Protein AF-0000000079569472 (afdb_homodimer)

Radius of gyration: 29.01 Å; Cα contacts (8 Å, |Δi|>4): 1562; chains: 2; bounding box: 50×92×60 Å

Foldseek 3Di:
DFEEEEEDQDPLSLLLQVLQLPDPPYAHAEYEYCDQVSQCVSCVVGVHYYYNDLLVRCVVRVGQEYEYDDFQLPAAPNLVSCLVVLHEYEYEPPNHLAQPRLVVSVVSCVVSVHAYAYNLLLLVFVQLVVLLVVCVPFAWAEKEWEWEFAQDDDPQAQPCSGRVACLRHPSLNQLLSCCVRWNAWFKKAKAFADDPPDPPGDHGQKMKMWTHRDSHYIYIYIYGNHDPGGDDGFMWIDTVQWIWTDDQAWIWIDNPPDIDIDGTPDNSSSVSSVQSVCCSVVNDVHGSQGSVSSSSSSLVSNQRSVNRVPVDMDGCVVVVPVVD/DFEEEEEDQDPLSLLLQVLQLPDPPGAHAEYEYCDQVSQCVSCVVGVHYYDNDQLVRCVVRVGQEYEYDDFQLPAAPNLVSCLVVLHEYEYEPPNHLAQPRLVVSVVSCVVSVHAYAYNLLLLVFVQLVVLLVVCVPFAWAEKEWEWEFAQDDDPQAQPCSGRVACLRHPSLNQLLSCCVRWNAWFKKAKAFADDPPDPPGDHGQKMKMWTHRDSHYIYIYIYGNHDPGGDDGFMWIDTVQWIWTDDQAWIWIDNPPDIDIDGTPDNSSSSSSVQSVCCSVVNDVHGSQGSVSSSSSSLVSNQRSVNRVPVDMDGCVVVVPVVD

Organism: NCBI:txid1891644

Structure (mmCIF, N/CA/C/O backbone):
data_AF-0000000079569472-model_v1
#
loop_
_entity.id
_entity.type
_entity.pdbx_description
1 polymer 'Gfo/Idh/MocA family oxidoreductase'
#
loop_
_atom_site.group_PDB
_atom_site.id
_atom_site.type_symbol
_atom_site.label_atom_id
_atom_site.label_alt_id
_atom_site.label_comp_id
_atom_site.label_asym_id
_atom_site.label_entity_id
_atom_site.label_seq_id
_atom_site.pdbx_PDB_ins_code
_atom_site.Cartn_x
_atom_site.Cartn_y
_atom_site.Cartn_z
_atom_site.occupancy
_atom_site.B_iso_or_equiv
_atom_site.auth_seq_id
_atom_site.auth_comp_id
_atom_site.auth_asym_id
_atom_site.auth_atom_id
_atom_site.pdbx_PDB_model_num
ATOM 1 N N . MET A 1 1 ? 10.461 -36.531 -29.281 1 94.12 1 MET A N 1
ATOM 2 C CA . MET A 1 1 ? 9.102 -36.031 -29.047 1 94.12 1 MET A CA 1
ATOM 3 C C . MET A 1 1 ? 8.719 -36.188 -27.578 1 94.12 1 MET A C 1
ATOM 5 O O . MET A 1 1 ? 8.977 -37.219 -26.953 1 94.12 1 MET A O 1
ATOM 9 N N . THR A 1 2 ? 8.266 -35.094 -26.984 1 98.31 2 THR A N 1
ATOM 10 C CA . THR A 1 2 ? 7.785 -35.125 -25.609 1 98.31 2 THR A CA 1
ATOM 11 C C . THR A 1 2 ? 6.258 -35.188 -25.562 1 98.31 2 THR A C 1
ATOM 13 O O . THR A 1 2 ? 5.586 -34.219 -25.984 1 98.31 2 THR A O 1
ATOM 16 N N . ASN A 1 3 ? 5.715 -36.312 -25.094 1 98.81 3 ASN A N 1
ATOM 17 C CA . ASN A 1 3 ? 4.273 -36.469 -24.969 1 98.81 3 ASN A CA 1
ATOM 18 C C . ASN A 1 3 ? 3.77 -36 -23.609 1 98.81 3 ASN A C 1
ATOM 20 O O . ASN A 1 3 ? 4.262 -36.406 -22.562 1 98.81 3 ASN A O 1
ATOM 24 N N . VAL A 1 4 ? 2.744 -35.125 -23.688 1 98.88 4 VAL A N 1
ATOM 25 C CA . VAL A 1 4 ? 2.256 -34.5 -22.469 1 98.88 4 VAL A CA 1
ATOM 26 C C . VAL A 1 4 ? 0.784 -34.875 -22.25 1 98.88 4 VAL A C 1
ATOM 28 O O . VAL A 1 4 ? -0.003 -34.844 -23.203 1 98.88 4 VAL A O 1
ATOM 31 N N . ALA A 1 5 ? 0.43 -35.188 -21.047 1 98.94 5 ALA A N 1
ATOM 32 C CA . ALA A 1 5 ? -0.971 -35.344 -20.672 1 98.94 5 ALA A CA 1
ATOM 33 C C . ALA A 1 5 ? -1.435 -34.188 -19.797 1 98.94 5 ALA A C 1
ATOM 35 O O . ALA A 1 5 ? -0.657 -33.625 -19.016 1 98.94 5 ALA A O 1
ATOM 36 N N . LEU A 1 6 ? -2.688 -33.812 -19.938 1 98.88 6 LEU A N 1
ATOM 37 C CA . LEU A 1 6 ? -3.312 -32.75 -19.141 1 98.88 6 LEU A CA 1
ATOM 38 C C . LEU A 1 6 ? -4.395 -33.344 -18.234 1 98.88 6 LEU A C 1
ATOM 40 O O . LEU A 1 6 ? -5.246 -34.125 -18.688 1 98.88 6 LEU A O 1
ATOM 44 N N . ILE A 1 7 ? -4.281 -33.031 -16.969 1 98.81 7 ILE A N 1
ATOM 45 C CA . ILE A 1 7 ? -5.371 -33.312 -16.031 1 98.81 7 ILE A CA 1
ATOM 46 C C . ILE A 1 7 ? -6.098 -32 -15.703 1 98.81 7 ILE A C 1
ATOM 48 O O . ILE A 1 7 ? -5.547 -31.125 -15.039 1 98.81 7 ILE A O 1
ATOM 52 N N . GLY A 1 8 ? -7.332 -31.906 -16.031 1 98.38 8 GLY A N 1
ATOM 53 C CA . GLY A 1 8 ? -8.078 -30.656 -16.125 1 98.38 8 GLY A CA 1
ATOM 54 C C . GLY A 1 8 ? -8.211 -30.141 -17.531 1 98.38 8 GLY A C 1
ATOM 55 O O . GLY A 1 8 ? -7.266 -30.219 -18.328 1 98.38 8 GLY A O 1
ATOM 56 N N . ALA A 1 9 ? -9.398 -29.594 -17.875 1 98.06 9 ALA A N 1
ATOM 57 C CA . ALA A 1 9 ? -9.648 -29.125 -19.234 1 98.06 9 ALA A CA 1
ATOM 58 C C . ALA A 1 9 ? -10.203 -27.703 -19.234 1 98.06 9 ALA A C 1
ATOM 60 O O . ALA A 1 9 ? -10.789 -27.266 -20.219 1 98.06 9 ALA A O 1
ATOM 61 N N . GLY A 1 10 ? -10.062 -27.031 -18.094 1 95.06 10 GLY A N 1
ATOM 62 C CA . GLY A 1 10 ? -10.547 -25.656 -18 1 95.06 10 GLY A CA 1
ATOM 63 C C . GLY A 1 10 ? -9.688 -24.672 -18.766 1 95.06 10 GLY A C 1
ATOM 64 O O . GLY A 1 10 ? -8.852 -25.062 -19.578 1 95.06 10 GLY A O 1
ATOM 65 N N . GLY A 1 11 ? -9.969 -23.359 -18.594 1 94.06 11 GLY A N 1
ATOM 66 C CA . GLY A 1 11 ? -9.305 -22.281 -19.312 1 94.06 11 GLY A CA 1
ATOM 67 C C . GLY A 1 11 ? -7.789 -22.359 -19.219 1 94.06 11 GLY A C 1
ATOM 68 O O . GLY A 1 11 ? -7.094 -22.141 -20.219 1 94.06 11 GLY A O 1
ATOM 69 N N . VAL A 1 12 ? -7.293 -22.641 -18.078 1 95.75 12 VAL A N 1
ATOM 70 C CA . VAL A 1 12 ? -5.852 -22.688 -17.859 1 95.75 12 VAL A CA 1
ATOM 71 C C . VAL A 1 12 ? -5.254 -23.859 -18.641 1 95.75 12 VAL A C 1
ATOM 73 O O . VAL A 1 12 ? -4.203 -23.719 -19.281 1 95.75 12 VAL A O 1
ATOM 76 N N . ALA A 1 13 ? -5.898 -25 -18.562 1 98.06 13 ALA A N 1
ATOM 77 C CA . ALA A 1 13 ? -5.453 -26.156 -19.328 1 98.06 13 ALA A CA 1
ATOM 78 C C . ALA A 1 13 ? -5.43 -25.844 -20.828 1 98.06 13 ALA A C 1
ATOM 80 O O . ALA A 1 13 ? -4.504 -26.234 -21.531 1 98.06 13 ALA A O 1
ATOM 81 N N . GLN A 1 14 ? -6.418 -25.141 -21.266 1 98.12 14 GLN A N 1
ATOM 82 C CA . GLN A 1 14 ? -6.496 -24.75 -22.672 1 98.12 14 GLN A CA 1
ATOM 83 C C . GLN A 1 14 ? -5.316 -23.875 -23.062 1 98.12 14 GLN A C 1
ATOM 85 O O . GLN A 1 14 ? -4.734 -24.047 -24.125 1 98.12 14 GLN A O 1
ATOM 90 N N . ARG A 1 15 ? -4.984 -22.969 -22.203 1 97.88 15 ARG A N 1
ATOM 91 C CA . ARG A 1 15 ? -3.84 -22.094 -22.469 1 97.88 15 ARG A CA 1
ATOM 92 C C . ARG A 1 15 ? -2.551 -22.906 -22.562 1 97.88 15 ARG A C 1
ATOM 94 O O . ARG A 1 15 ? -1.74 -22.703 -23.469 1 97.88 15 ARG A O 1
ATOM 101 N N . HIS A 1 16 ? -2.354 -23.828 -21.609 1 98.75 16 HIS A N 1
ATOM 102 C CA . HIS A 1 16 ? -1.163 -24.672 -21.641 1 98.75 16 HIS A CA 1
ATOM 103 C C . HIS A 1 16 ? -1.127 -25.531 -22.891 1 98.75 16 HIS A C 1
ATOM 105 O O . HIS A 1 16 ? -0.079 -25.672 -23.531 1 98.75 16 HIS A O 1
ATOM 111 N N . ALA A 1 17 ? -2.258 -26.109 -23.266 1 98.75 17 ALA A N 1
ATOM 112 C CA . ALA A 1 17 ? -2.33 -26.938 -24.453 1 98.75 17 ALA A CA 1
ATOM 113 C C . ALA A 1 17 ? -1.904 -26.172 -25.688 1 98.75 17 ALA A C 1
ATOM 115 O O . ALA A 1 17 ? -1.15 -26.672 -26.531 1 98.75 17 ALA A O 1
ATOM 116 N N . LYS A 1 18 ? -2.389 -24.938 -25.766 1 98.56 18 LYS A N 1
ATOM 117 C CA . LYS A 1 18 ? -2.051 -24.078 -26.891 1 98.56 18 LYS A CA 1
ATOM 118 C C . LYS A 1 18 ? -0.547 -23.828 -26.969 1 98.56 18 LYS A C 1
ATOM 120 O O . LYS A 1 18 ? 0.067 -23.984 -28.016 1 98.56 18 LYS A O 1
ATOM 125 N N . VAL A 1 19 ? 0.067 -23.469 -25.875 1 98.69 19 VAL A N 1
ATOM 126 C CA . VAL A 1 19 ? 1.492 -23.172 -25.828 1 98.69 19 VAL A CA 1
ATOM 127 C C . VAL A 1 19 ? 2.303 -24.422 -26.109 1 98.69 19 VAL A C 1
ATOM 129 O O . VAL A 1 19 ? 3.215 -24.406 -26.953 1 98.69 19 VAL A O 1
ATOM 132 N N . LEU A 1 20 ? 1.98 -25.562 -25.484 1 98.69 20 LEU A N 1
ATOM 133 C CA . LEU A 1 20 ? 2.705 -26.828 -25.625 1 98.69 20 LEU A CA 1
ATOM 134 C C . LEU A 1 20 ? 2.678 -27.312 -27.062 1 98.69 20 LEU A C 1
ATOM 136 O O . LEU A 1 20 ? 3.695 -27.781 -27.594 1 98.69 20 LEU A O 1
ATOM 140 N N . SER A 1 21 ? 1.532 -27.172 -27.688 1 98 21 SER A N 1
ATOM 141 C CA . SER A 1 21 ? 1.369 -27.656 -29.047 1 98 21 SER A CA 1
ATOM 142 C C . SER A 1 21 ? 2.158 -26.797 -30.031 1 98 21 SER A C 1
ATOM 144 O O . SER A 1 21 ? 2.363 -27.203 -31.188 1 98 21 SER A O 1
ATOM 146 N N . GLY A 1 22 ? 2.617 -25.641 -29.578 1 97.62 22 GLY A N 1
ATOM 147 C CA . GLY A 1 22 ? 3.434 -24.766 -30.406 1 97.62 22 GLY A CA 1
ATOM 148 C C . GLY A 1 22 ? 4.922 -24.984 -30.219 1 97.62 22 GLY A C 1
ATOM 149 O O . GLY A 1 22 ? 5.738 -24.422 -30.953 1 97.62 22 GLY A O 1
ATOM 150 N N . LEU A 1 23 ? 5.312 -25.766 -29.266 1 97.88 23 LEU A N 1
ATOM 151 C CA . LEU A 1 23 ? 6.719 -26.047 -28.984 1 97.88 23 LEU A CA 1
ATOM 152 C C . LEU A 1 23 ? 7.23 -27.156 -29.906 1 97.88 23 LEU A C 1
ATOM 154 O O . LEU A 1 23 ? 6.473 -28.062 -30.281 1 97.88 23 LEU A O 1
ATOM 158 N N . ASP A 1 24 ? 8.5 -27.047 -30.188 1 96.5 24 ASP A N 1
ATOM 159 C CA . ASP A 1 24 ? 9.109 -28.062 -31.031 1 96.5 24 ASP A CA 1
ATOM 160 C C . ASP A 1 24 ? 9.102 -29.438 -30.359 1 96.5 24 ASP A C 1
ATOM 162 O O . ASP A 1 24 ? 9.562 -29.578 -29.219 1 96.5 24 ASP A O 1
ATOM 166 N N . ASP A 1 25 ? 8.586 -30.375 -31.016 1 97.5 25 ASP A N 1
ATOM 167 C CA . ASP A 1 25 ? 8.641 -31.781 -30.625 1 97.5 25 ASP A CA 1
ATOM 168 C C . ASP A 1 25 ? 7.902 -32 -29.312 1 97.5 25 ASP A C 1
ATOM 170 O O . ASP A 1 25 ? 8.391 -32.719 -28.438 1 97.5 25 ASP A O 1
ATOM 174 N N . VAL A 1 26 ? 6.797 -31.359 -29.062 1 98.69 26 VAL A N 1
ATOM 175 C CA . VAL A 1 26 ? 5.898 -31.578 -27.938 1 98.69 26 VAL A CA 1
ATOM 176 C C . VAL A 1 26 ? 4.488 -31.875 -28.438 1 98.69 26 VAL A C 1
ATOM 178 O O . VAL A 1 26 ? 4.016 -31.25 -29.391 1 98.69 26 VAL A O 1
ATOM 181 N N . GLN A 1 27 ? 3.863 -32.812 -27.859 1 98.31 27 GLN A N 1
ATOM 182 C CA . GLN A 1 27 ? 2.504 -33.156 -28.266 1 98.31 27 GLN A CA 1
ATOM 183 C C . GLN A 1 27 ? 1.632 -33.438 -27.047 1 98.31 27 GLN A C 1
ATOM 185 O O . GLN A 1 27 ? 2.057 -34.156 -26.125 1 98.31 27 GLN A O 1
ATOM 190 N N . VAL A 1 28 ? 0.417 -32.906 -27.062 1 98.81 28 VAL A N 1
ATOM 191 C CA 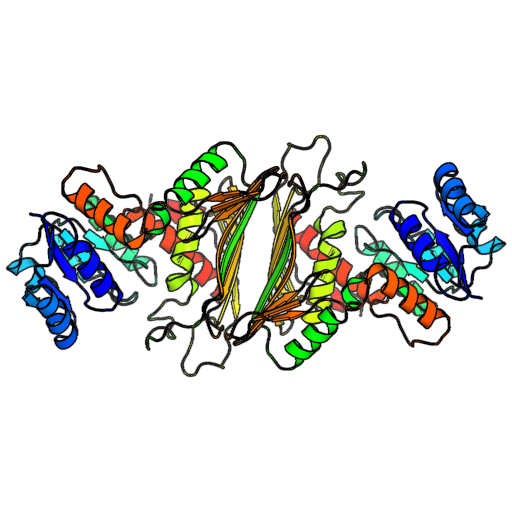. VAL A 1 28 ? -0.581 -33.281 -26.062 1 98.81 28 VAL A CA 1
ATOM 192 C C . VAL A 1 28 ? -1.244 -34.594 -26.484 1 98.81 28 VAL A C 1
ATOM 194 O O . VAL A 1 28 ? -1.85 -34.688 -27.562 1 98.81 28 VAL A O 1
ATOM 197 N N . VAL A 1 29 ? -1.181 -35.594 -25.641 1 98.81 29 VAL A N 1
ATOM 198 C CA . VAL A 1 29 ? -1.599 -36.906 -26.109 1 98.81 29 VAL A CA 1
ATOM 199 C C . VAL A 1 29 ? -2.838 -37.375 -25.344 1 98.81 29 VAL A C 1
ATOM 201 O O . VAL A 1 29 ? -3.541 -38.281 -25.781 1 98.81 29 VAL A O 1
ATOM 204 N N . ALA A 1 30 ? -3.078 -36.75 -24.219 1 98.88 30 ALA A N 1
ATOM 205 C CA . ALA A 1 30 ? -4.215 -37.156 -23.406 1 98.88 30 ALA A CA 1
ATOM 206 C C . ALA A 1 30 ? -4.746 -35.969 -22.594 1 98.88 30 ALA A C 1
ATOM 208 O O . ALA A 1 30 ? -3.977 -35.094 -22.156 1 98.88 30 ALA A O 1
ATOM 209 N N . VAL A 1 31 ? -6.055 -35.906 -22.438 1 98.88 31 VAL A N 1
ATOM 210 C CA . VAL A 1 31 ? -6.738 -34.969 -21.562 1 98.88 31 VAL A CA 1
ATOM 211 C C . VAL A 1 31 ? -7.719 -35.688 -20.656 1 98.88 31 VAL A C 1
ATOM 213 O O . VAL A 1 31 ? -8.555 -36.469 -21.141 1 98.88 31 VAL A O 1
ATOM 216 N N . ALA A 1 32 ? -7.547 -35.5 -19.406 1 98.75 32 ALA A N 1
ATOM 217 C CA . ALA A 1 32 ? -8.492 -36.062 -18.438 1 98.75 32 ALA A CA 1
ATOM 218 C C . ALA A 1 32 ? -9.242 -34.969 -17.703 1 98.75 32 ALA A C 1
ATOM 220 O O . ALA A 1 32 ? -8.648 -33.969 -17.281 1 98.75 32 ALA A O 1
ATOM 221 N N . ASP A 1 33 ? -10.516 -35.062 -17.562 1 98.25 33 ASP A N 1
ATOM 222 C CA . ASP A 1 33 ? -11.359 -34.156 -16.812 1 98.25 33 ASP A CA 1
ATOM 223 C C . ASP A 1 33 ? -12.609 -34.844 -16.297 1 98.25 33 ASP A C 1
ATOM 225 O O . ASP A 1 33 ? -13.117 -35.781 -16.922 1 98.25 33 ASP A O 1
ATOM 229 N N . VAL A 1 34 ? -13.094 -34.312 -15.164 1 96.25 34 VAL A N 1
ATOM 230 C CA . VAL A 1 34 ? -14.32 -34.875 -14.602 1 96.25 34 VAL A CA 1
ATOM 231 C C . VAL A 1 34 ? -15.492 -34.625 -15.539 1 96.25 34 VAL A C 1
ATOM 233 O O . VAL A 1 34 ? -16.469 -35.375 -15.555 1 96.25 34 VAL A O 1
ATOM 236 N N . SER A 1 35 ? -15.422 -33.531 -16.266 1 97.06 35 SER A N 1
ATOM 237 C CA . SER A 1 35 ? -16.375 -33.25 -17.344 1 97.06 35 SER A CA 1
ATOM 238 C C . SER A 1 35 ? -15.945 -33.938 -18.641 1 97.06 35 SER A C 1
ATOM 240 O O . SER A 1 35 ? -15.039 -33.469 -19.312 1 97.06 35 SER A O 1
ATOM 242 N N . GLU A 1 36 ? -16.641 -34.938 -19 1 96.44 36 GLU A N 1
ATOM 243 C CA . GLU A 1 36 ? -16.312 -35.656 -20.234 1 96.44 36 GLU A CA 1
ATOM 244 C C . GLU A 1 36 ? -16.344 -34.719 -21.438 1 96.44 36 GLU A C 1
ATOM 246 O O . GLU A 1 36 ? -15.484 -34.812 -22.328 1 96.44 36 GLU A O 1
ATOM 251 N N . ASP A 1 37 ? -17.359 -33.906 -21.406 1 97.81 37 ASP A N 1
ATOM 252 C CA . ASP A 1 37 ? -17.5 -32.969 -22.516 1 97.81 37 ASP A CA 1
ATOM 253 C C . ASP A 1 37 ? -16.312 -32 -22.594 1 97.81 37 ASP A C 1
ATOM 255 O O . ASP A 1 37 ? -15.805 -31.734 -23.688 1 97.81 37 ASP A O 1
ATOM 259 N N . ALA A 1 38 ? -15.852 -31.547 -21.453 1 97.81 38 ALA A N 1
ATOM 260 C CA . ALA A 1 38 ? -14.703 -30.641 -21.422 1 97.81 38 ALA A CA 1
ATOM 261 C C . ALA A 1 38 ? -13.438 -31.359 -21.891 1 97.81 38 ALA A C 1
ATOM 263 O O . ALA A 1 38 ? -12.664 -30.797 -22.672 1 97.81 38 ALA A O 1
ATOM 264 N N . ALA A 1 39 ? -13.281 -32.594 -21.438 1 98.5 39 ALA A N 1
ATOM 265 C CA . ALA A 1 39 ? -12.117 -33.375 -21.844 1 98.5 39 ALA A CA 1
ATOM 266 C C . ALA A 1 39 ? -12.109 -33.594 -23.344 1 98.5 39 ALA A C 1
ATOM 268 O O . ALA A 1 39 ? -11.086 -33.406 -24 1 98.5 39 ALA A O 1
ATOM 269 N N . LYS A 1 40 ? -13.25 -34 -23.859 1 98.56 40 LYS A N 1
ATOM 270 C CA . LYS A 1 40 ? -13.375 -34.281 -25.281 1 98.56 40 LYS A CA 1
ATOM 271 C C . LYS A 1 40 ? -13.125 -33.031 -26.125 1 98.56 40 LYS A C 1
ATOM 273 O O . LYS A 1 40 ? -12.445 -33.094 -27.141 1 98.56 40 LYS A O 1
ATOM 278 N N . ALA A 1 41 ? -13.695 -31.953 -25.688 1 98.44 41 ALA A N 1
ATOM 279 C CA . ALA A 1 41 ? -13.547 -30.703 -26.422 1 98.44 41 ALA A CA 1
ATOM 280 C C . ALA A 1 41 ? -12.086 -30.312 -26.547 1 98.44 41 ALA A C 1
ATOM 282 O O . ALA A 1 41 ? -11.602 -30.016 -27.641 1 98.44 41 ALA A O 1
ATOM 283 N N . LEU A 1 42 ? -11.344 -30.359 -25.438 1 98.62 42 LEU A N 1
ATOM 284 C CA . LEU A 1 42 ? -9.938 -29.953 -25.469 1 98.62 42 LEU A CA 1
ATOM 285 C C . LEU A 1 42 ? -9.086 -31 -26.188 1 98.62 42 LEU A C 1
ATOM 287 O O . LEU A 1 42 ? -8.219 -30.641 -27 1 98.62 42 LEU A O 1
ATOM 291 N N . ALA A 1 43 ? -9.344 -32.25 -25.969 1 98.69 43 ALA A N 1
ATOM 292 C CA . ALA A 1 43 ? -8.586 -33.312 -26.609 1 98.69 43 ALA A CA 1
ATOM 293 C C . ALA A 1 43 ? -8.727 -33.25 -28.125 1 98.69 43 ALA A C 1
ATOM 295 O O . ALA A 1 43 ? -7.742 -33.406 -28.859 1 98.69 43 ALA A O 1
ATOM 296 N N . SER A 1 44 ? -9.898 -33 -28.562 1 98.31 44 SER A N 1
ATOM 297 C CA . SER A 1 44 ? -10.188 -33 -30 1 98.31 44 SER A CA 1
ATOM 298 C C . SER A 1 44 ? -9.414 -31.875 -30.703 1 98.31 44 SER A C 1
ATOM 300 O O . SER A 1 44 ? -9.008 -32.031 -31.859 1 98.31 44 SER A O 1
ATOM 302 N N . GLU A 1 45 ? -9.227 -30.781 -30.031 1 98.12 45 GLU A N 1
ATOM 303 C CA . GLU A 1 45 ? -8.523 -29.656 -30.625 1 98.12 45 GLU A CA 1
ATOM 304 C C . GLU A 1 45 ? -7.082 -30 -30.969 1 98.12 45 GLU A C 1
ATOM 306 O O . GLU A 1 45 ? -6.496 -29.438 -31.891 1 98.12 45 GLU A O 1
ATOM 311 N N . TYR A 1 46 ? -6.508 -31.047 -30.281 1 98.06 46 TYR A N 1
ATOM 312 C CA . TYR A 1 46 ? -5.078 -31.281 -30.438 1 98.06 46 TYR A CA 1
ATOM 313 C C . TYR A 1 46 ? -4.797 -32.719 -30.828 1 98.06 46 TYR A C 1
ATOM 315 O O . TYR A 1 46 ? -3.656 -33.188 -30.75 1 98.06 46 TYR A O 1
ATOM 323 N N . GLY A 1 47 ? -5.828 -33.438 -31.188 1 97.62 47 GLY A N 1
ATOM 324 C CA . GLY A 1 47 ? -5.68 -34.812 -31.594 1 97.62 47 GLY A CA 1
ATOM 325 C C . GLY A 1 47 ? -5.289 -35.75 -30.453 1 97.62 47 GLY A C 1
ATOM 326 O O . GLY A 1 47 ? -4.602 -36.75 -30.656 1 97.62 47 GLY A O 1
ATOM 327 N N . ALA A 1 48 ? -5.629 -35.438 -29.266 1 98.56 48 ALA A N 1
ATOM 328 C CA . ALA A 1 48 ? -5.348 -36.219 -28.062 1 98.56 48 ALA A CA 1
ATOM 329 C C . ALA A 1 48 ? -6.516 -37.125 -27.719 1 98.56 48 ALA A C 1
ATOM 331 O O . ALA A 1 48 ? -7.586 -37.031 -28.328 1 98.56 48 ALA A O 1
ATOM 332 N N . ALA A 1 49 ? -6.309 -38.031 -26.875 1 98.75 49 ALA A N 1
ATOM 333 C CA . ALA A 1 49 ? -7.371 -38.875 -26.344 1 98.75 49 ALA A CA 1
ATOM 334 C C . ALA A 1 49 ? -7.988 -38.25 -25.094 1 98.75 49 ALA A C 1
ATOM 336 O O . ALA A 1 49 ? -7.289 -37.656 -24.281 1 98.75 49 ALA A O 1
ATOM 337 N N . ALA A 1 50 ? -9.328 -38.438 -24.969 1 98.75 50 ALA A N 1
ATOM 338 C CA . ALA A 1 50 ? -10.055 -37.906 -23.797 1 98.75 50 ALA A CA 1
ATOM 339 C C . ALA A 1 50 ? -10.344 -39 -22.797 1 98.75 50 ALA A C 1
ATOM 341 O O . ALA A 1 50 ? -10.688 -40.125 -23.188 1 98.75 50 ALA A O 1
ATOM 342 N N . TYR A 1 51 ? -10.18 -38.688 -21.547 1 98.56 51 TYR A N 1
ATOM 343 C CA . TYR A 1 51 ? -10.43 -39.625 -20.469 1 98.56 51 TYR A CA 1
ATOM 344 C C . TYR A 1 51 ? -11.273 -39.031 -19.375 1 98.56 51 TYR A C 1
ATOM 346 O O . TYR A 1 51 ? -11.266 -37.812 -19.172 1 98.56 51 TYR A O 1
ATOM 354 N N . ALA A 1 52 ? -11.891 -39.875 -18.562 1 96.5 52 ALA A N 1
ATOM 355 C CA . ALA A 1 52 ? -12.75 -39.406 -17.469 1 96.5 52 ALA A CA 1
ATOM 356 C C . ALA A 1 52 ? -11.945 -39.25 -16.188 1 96.5 52 ALA A C 1
ATOM 358 O O . ALA A 1 52 ? -12.367 -38.531 -15.266 1 96.5 52 ALA A O 1
ATOM 359 N N . ASP A 1 53 ? -10.852 -39.969 -16.188 1 96.06 53 ASP A N 1
ATOM 360 C CA . ASP A 1 53 ? -10.086 -39.938 -14.938 1 96.06 53 ASP A CA 1
ATOM 361 C C . ASP A 1 53 ? -8.586 -39.969 -15.219 1 96.06 53 ASP A C 1
ATOM 363 O O . ASP A 1 53 ? -8.148 -40.531 -16.219 1 96.06 53 ASP A O 1
ATOM 367 N N . PRO A 1 54 ? -7.801 -39.438 -14.258 1 97.56 54 PRO A N 1
ATOM 368 C CA . PRO A 1 54 ? -6.352 -39.312 -14.445 1 97.56 54 PRO A CA 1
ATOM 369 C C . PRO A 1 54 ? -5.66 -40.688 -14.523 1 97.56 54 PRO A C 1
ATOM 371 O O . PRO A 1 54 ? -4.738 -40.875 -15.32 1 97.56 54 PRO A O 1
ATOM 374 N N . GLU A 1 55 ? -6.051 -41.656 -13.75 1 97.88 5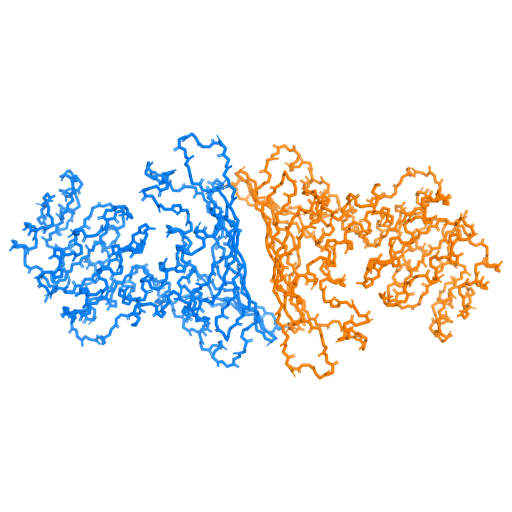5 GLU A N 1
ATOM 375 C CA . GLU A 1 55 ? -5.375 -42.938 -13.703 1 97.88 55 GLU A CA 1
ATOM 376 C C . GLU A 1 55 ? -5.414 -43.656 -15.062 1 97.88 55 GLU A C 1
ATOM 378 O O . GLU A 1 55 ? -4.379 -44.062 -15.578 1 97.88 55 GLU A O 1
ATOM 383 N N . THR A 1 56 ? -6.602 -43.719 -15.609 1 98.25 56 THR A N 1
ATOM 384 C CA . THR A 1 56 ? -6.75 -44.344 -16.906 1 98.25 56 THR A CA 1
ATOM 385 C C . THR A 1 56 ? -5.969 -43.594 -17.984 1 98.25 56 THR A C 1
ATOM 387 O O . THR A 1 56 ? -5.305 -44.188 -18.828 1 98.25 56 THR A O 1
ATOM 390 N N . ALA A 1 57 ? -6.09 -42.281 -17.938 1 98.56 57 ALA A N 1
ATOM 391 C CA . ALA A 1 57 ? -5.375 -41.438 -18.891 1 98.56 57 ALA A CA 1
ATOM 392 C C . ALA A 1 57 ? -3.877 -41.719 -18.875 1 98.56 57 ALA A C 1
ATOM 394 O O . ALA A 1 57 ? -3.254 -41.906 -19.922 1 98.56 57 ALA A O 1
ATOM 395 N N . LEU A 1 58 ? -3.268 -41.781 -17.656 1 98.69 58 LEU A N 1
ATOM 396 C CA . LEU A 1 58 ? -1.827 -41.969 -17.5 1 98.69 58 LEU A CA 1
ATOM 397 C C . LEU A 1 58 ? -1.397 -43.375 -17.875 1 98.69 58 LEU A C 1
ATOM 399 O O . LEU A 1 58 ? -0.351 -43.562 -18.5 1 98.69 58 LEU A O 1
ATOM 403 N N . ASP A 1 59 ? -2.223 -44.375 -17.547 1 98.44 59 ASP A N 1
ATOM 404 C CA . ASP A 1 59 ? -1.891 -45.75 -17.812 1 98.44 59 ASP A CA 1
ATOM 405 C C . ASP A 1 59 ? -1.943 -46.062 -19.312 1 98.44 59 ASP A C 1
ATOM 407 O O . ASP A 1 59 ? -1.142 -46.844 -19.828 1 98.44 59 ASP A O 1
ATOM 411 N N . GLU A 1 60 ? -2.84 -45.438 -19.953 1 98.56 60 GLU A N 1
ATOM 412 C CA . GLU A 1 60 ? -3.047 -45.781 -21.375 1 98.56 60 GLU A CA 1
ATOM 413 C C . GLU A 1 60 ? -2.158 -44.906 -22.266 1 98.56 60 GLU A C 1
ATOM 415 O O . GLU A 1 60 ? -1.62 -45.406 -23.266 1 98.56 60 GLU A O 1
ATOM 420 N N . SER A 1 61 ? -2.035 -43.625 -21.953 1 98.31 61 SER A N 1
ATOM 421 C CA . SER A 1 61 ? -1.31 -42.75 -22.844 1 98.31 61 SER A CA 1
ATOM 422 C C . SER A 1 61 ? 0.193 -42.812 -22.594 1 98.31 61 SER A C 1
ATOM 424 O O . SER A 1 61 ? 0.991 -42.438 -23.453 1 98.31 61 SER A O 1
ATOM 426 N N . LYS A 1 62 ? 0.614 -43.219 -21.344 1 98.06 62 LYS A N 1
ATOM 427 C CA . LYS A 1 62 ? 2.012 -43.312 -20.938 1 98.06 62 LYS A CA 1
ATOM 428 C C . LYS A 1 62 ? 2.799 -42.062 -21.359 1 98.06 62 LYS A C 1
ATOM 430 O O . LYS A 1 62 ? 3.805 -42.188 -22.062 1 98.06 62 LYS A O 1
ATOM 435 N N . PRO A 1 63 ? 2.389 -40.906 -20.906 1 98.81 63 PRO A N 1
ATOM 436 C CA . PRO A 1 63 ? 3.051 -39.656 -21.297 1 98.81 63 PRO A CA 1
ATOM 437 C C . PRO A 1 63 ? 4.449 -39.531 -20.688 1 98.81 63 PRO A C 1
ATOM 439 O O . PRO A 1 63 ? 4.816 -40.281 -19.797 1 98.81 63 PRO A O 1
ATOM 442 N N . ASP A 1 64 ? 5.25 -38.562 -21.25 1 98.69 64 ASP A N 1
ATOM 443 C CA . ASP A 1 64 ? 6.566 -38.25 -20.719 1 98.69 64 ASP A CA 1
ATOM 444 C C . ASP A 1 64 ? 6.449 -37.25 -19.547 1 98.69 64 ASP A C 1
ATOM 446 O O . ASP A 1 64 ? 7.348 -37.188 -18.719 1 98.69 64 ASP A O 1
ATOM 450 N N . ALA A 1 65 ? 5.395 -36.469 -19.5 1 98.88 65 ALA A N 1
ATOM 451 C CA . ALA A 1 65 ? 5.145 -35.469 -18.469 1 98.88 65 ALA A CA 1
ATOM 452 C C . ALA A 1 65 ? 3.654 -35.188 -18.344 1 98.88 65 ALA A C 1
ATOM 454 O O . ALA A 1 65 ? 2.873 -35.5 -19.25 1 98.88 65 ALA A O 1
ATOM 455 N N . VAL A 1 66 ? 3.295 -34.594 -17.219 1 98.94 66 VAL A N 1
ATOM 456 C CA . VAL A 1 66 ? 1.879 -34.375 -16.953 1 98.94 66 VAL A CA 1
ATOM 457 C C . VAL A 1 66 ? 1.678 -32.938 -16.422 1 98.94 66 VAL A C 1
ATOM 459 O O . VAL A 1 66 ? 2.459 -32.469 -15.594 1 98.94 66 VAL A O 1
ATOM 462 N N . TYR A 1 67 ? 0.669 -32.25 -16.891 1 98.94 67 TYR A N 1
ATOM 463 C CA . TYR A 1 67 ? 0.191 -30.984 -16.344 1 98.94 67 TYR A CA 1
ATOM 464 C C . TYR A 1 67 ? -1.07 -31.188 -15.516 1 98.94 67 TYR A C 1
ATOM 466 O O . TYR A 1 67 ? -2.059 -31.75 -16 1 98.94 67 TYR A O 1
ATOM 474 N N . VAL A 1 68 ? -1.024 -30.781 -14.289 1 98.88 68 VAL A N 1
ATOM 475 C CA . VAL A 1 68 ? -2.195 -30.781 -13.422 1 98.88 68 VAL A CA 1
ATOM 476 C C . VAL A 1 68 ? -2.795 -29.391 -13.359 1 98.88 68 VAL A C 1
ATOM 478 O O . VAL A 1 68 ? -2.238 -28.5 -12.711 1 98.88 68 VAL A O 1
ATOM 481 N N . CYS A 1 69 ? -3.955 -29.172 -13.992 1 98.19 69 CYS A N 1
ATOM 482 C CA . CYS A 1 69 ? -4.645 -27.891 -14.117 1 98.19 69 CYS A CA 1
ATOM 483 C C . CYS A 1 69 ? -6.051 -27.969 -13.531 1 98.19 69 CYS A C 1
ATOM 485 O O . CYS A 1 69 ? -7.027 -27.625 -14.211 1 98.19 69 CYS A O 1
ATOM 487 N N . VAL A 1 70 ? -6.172 -28.344 -12.305 1 97 70 VAL A N 1
ATOM 488 C CA . VAL A 1 70 ? -7.461 -28.5 -11.641 1 97 70 VAL A CA 1
ATOM 489 C C . VAL A 1 70 ? -7.727 -27.297 -10.742 1 97 70 VAL A C 1
ATOM 491 O O . VAL A 1 70 ? -6.801 -26.562 -10.375 1 97 70 VAL A O 1
ATOM 494 N N . PRO A 1 71 ? -8.984 -27.031 -10.367 1 96.06 71 PRO A N 1
ATOM 495 C CA . PRO A 1 71 ? -9.281 -25.938 -9.438 1 96.06 71 PRO A CA 1
ATOM 496 C C . PRO A 1 71 ? -8.68 -26.172 -8.047 1 96.06 71 PRO A C 1
ATOM 498 O O . PRO A 1 71 ? -8.305 -27.297 -7.711 1 96.06 71 PRO A O 1
ATOM 501 N N . PRO A 1 72 ? -8.609 -25.125 -7.27 1 96.12 72 PRO A N 1
ATOM 502 C CA . PRO A 1 72 ? -7.906 -25.188 -5.988 1 96.12 72 PRO A CA 1
ATOM 503 C C . PRO A 1 72 ? -8.43 -26.297 -5.086 1 96.12 72 PRO A C 1
ATOM 505 O O . PRO A 1 72 ? -7.656 -26.922 -4.352 1 96.12 72 PRO A O 1
ATOM 508 N N . PHE A 1 73 ? -9.68 -26.547 -5.125 1 96.5 73 PHE A N 1
ATOM 509 C CA . PHE A 1 73 ? -10.297 -27.484 -4.188 1 96.5 73 PHE A CA 1
ATOM 510 C C . PHE A 1 73 ? -10.094 -28.922 -4.648 1 96.5 73 PHE A C 1
ATOM 512 O O . PHE A 1 73 ? -10.352 -29.875 -3.893 1 96.5 73 PHE A O 1
ATOM 519 N N . ALA A 1 74 ? -9.531 -29.125 -5.844 1 96.38 74 ALA A N 1
ATOM 520 C CA . ALA A 1 74 ? -9.523 -30.469 -6.434 1 96.38 74 ALA A CA 1
ATOM 521 C C . ALA A 1 74 ? -8.117 -31.062 -6.43 1 96.38 74 ALA A C 1
ATOM 523 O O . ALA A 1 74 ? -7.891 -32.125 -7.004 1 96.38 74 ALA A O 1
ATOM 524 N N . HIS A 1 75 ? -7.16 -30.438 -5.773 1 97.81 75 HIS A N 1
ATOM 525 C CA . HIS A 1 75 ? -5.797 -30.953 -5.715 1 97.81 75 HIS A CA 1
ATOM 526 C C . HIS A 1 75 ? -5.707 -32.156 -4.805 1 97.81 75 HIS A C 1
ATOM 528 O O . HIS A 1 75 ? -6.535 -32.344 -3.912 1 97.81 75 HIS A O 1
ATOM 534 N N . GLY A 1 76 ? -4.699 -32.938 -4.977 1 97.25 76 GLY A N 1
ATOM 535 C CA . GLY A 1 76 ? -4.457 -34.125 -4.172 1 97.25 76 GLY A CA 1
ATOM 536 C C . GLY A 1 76 ? -4.387 -35.375 -4.992 1 97.25 76 GLY A C 1
ATOM 537 O O . GLY A 1 76 ? -3.295 -35.844 -5.324 1 97.25 76 GLY A O 1
ATOM 538 N N . ALA A 1 77 ? -5.543 -35.812 -5.512 1 97.06 77 ALA A N 1
ATOM 539 C CA . ALA A 1 77 ? -5.656 -37.094 -6.18 1 97.06 77 ALA A CA 1
ATOM 540 C C . ALA A 1 77 ? -4.879 -37.125 -7.492 1 97.06 77 ALA A C 1
ATOM 542 O O . ALA A 1 77 ? -4.176 -38.094 -7.797 1 97.06 77 ALA A O 1
ATOM 543 N N . ALA A 1 78 ? -5.02 -36.062 -8.242 1 98.19 78 ALA A N 1
ATOM 544 C CA . ALA A 1 78 ? -4.344 -36 -9.531 1 98.19 78 ALA A CA 1
ATOM 545 C C . ALA A 1 78 ? -2.83 -36.062 -9.367 1 98.19 78 ALA A C 1
ATOM 547 O O . ALA A 1 78 ? -2.15 -36.812 -10.055 1 98.19 78 ALA A O 1
ATOM 548 N N . GLU A 1 79 ? -2.318 -35.25 -8.469 1 98.75 79 GLU A N 1
ATOM 549 C CA . GLU A 1 79 ? -0.879 -35.219 -8.227 1 98.75 79 GLU A CA 1
ATOM 550 C C . GLU A 1 79 ? -0.376 -36.594 -7.738 1 98.75 79 GLU A C 1
ATOM 552 O O . GLU A 1 79 ? 0.681 -37.062 -8.172 1 98.75 79 GLU A O 1
ATOM 557 N N . ARG A 1 80 ? -1.113 -37.188 -6.867 1 98.44 80 ARG A N 1
ATOM 558 C CA . ARG A 1 80 ? -0.732 -38.5 -6.348 1 98.44 80 ARG A CA 1
ATOM 559 C C . ARG A 1 80 ? -0.677 -39.531 -7.469 1 98.44 80 ARG A C 1
ATOM 561 O O . ARG A 1 80 ? 0.224 -40.375 -7.496 1 98.44 80 ARG A O 1
ATOM 568 N N . ALA A 1 81 ? -1.619 -39.5 -8.359 1 98.5 81 ALA A N 1
ATOM 569 C CA . ALA A 1 81 ? -1.639 -40.406 -9.5 1 98.5 81 ALA A CA 1
ATOM 570 C C . ALA A 1 81 ? -0.393 -40.25 -10.359 1 98.5 81 ALA A C 1
ATOM 572 O O . ALA A 1 81 ? 0.195 -41.219 -10.82 1 98.5 81 ALA A O 1
ATOM 573 N N . VAL A 1 82 ? -0.008 -39.031 -10.617 1 98.81 82 VAL A N 1
ATOM 574 C CA . VAL A 1 82 ? 1.163 -38.719 -11.43 1 98.81 82 VAL A CA 1
ATOM 575 C C . VAL A 1 82 ? 2.424 -39.219 -10.734 1 98.81 82 VAL A C 1
ATOM 577 O O . VAL A 1 82 ? 3.248 -39.906 -11.359 1 98.81 82 VAL A O 1
ATOM 580 N N . LEU A 1 83 ? 2.541 -38.969 -9.445 1 98.69 83 LEU A N 1
ATOM 581 C CA . LEU A 1 83 ? 3.758 -39.281 -8.695 1 98.69 83 LEU A CA 1
ATOM 582 C C . LEU A 1 83 ? 3.889 -40.781 -8.445 1 98.69 83 LEU A C 1
ATOM 584 O O . LEU A 1 83 ? 5 -41.281 -8.336 1 98.69 83 LEU A O 1
ATOM 588 N N . ALA A 1 84 ? 2.752 -41.438 -8.352 1 98.19 84 ALA A N 1
ATOM 589 C CA . ALA A 1 84 ? 2.777 -42.906 -8.242 1 98.19 84 ALA A CA 1
ATOM 590 C C . ALA A 1 84 ? 3.455 -43.531 -9.453 1 98.19 84 ALA A C 1
ATOM 592 O O . ALA A 1 84 ? 3.922 -44.688 -9.391 1 98.19 84 ALA A O 1
ATOM 593 N N . ARG A 1 85 ? 3.576 -42.844 -10.531 1 98.25 85 ARG A N 1
ATOM 594 C CA . ARG A 1 85 ? 4.172 -43.344 -11.781 1 98.25 85 ARG A CA 1
ATOM 595 C C . ARG A 1 85 ? 5.516 -42.656 -12.031 1 98.25 85 ARG A C 1
ATOM 597 O O . ARG A 1 85 ? 6.109 -42.844 -13.102 1 98.25 85 ARG A O 1
ATOM 604 N N . ALA A 1 86 ? 5.949 -41.875 -11.078 1 98.25 86 ALA A N 1
ATOM 605 C CA . ALA A 1 86 ? 7.23 -41.188 -11.102 1 98.25 86 ALA A CA 1
ATOM 606 C C . ALA A 1 86 ? 7.371 -40.344 -12.375 1 98.25 86 ALA A C 1
ATOM 608 O O . ALA A 1 86 ? 8.422 -40.344 -13.023 1 98.25 86 ALA A O 1
ATOM 609 N N . LEU A 1 87 ? 6.344 -39.656 -12.758 1 98.69 87 LEU A N 1
ATOM 610 C CA . LEU A 1 87 ? 6.363 -38.812 -13.953 1 98.69 87 LEU A CA 1
ATOM 611 C C . LEU A 1 87 ? 6.676 -37.375 -13.586 1 98.69 87 LEU A C 1
ATOM 613 O O . LEU A 1 87 ? 6.211 -36.875 -12.562 1 98.69 87 LEU A O 1
ATOM 617 N N . PRO A 1 88 ? 7.484 -36.656 -14.453 1 98.81 88 PRO A N 1
ATOM 618 C CA . PRO A 1 88 ? 7.578 -35.188 -14.312 1 98.81 88 PRO A CA 1
ATOM 619 C C . PRO A 1 88 ? 6.211 -34.531 -14.258 1 98.81 88 PRO A C 1
ATOM 621 O O . PRO A 1 88 ? 5.289 -34.938 -14.969 1 98.81 88 PRO A O 1
ATOM 624 N N . MET A 1 89 ? 6.109 -33.469 -13.414 1 98.94 89 MET A N 1
ATOM 625 C CA . MET A 1 89 ? 4.785 -32.938 -13.109 1 98.94 89 MET A CA 1
ATOM 626 C C . MET A 1 89 ? 4.809 -31.422 -13.062 1 98.94 89 MET A C 1
ATOM 628 O O . MET A 1 89 ? 5.625 -30.844 -12.352 1 98.94 89 MET A O 1
ATOM 632 N N . PHE A 1 90 ? 3.957 -30.781 -13.875 1 98.88 90 PHE A N 1
ATOM 633 C CA . PHE A 1 90 ? 3.633 -29.359 -13.766 1 98.88 90 PHE A CA 1
ATOM 634 C C . PHE A 1 90 ? 2.299 -29.156 -13.055 1 98.88 90 PHE A C 1
ATOM 636 O O . PHE A 1 90 ? 1.299 -29.781 -13.422 1 98.88 90 PHE A O 1
ATOM 643 N N . VAL A 1 91 ? 2.287 -28.375 -12 1 98.88 91 VAL A N 1
ATOM 644 C CA . VAL A 1 91 ? 1.047 -28.125 -11.273 1 98.88 91 VAL A CA 1
ATOM 645 C C . VAL A 1 91 ? 0.715 -26.625 -11.336 1 98.88 91 VAL A C 1
ATOM 647 O O . VAL A 1 91 ? 1.532 -25.781 -10.953 1 98.88 91 VAL A O 1
ATOM 650 N N . GLU A 1 92 ? -0.441 -26.344 -11.805 1 98.06 92 GLU A N 1
ATOM 651 C CA . GLU A 1 92 ? -0.865 -24.938 -11.844 1 98.06 92 GLU A CA 1
ATOM 652 C C . GLU A 1 92 ? -1.157 -24.406 -10.445 1 98.06 92 GLU A C 1
ATOM 654 O O . GLU A 1 92 ? -1.572 -25.172 -9.562 1 98.06 92 GLU A O 1
ATOM 659 N N . LYS A 1 93 ? -0.928 -23.156 -10.227 1 97.88 93 LYS A N 1
ATOM 660 C CA . LYS A 1 93 ? -1.177 -22.5 -8.953 1 97.88 93 LYS A CA 1
ATOM 661 C C . LYS A 1 93 ? -2.652 -22.141 -8.797 1 97.88 93 LYS A C 1
ATOM 663 O O . LYS A 1 93 ? -3.359 -21.953 -9.789 1 97.88 93 LYS A O 1
ATOM 668 N N . PRO A 1 94 ? -3.221 -21.984 -7.605 1 97.56 94 PRO A N 1
ATOM 669 C CA . PRO A 1 94 ? -2.535 -22.391 -6.375 1 97.56 94 PRO A CA 1
ATOM 670 C C . PRO A 1 94 ? -2.475 -23.906 -6.203 1 97.56 94 PRO A C 1
ATOM 672 O O . PRO A 1 94 ? -3.234 -24.625 -6.848 1 97.56 94 PRO A O 1
ATOM 675 N N . VAL A 1 95 ? -1.558 -24.406 -5.355 1 98.12 95 VAL A N 1
ATOM 676 C CA . VAL A 1 95 ? -1.343 -25.844 -5.246 1 98.12 95 VAL A CA 1
ATOM 677 C C . VAL A 1 95 ? -2.311 -26.438 -4.223 1 98.12 95 VAL A C 1
ATOM 679 O O . VAL A 1 95 ? -2.105 -27.562 -3.74 1 98.12 95 VAL A O 1
ATOM 682 N N . GLY A 1 96 ? -3.367 -25.719 -3.887 1 96.56 96 GLY A N 1
ATOM 683 C CA . GLY A 1 96 ? -4.43 -26.125 -2.977 1 96.56 96 GLY A CA 1
ATOM 684 C C . GLY A 1 96 ? -5.105 -24.953 -2.291 1 96.56 96 GLY A C 1
ATOM 685 O O . GLY A 1 96 ? -4.797 -23.797 -2.58 1 96.56 96 GLY A O 1
ATOM 686 N N . ILE A 1 97 ? -6.023 -25.281 -1.388 1 96.19 97 ILE A N 1
ATOM 687 C CA . ILE A 1 97 ? -6.695 -24.266 -0.581 1 96.19 97 ILE A CA 1
ATOM 688 C C . ILE A 1 97 ? -5.973 -24.109 0.754 1 96.19 97 ILE A C 1
ATOM 690 O O . ILE A 1 97 ? -5.867 -23 1.28 1 96.19 97 ILE A O 1
ATOM 694 N N . GLY A 1 98 ? -5.523 -25.156 1.265 1 96.19 98 GLY A N 1
ATOM 695 C CA . GLY A 1 98 ? -4.754 -25.203 2.496 1 96.19 98 GLY A CA 1
ATOM 696 C C . GLY A 1 98 ? -3.373 -25.812 2.312 1 96.19 98 GLY A C 1
ATOM 697 O O . GLY A 1 98 ? -2.82 -25.781 1.211 1 96.19 98 GLY A O 1
ATOM 698 N N . LEU A 1 99 ? -2.809 -26.281 3.418 1 97 99 LEU A N 1
ATOM 699 C CA . LEU A 1 99 ? -1.428 -26.75 3.352 1 97 99 LEU A CA 1
ATOM 700 C C . LEU A 1 99 ? -1.365 -28.266 3.385 1 97 99 LEU A C 1
ATOM 702 O O . LEU A 1 99 ? -0.371 -28.859 2.961 1 97 99 LEU A O 1
ATOM 706 N N . GLU A 1 100 ? -2.355 -28.875 3.811 1 96.31 100 GLU A N 1
ATOM 707 C CA . GLU A 1 100 ? -2.291 -30.312 4.086 1 96.31 100 GLU A CA 1
ATOM 708 C C . GLU A 1 100 ? -1.949 -31.094 2.828 1 96.31 100 GLU A C 1
ATOM 710 O O . GLU A 1 100 ? -0.941 -31.812 2.787 1 96.31 100 GLU A O 1
ATOM 715 N N . ASP A 1 101 ? -2.727 -30.984 1.788 1 96.62 101 ASP A N 1
ATOM 716 C CA . ASP A 1 101 ? -2.475 -31.703 0.541 1 96.62 101 ASP A CA 1
ATOM 717 C C . ASP A 1 101 ? -1.163 -31.25 -0.096 1 96.62 101 ASP A C 1
ATOM 719 O O . ASP A 1 101 ? -0.379 -32.094 -0.568 1 96.62 101 ASP A O 1
ATOM 723 N N . ALA A 1 102 ? -0.973 -29.969 -0.072 1 97.88 102 ALA A N 1
ATOM 724 C CA . ALA A 1 102 ? 0.22 -29.422 -0.707 1 97.88 102 ALA A CA 1
ATOM 725 C C . ALA A 1 102 ? 1.489 -29.984 -0.074 1 97.88 102 ALA A C 1
ATOM 727 O O . ALA A 1 102 ? 2.424 -30.375 -0.781 1 97.88 102 ALA A O 1
ATOM 728 N N . GLU A 1 103 ? 1.517 -30.016 1.229 1 97.88 103 GLU A N 1
ATOM 729 C CA . GLU A 1 103 ? 2.697 -30.5 1.934 1 97.88 103 GLU A CA 1
ATOM 730 C C . GLU A 1 103 ? 2.863 -32 1.751 1 97.88 103 GLU A C 1
ATOM 732 O O . GLU A 1 103 ? 3.982 -32.5 1.598 1 97.88 103 GLU A O 1
ATOM 737 N N . ALA A 1 104 ? 1.78 -32.719 1.787 1 98.12 104 ALA A N 1
ATOM 738 C CA . ALA A 1 104 ? 1.839 -34.156 1.54 1 98.12 104 ALA A CA 1
ATOM 739 C C . ALA A 1 104 ? 2.373 -34.469 0.142 1 98.12 104 ALA A C 1
ATOM 741 O O . ALA A 1 104 ? 3.197 -35.344 -0.038 1 98.12 104 ALA A O 1
ATOM 742 N N . ILE A 1 105 ? 1.931 -33.719 -0.789 1 98.62 105 ILE A N 1
ATOM 743 C CA . ILE A 1 105 ? 2.373 -33.906 -2.168 1 98.62 105 ILE A CA 1
ATOM 744 C C . ILE A 1 105 ? 3.848 -33.531 -2.289 1 98.62 105 ILE A C 1
ATOM 746 O O . ILE A 1 105 ? 4.602 -34.188 -3.023 1 98.62 105 ILE A O 1
ATOM 750 N N . ALA A 1 106 ? 4.25 -32.5 -1.594 1 98.31 106 ALA A N 1
ATOM 751 C CA . ALA A 1 106 ? 5.66 -32.094 -1.614 1 98.31 106 ALA A CA 1
ATOM 752 C C . ALA A 1 106 ? 6.551 -33.25 -1.153 1 98.31 106 ALA A C 1
ATOM 754 O O . ALA A 1 106 ? 7.621 -33.469 -1.723 1 98.31 106 ALA A O 1
ATOM 755 N N . GLU A 1 107 ? 6.141 -33.906 -0.181 1 98 107 GLU A N 1
ATOM 756 C CA . GLU A 1 107 ? 6.887 -35.062 0.308 1 98 107 GLU A CA 1
ATOM 757 C C . GLU A 1 107 ? 6.973 -36.156 -0.754 1 98 107 GLU A C 1
ATOM 759 O O . GLU A 1 107 ? 8.023 -36.781 -0.933 1 98 107 GLU A O 1
ATOM 764 N N . LEU A 1 108 ? 5.887 -36.406 -1.397 1 98.5 108 LEU A N 1
ATOM 765 C CA . LEU A 1 108 ? 5.859 -37.406 -2.459 1 98.5 108 LEU A CA 1
ATOM 766 C C . LEU A 1 108 ? 6.77 -37 -3.611 1 98.5 108 LEU A C 1
ATOM 768 O O . LEU A 1 108 ? 7.418 -37.844 -4.227 1 98.5 108 LEU A O 1
ATOM 772 N N . VAL A 1 109 ? 6.781 -35.719 -3.914 1 98.5 109 VAL A N 1
ATOM 773 C CA . VAL A 1 109 ? 7.66 -35.188 -4.957 1 98.5 109 VAL A CA 1
ATOM 774 C C . VAL A 1 109 ? 9.117 -35.5 -4.598 1 98.5 109 VAL A C 1
ATOM 776 O O . VAL A 1 109 ? 9.891 -35.969 -5.441 1 98.5 109 VAL A O 1
ATOM 779 N N . GLU A 1 110 ? 9.445 -35.188 -3.42 1 97.19 110 GLU A N 1
ATOM 780 C CA . GLU A 1 110 ? 10.812 -35.406 -2.959 1 97.19 110 GLU A CA 1
ATOM 781 C C . GLU A 1 110 ? 11.188 -36.875 -3.059 1 97.19 110 GLU A C 1
ATOM 783 O O . GLU A 1 110 ? 12.281 -37.219 -3.51 1 97.19 110 GLU A O 1
ATOM 788 N N . LYS A 1 111 ? 10.336 -37.75 -2.691 1 97.38 111 LYS A N 1
ATOM 789 C CA . LYS A 1 111 ? 10.57 -39.188 -2.725 1 97.38 111 LYS A CA 1
ATOM 790 C C . LYS A 1 111 ? 10.703 -39.688 -4.16 1 97.38 111 LYS A C 1
ATOM 792 O O . LYS A 1 111 ? 11.555 -40.531 -4.453 1 97.38 111 LYS A O 1
ATOM 797 N N . ALA A 1 112 ? 9.883 -39.188 -5.027 1 97.38 112 ALA A N 1
ATOM 798 C CA . ALA A 1 112 ? 9.859 -39.625 -6.418 1 97.38 112 ALA A CA 1
ATOM 799 C C . ALA A 1 112 ? 11.07 -39.094 -7.18 1 97.38 112 ALA A C 1
ATOM 801 O O . ALA A 1 112 ? 11.508 -39.688 -8.164 1 97.38 112 ALA A O 1
ATOM 802 N N . GLY A 1 113 ? 11.594 -37.938 -6.758 1 97 113 GLY A N 1
ATOM 803 C CA . GLY A 1 113 ? 12.758 -37.344 -7.391 1 97 113 GLY A CA 1
ATOM 804 C C . GLY A 1 113 ? 12.492 -36.906 -8.812 1 97 113 GLY A C 1
ATOM 805 O O . GLY A 1 113 ? 13.367 -37 -9.68 1 97 113 GLY A O 1
ATOM 806 N N . VAL A 1 114 ? 11.336 -36.469 -9.094 1 98 114 VAL A N 1
ATOM 807 C CA . VAL A 1 114 ? 10.961 -36.125 -10.453 1 98 114 VAL A CA 1
ATOM 808 C C . VAL A 1 114 ? 11.078 -34.594 -10.633 1 98 114 VAL A C 1
ATOM 810 O O . VAL A 1 114 ? 11.031 -33.844 -9.656 1 98 114 VAL A O 1
ATOM 813 N N . VAL A 1 115 ? 11.195 -34.156 -11.891 1 98.12 115 VAL A N 1
ATOM 814 C CA . VAL A 1 115 ? 11.156 -32.75 -12.258 1 98.12 115 VAL A CA 1
ATOM 815 C C . VAL A 1 115 ? 9.75 -32.188 -12.039 1 98.12 115 VAL A C 1
ATOM 817 O O . VAL A 1 115 ? 8.766 -32.812 -12.406 1 98.12 115 VAL A O 1
ATOM 820 N N . THR A 1 116 ? 9.719 -31.062 -11.344 1 98.81 116 THR A N 1
ATOM 821 C CA . THR A 1 116 ? 8.422 -30.406 -11.203 1 98.81 116 THR A CA 1
ATOM 822 C C . THR A 1 116 ? 8.5 -28.938 -11.633 1 98.81 116 THR A C 1
ATOM 824 O O . THR A 1 116 ? 9.594 -28.375 -11.719 1 98.81 116 THR A O 1
ATOM 827 N N . GLY A 1 117 ? 7.391 -28.344 -12.039 1 98.62 117 GLY A N 1
ATOM 828 C CA . GLY A 1 117 ? 7.156 -26.922 -12.297 1 98.62 117 GLY A CA 1
ATOM 829 C C . GLY A 1 117 ? 5.781 -26.469 -11.852 1 98.62 117 GLY A C 1
ATOM 830 O O . GLY A 1 117 ? 4.871 -27.281 -11.68 1 98.62 117 GLY A O 1
ATOM 831 N N . THR A 1 118 ? 5.652 -25.219 -11.625 1 98.75 118 THR A N 1
ATOM 832 C CA . THR A 1 118 ? 4.355 -24.672 -11.234 1 98.75 118 THR A CA 1
ATOM 833 C C . THR A 1 118 ? 4.027 -23.422 -12.039 1 98.75 118 THR A C 1
ATOM 835 O O . THR A 1 118 ? 4.867 -22.922 -12.797 1 98.75 118 THR A O 1
ATOM 838 N N . GLY A 1 119 ? 2.812 -22.953 -11.867 1 98.25 119 GLY A N 1
ATOM 839 C CA . GLY A 1 119 ? 2.275 -21.875 -12.688 1 98.25 119 GLY A CA 1
ATOM 840 C C . GLY A 1 119 ? 2.723 -20.5 -12.227 1 98.25 119 GLY A C 1
ATOM 841 O O . GLY A 1 119 ? 2.068 -19.5 -12.531 1 98.25 119 GLY A O 1
ATOM 842 N N . TYR A 1 120 ? 3.816 -20.344 -11.508 1 98.25 120 TYR A N 1
ATOM 843 C CA . TYR A 1 120 ? 4.355 -19.062 -11.109 1 98.25 120 TYR A CA 1
ATOM 844 C C . TYR A 1 120 ? 5.25 -18.484 -12.203 1 98.25 120 TYR A C 1
ATOM 846 O O . TYR A 1 120 ? 6.441 -18.266 -11.984 1 98.25 120 TYR A O 1
ATOM 854 N N . HIS A 1 121 ? 4.59 -18.062 -13.266 1 98.19 121 HIS A N 1
ATOM 855 C CA . HIS A 1 121 ? 5.266 -17.719 -14.508 1 98.19 121 HIS A CA 1
ATOM 856 C C . HIS A 1 121 ? 5.922 -16.344 -14.414 1 98.19 121 HIS A C 1
ATOM 858 O O . HIS A 1 121 ? 6.766 -15.992 -15.25 1 98.19 121 HIS A O 1
ATOM 864 N N . TRP A 1 122 ? 5.648 -15.516 -13.344 1 98.12 122 TRP A N 1
ATOM 865 C CA . TRP A 1 122 ? 6.309 -14.219 -13.219 1 98.12 122 TRP A CA 1
ATOM 866 C C . TRP A 1 122 ? 7.809 -14.391 -13.008 1 98.12 122 TRP A C 1
ATOM 868 O O . TRP A 1 122 ? 8.602 -13.516 -13.367 1 98.12 122 TRP A O 1
ATOM 878 N N . ARG A 1 123 ? 8.18 -15.547 -12.445 1 98.06 123 ARG A N 1
ATOM 879 C CA . ARG A 1 123 ? 9.594 -15.805 -12.195 1 98.06 123 ARG A CA 1
ATOM 880 C C . ARG A 1 123 ? 10.367 -15.961 -13.5 1 98.06 123 ARG A C 1
ATOM 882 O O . ARG A 1 123 ? 11.594 -15.922 -13.508 1 98.06 123 ARG A O 1
ATOM 889 N N . THR A 1 124 ? 9.664 -16.141 -14.617 1 97.94 124 THR A N 1
ATOM 890 C CA . THR A 1 124 ? 10.336 -16.359 -15.898 1 97.94 124 THR A CA 1
ATOM 891 C C . THR A 1 124 ? 10.656 -15.016 -16.562 1 97.94 124 THR A C 1
ATOM 893 O O . THR A 1 124 ? 11.398 -14.969 -17.547 1 97.94 124 THR A O 1
ATOM 896 N N . LEU A 1 125 ? 10.164 -13.938 -16.031 1 98.56 125 LEU A N 1
ATOM 897 C CA . LEU A 1 125 ? 10.375 -12.625 -16.625 1 98.56 125 LEU A CA 1
ATOM 898 C C . LEU A 1 125 ? 11.812 -12.164 -16.453 1 98.56 125 LEU A C 1
ATOM 900 O O . LEU A 1 125 ? 12.328 -12.133 -15.328 1 98.56 125 LEU A O 1
ATOM 904 N N . ASP A 1 126 ? 12.453 -11.781 -17.547 1 98.44 126 ASP A N 1
ATOM 905 C CA . ASP A 1 126 ? 13.812 -11.258 -17.438 1 98.44 126 ASP A CA 1
ATOM 906 C C . ASP A 1 126 ? 13.844 -9.961 -16.641 1 98.44 126 ASP A C 1
ATOM 908 O O . ASP A 1 126 ? 14.852 -9.648 -16 1 98.44 126 ASP A O 1
ATOM 912 N N . THR A 1 127 ? 12.766 -9.234 -16.641 1 98.69 127 THR A N 1
ATOM 913 C CA . THR A 1 127 ? 12.664 -8.023 -15.836 1 98.69 127 THR A CA 1
ATOM 914 C C . THR A 1 127 ? 12.68 -8.367 -14.352 1 98.69 127 THR A C 1
ATOM 916 O O . THR A 1 127 ? 13.18 -7.594 -13.531 1 98.69 127 THR A O 1
ATOM 919 N N . VAL A 1 128 ? 12.117 -9.508 -13.93 1 98.62 128 VAL A N 1
ATOM 920 C CA . VAL A 1 128 ? 12.164 -9.953 -12.547 1 98.62 128 VAL A CA 1
ATOM 921 C C . VAL A 1 128 ? 13.586 -10.344 -12.172 1 98.62 128 VAL A C 1
ATOM 923 O O . VAL A 1 128 ? 14.055 -10.039 -11.07 1 98.62 128 VAL A O 1
ATOM 926 N N . GLN A 1 129 ? 14.289 -11.008 -13.094 1 98 129 GLN A N 1
ATOM 927 C CA . GLN A 1 129 ? 15.695 -11.312 -12.852 1 98 129 GLN A CA 1
ATOM 928 C C . GLN A 1 129 ? 16.531 -10.039 -12.711 1 98 129 GLN A C 1
ATOM 930 O O . GLN A 1 129 ? 17.422 -9.969 -11.859 1 98 129 GLN A O 1
ATOM 935 N N . GLN A 1 130 ? 16.25 -9.07 -13.547 1 98.06 130 GLN A N 1
ATOM 936 C CA . GLN A 1 130 ? 16.922 -7.777 -13.438 1 98.06 130 GLN A CA 1
ATOM 937 C C . GLN A 1 130 ? 16.672 -7.145 -12.07 1 98.06 130 GLN A C 1
ATOM 939 O O . GLN A 1 130 ? 17.594 -6.625 -11.445 1 98.06 130 GLN A O 1
ATOM 944 N N . ALA A 1 131 ? 15.43 -7.168 -11.625 1 98.44 131 ALA A N 1
ATOM 945 C CA . ALA A 1 131 ? 15.109 -6.66 -10.289 1 98.44 131 ALA A CA 1
ATOM 946 C C . ALA A 1 131 ? 15.906 -7.395 -9.219 1 98.44 131 ALA A C 1
ATOM 948 O O . ALA A 1 131 ? 16.422 -6.773 -8.289 1 98.44 131 ALA A O 1
ATOM 949 N N . ARG A 1 132 ? 15.984 -8.695 -9.305 1 98.12 132 ARG A N 1
ATOM 950 C CA . ARG A 1 132 ? 16.734 -9.5 -8.344 1 98.12 132 ARG A CA 1
ATOM 951 C C . ARG A 1 132 ? 18.188 -9.062 -8.281 1 98.12 132 ARG A C 1
ATOM 953 O O . ARG A 1 132 ? 18.781 -8.969 -7.195 1 98.12 132 ARG A O 1
ATOM 960 N N . GLU A 1 133 ? 18.766 -8.828 -9.414 1 97.69 133 GLU A N 1
ATOM 961 C CA . GLU A 1 133 ? 20.156 -8.398 -9.492 1 97.69 133 GLU A CA 1
ATOM 962 C C . GLU A 1 133 ? 20.344 -7.027 -8.836 1 97.69 133 GLU A C 1
ATOM 964 O O . GLU A 1 133 ? 21.312 -6.809 -8.109 1 97.69 133 GLU A O 1
ATOM 969 N N . LEU A 1 134 ? 19.422 -6.145 -9.117 1 96.5 134 LEU A N 1
ATOM 970 C CA . LEU A 1 134 ? 19.484 -4.816 -8.516 1 96.5 134 LEU A CA 1
ATOM 971 C C . LEU A 1 134 ? 19.375 -4.902 -7 1 96.5 134 LEU A C 1
ATOM 973 O O . LEU A 1 134 ? 20.094 -4.188 -6.285 1 96.5 134 LEU A O 1
ATOM 977 N N . LEU A 1 135 ? 18.547 -5.793 -6.508 1 96.44 135 LEU A N 1
ATOM 978 C CA . LEU A 1 135 ? 18.25 -5.898 -5.086 1 96.44 135 LEU A CA 1
ATOM 979 C C . LEU A 1 135 ? 19.359 -6.656 -4.355 1 96.44 135 LEU A C 1
ATOM 981 O O . LEU A 1 135 ? 19.453 -6.59 -3.127 1 96.44 135 LEU A O 1
ATOM 985 N N . ALA A 1 136 ? 20.172 -7.406 -5.082 1 95.06 136 ALA A N 1
ATOM 986 C CA . ALA A 1 136 ? 21.266 -8.164 -4.477 1 95.06 136 ALA A CA 1
ATOM 987 C C . ALA A 1 136 ? 22.328 -7.227 -3.908 1 95.06 136 ALA A C 1
ATOM 989 O O . ALA A 1 136 ? 23.094 -7.613 -3.021 1 95.06 136 ALA A O 1
ATOM 990 N N . SER A 1 137 ? 22.328 -6.012 -4.379 1 91.31 137 SER A N 1
ATOM 991 C CA . SER A 1 137 ? 23.375 -5.074 -3.998 1 91.31 137 SER A CA 1
ATOM 992 C C . SER A 1 137 ? 22.844 -3.996 -3.059 1 91.31 137 SER A C 1
ATOM 994 O O . SER A 1 137 ? 23.469 -2.951 -2.885 1 91.31 137 SER A O 1
ATOM 996 N N . THR A 1 138 ? 21.719 -4.203 -2.551 1 93.06 138 THR A N 1
ATOM 997 C CA . THR A 1 138 ? 21.125 -3.209 -1.664 1 93.06 138 THR A CA 1
ATOM 998 C C . THR A 1 138 ? 20.312 -3.885 -0.556 1 93.06 138 THR A C 1
ATOM 1000 O O . THR A 1 138 ? 20.203 -5.109 -0.527 1 93.06 138 THR A O 1
ATOM 1003 N N . THR A 1 139 ? 19.938 -3.09 0.428 1 93.31 139 THR A N 1
ATOM 1004 C CA . THR A 1 139 ? 19.094 -3.568 1.515 1 93.31 139 THR A CA 1
ATOM 1005 C C . THR A 1 139 ? 17.672 -3.041 1.361 1 93.31 139 THR A C 1
ATOM 1007 O O . THR A 1 139 ? 17.406 -1.861 1.604 1 93.31 139 THR A O 1
ATOM 1010 N N . PRO A 1 140 ? 16.75 -3.977 0.933 1 97.56 140 PRO A N 1
ATOM 1011 C CA . PRO A 1 140 ? 15.367 -3.514 0.843 1 97.56 140 PRO A CA 1
ATOM 1012 C C . PRO A 1 140 ? 14.82 -3.043 2.188 1 97.56 140 PRO A C 1
ATOM 1014 O O . PRO A 1 140 ? 15.125 -3.637 3.225 1 97.56 140 PRO A O 1
ATOM 1017 N N . LEU A 1 141 ? 14.031 -1.975 2.18 1 98.25 141 LEU A N 1
ATOM 1018 C CA . LEU A 1 141 ? 13.492 -1.385 3.402 1 98.25 141 LEU A CA 1
ATOM 1019 C C . LEU A 1 141 ? 11.984 -1.577 3.484 1 98.25 141 LEU A C 1
ATOM 1021 O O . LEU A 1 141 ? 11.438 -1.774 4.57 1 98.25 141 LEU A O 1
ATOM 1025 N N . LEU A 1 142 ? 11.336 -1.437 2.369 1 98.81 142 LEU A N 1
ATOM 1026 C CA . LEU A 1 142 ? 9.875 -1.396 2.314 1 98.81 142 LEU A CA 1
ATOM 1027 C C . LEU A 1 142 ? 9.359 -2.115 1.073 1 98.81 142 LEU A C 1
ATOM 1029 O O . LEU A 1 142 ? 9.945 -1.997 -0.007 1 98.81 142 LEU A O 1
ATOM 1033 N N . ALA A 1 143 ? 8.336 -2.891 1.217 1 98.88 143 ALA A N 1
ATOM 1034 C CA . ALA A 1 143 ? 7.668 -3.545 0.094 1 98.88 143 ALA A CA 1
ATOM 1035 C C . ALA A 1 143 ? 6.16 -3.311 0.139 1 98.88 143 ALA A C 1
ATOM 1037 O O . ALA A 1 143 ? 5.57 -3.246 1.219 1 98.88 143 ALA A O 1
ATOM 1038 N N . HIS A 1 144 ? 5.547 -3.16 -1.016 1 98.94 144 HIS A N 1
ATOM 1039 C CA . HIS A 1 144 ? 4.094 -3.092 -1.141 1 98.94 144 HIS A CA 1
ATOM 1040 C C . HIS A 1 144 ? 3.598 -3.977 -2.279 1 98.94 144 HIS A C 1
ATOM 1042 O O . HIS A 1 144 ? 3.906 -3.727 -3.445 1 98.94 144 HIS A O 1
ATOM 1048 N N . GLY A 1 145 ? 2.906 -5.016 -1.907 1 98.94 145 GLY A N 1
ATOM 1049 C CA . GLY A 1 145 ? 2.236 -5.852 -2.889 1 98.94 145 GLY A CA 1
ATOM 1050 C C . GLY A 1 145 ? 0.758 -5.539 -3.033 1 98.94 145 GLY A C 1
ATOM 1051 O O . GLY A 1 145 ? 0.095 -5.184 -2.057 1 98.94 145 GLY A O 1
ATOM 1052 N N . TYR A 1 146 ? 0.228 -5.719 -4.238 1 98.88 146 TYR A N 1
ATOM 1053 C CA . TYR A 1 146 ? -1.178 -5.391 -4.441 1 98.88 146 TYR A CA 1
ATOM 1054 C C . TYR A 1 146 ? -1.767 -6.207 -5.586 1 98.88 146 TYR A C 1
ATOM 1056 O O . TYR A 1 146 ? -1.068 -6.531 -6.551 1 98.88 146 TYR A O 1
ATOM 1064 N N . TRP A 1 147 ? -2.957 -6.566 -5.473 1 98.88 147 TRP A N 1
ATOM 1065 C CA . TRP A 1 147 ? -3.816 -7.152 -6.496 1 98.88 147 TRP A CA 1
ATOM 1066 C C . TRP A 1 147 ? -5.215 -6.547 -6.449 1 98.88 147 TRP A C 1
ATOM 1068 O O . TRP A 1 147 ? -6.059 -6.98 -5.66 1 98.88 147 TRP A O 1
ATOM 1078 N N . LEU A 1 148 ? -5.5 -5.543 -7.238 1 98.69 148 LEU A N 1
ATOM 1079 C CA . LEU A 1 148 ? -6.762 -4.816 -7.309 1 98.69 148 LEU A CA 1
ATOM 1080 C C . LEU A 1 148 ? -7.531 -5.18 -8.57 1 98.69 148 LEU A C 1
ATOM 1082 O O . LEU A 1 148 ? -7.188 -4.727 -9.664 1 98.69 148 LEU A O 1
ATOM 1086 N N . ASP A 1 149 ? -8.547 -5.957 -8.391 1 97.94 149 ASP A N 1
ATOM 1087 C CA . ASP A 1 149 ? -9.172 -6.609 -9.539 1 97.94 149 ASP A CA 1
ATOM 1088 C C . ASP A 1 149 ? -10.672 -6.805 -9.32 1 97.94 149 ASP A C 1
ATOM 1090 O O . ASP A 1 149 ? -11.219 -6.352 -8.312 1 97.94 149 ASP A O 1
ATOM 1094 N N . LYS A 1 150 ? -11.328 -7.355 -10.344 1 96.56 150 LYS A N 1
ATOM 1095 C CA . LYS A 1 150 ? -12.703 -7.824 -10.258 1 96.56 150 LYS A CA 1
ATOM 1096 C C . LYS A 1 150 ? -12.758 -9.305 -9.875 1 96.56 150 LYS A C 1
ATOM 1098 O O . LYS A 1 150 ? -11.742 -10 -9.922 1 96.56 150 LYS A O 1
ATOM 1103 N N . ARG A 1 151 ? -13.891 -9.727 -9.523 1 94.12 151 ARG A N 1
ATOM 1104 C CA . ARG A 1 151 ? -14.125 -11.133 -9.211 1 94.12 151 ARG A CA 1
ATOM 1105 C C . ARG A 1 151 ? -14.078 -11.984 -10.477 1 94.12 151 ARG A C 1
ATOM 1107 O O . ARG A 1 151 ? -14.711 -11.656 -11.477 1 94.12 151 ARG A O 1
ATOM 1114 N N . PRO A 1 152 ? -13.273 -13.078 -10.422 1 92.62 152 PRO A N 1
ATOM 1115 C CA . PRO A 1 152 ? -13.344 -13.992 -11.562 1 92.62 152 PRO A CA 1
ATOM 1116 C C . PRO A 1 152 ? -14.742 -14.586 -11.75 1 92.62 152 PRO A C 1
ATOM 1118 O O . PRO A 1 152 ? -15.453 -14.828 -10.766 1 92.62 152 PRO A O 1
ATOM 1121 N N . PRO A 1 153 ? -15.047 -14.844 -13 1 89.5 153 PRO A N 1
ATOM 1122 C CA . PRO A 1 153 ? -16.422 -15.273 -13.297 1 89.5 153 PRO A CA 1
ATOM 1123 C C . PRO A 1 153 ? -16.594 -16.781 -13.203 1 89.5 153 PRO A C 1
ATOM 1125 O O . PRO A 1 153 ? -17.078 -17.422 -14.141 1 89.5 153 PRO A O 1
ATOM 1128 N N . VAL A 1 154 ? -16.203 -17.422 -12.188 1 89.81 154 VAL A N 1
ATOM 1129 C CA . VAL A 1 154 ? -16.438 -18.859 -11.984 1 89.81 154 VAL A CA 1
ATOM 1130 C C . VAL A 1 154 ? -17.266 -19.078 -10.727 1 89.81 154 VAL A C 1
ATOM 1132 O O . VAL A 1 154 ? -17.062 -18.391 -9.719 1 89.81 154 VAL A O 1
ATOM 1135 N N . PRO A 1 155 ? -18.125 -20 -10.727 1 88.94 155 PRO A N 1
ATOM 1136 C CA . PRO A 1 155 ? -19.125 -20.141 -9.672 1 88.94 155 PRO A CA 1
ATOM 1137 C C . PRO A 1 155 ? -18.516 -20.5 -8.32 1 88.94 155 PRO A C 1
ATOM 1139 O O . PRO A 1 155 ? -19.078 -20.172 -7.273 1 88.94 155 PRO A O 1
ATOM 1142 N N . TRP A 1 156 ? -17.391 -21.172 -8.391 1 92.44 156 TRP A N 1
ATOM 1143 C CA . TRP A 1 156 ? -16.812 -21.672 -7.148 1 92.44 156 TRP A CA 1
ATOM 1144 C C . TRP A 1 156 ? -16 -20.594 -6.445 1 92.44 156 TRP A C 1
ATOM 1146 O O . TRP A 1 156 ? -15.625 -20.766 -5.281 1 92.44 156 TRP A O 1
ATOM 1156 N N . TRP A 1 157 ? -15.828 -19.453 -7.055 1 92.75 157 TRP A N 1
ATOM 1157 C CA . TRP A 1 157 ? -14.867 -18.469 -6.598 1 92.75 157 TRP A CA 1
ATOM 1158 C C . TRP A 1 157 ? -15.312 -17.828 -5.285 1 92.75 157 TRP A C 1
ATOM 1160 O O . TRP A 1 157 ? -14.492 -17.531 -4.418 1 92.75 157 TRP A O 1
ATOM 1170 N N . GLY A 1 158 ? -16.594 -17.719 -5.117 1 94.75 158 GLY A N 1
ATOM 1171 C CA . GLY A 1 158 ? -17.125 -17.016 -3.961 1 94.75 158 GLY A CA 1
ATOM 1172 C C . GLY A 1 158 ? -17.188 -17.875 -2.713 1 94.75 158 GLY A C 1
ATOM 1173 O O . GLY A 1 158 ? -17.594 -17.391 -1.648 1 94.75 158 GLY A O 1
ATOM 1174 N N . HIS A 1 159 ? -16.797 -19.125 -2.834 1 96.5 159 HIS A N 1
ATOM 1175 C CA . HIS A 1 159 ? -16.844 -20.047 -1.709 1 96.5 159 HIS A CA 1
ATOM 1176 C C . HIS A 1 159 ? -15.453 -20.328 -1.152 1 96.5 159 HIS A C 1
ATOM 1178 O O . HIS A 1 159 ? -14.617 -20.906 -1.837 1 96.5 159 HIS A O 1
ATOM 1184 N N . ARG A 1 160 ? -15.289 -19.984 0.099 1 96.44 160 ARG A N 1
ATOM 1185 C CA . ARG A 1 160 ? -13.977 -20.094 0.728 1 96.44 160 ARG A CA 1
ATOM 1186 C C . ARG A 1 160 ? -13.461 -21.531 0.686 1 96.44 160 ARG A C 1
ATOM 1188 O O . ARG A 1 160 ? -12.273 -21.766 0.483 1 96.44 160 ARG A O 1
ATOM 1195 N N . ASP A 1 161 ? -14.336 -22.469 0.833 1 96.38 161 ASP A N 1
ATOM 1196 C CA . ASP A 1 161 ? -13.93 -23.875 0.854 1 96.38 161 ASP A CA 1
ATOM 1197 C C . ASP A 1 161 ? -13.578 -24.375 -0.549 1 96.38 161 ASP A C 1
ATOM 1199 O O . ASP A 1 161 ? -13.109 -25.5 -0.718 1 96.38 161 ASP A O 1
ATOM 1203 N N . LYS A 1 162 ? -13.758 -23.531 -1.525 1 97.12 162 LYS A N 1
ATOM 1204 C CA . LYS A 1 162 ? -13.477 -23.938 -2.9 1 97.12 162 LYS A CA 1
ATOM 1205 C C . LYS A 1 162 ? -12.328 -23.109 -3.482 1 97.12 162 LYS A C 1
ATOM 1207 O O . LYS A 1 162 ? -11.414 -23.656 -4.105 1 97.12 162 LYS A O 1
ATOM 1212 N N . SER A 1 163 ? -12.328 -21.812 -3.256 1 96.31 163 SER A N 1
ATOM 1213 C CA . SER A 1 163 ? -11.312 -20.953 -3.857 1 96.31 163 SER A CA 1
ATOM 1214 C C . SER A 1 163 ? -10.219 -20.609 -2.854 1 96.31 163 SER A C 1
ATOM 1216 O O . SER A 1 163 ? -9.109 -20.25 -3.24 1 96.31 163 SER A O 1
ATOM 1218 N N . GLY A 1 164 ? -10.547 -20.703 -1.546 1 96.31 164 GLY A N 1
ATOM 1219 C CA . GLY A 1 164 ? -9.656 -20.203 -0.511 1 96.31 164 GLY A CA 1
ATOM 1220 C C . GLY A 1 164 ? -9.664 -18.688 -0.385 1 96.31 164 GLY A C 1
ATOM 1221 O O . GLY A 1 164 ? -9.055 -18.141 0.531 1 96.31 164 GLY A O 1
ATOM 1222 N N . GLY A 1 165 ? -10.375 -18 -1.296 1 96.62 165 GLY A N 1
ATOM 1223 C CA . GLY A 1 165 ? -10.398 -16.547 -1.312 1 96.62 165 GLY A CA 1
ATOM 1224 C C . GLY A 1 165 ? -9.359 -15.938 -2.232 1 96.62 165 GLY A C 1
ATOM 1225 O O . GLY A 1 165 ? -8.523 -16.656 -2.791 1 96.62 165 GLY A O 1
ATOM 1226 N N . GLN A 1 166 ? -9.406 -14.656 -2.346 1 97.31 166 GLN A N 1
ATOM 1227 C CA . GLN A 1 166 ? -8.578 -13.945 -3.32 1 97.31 166 GLN A CA 1
ATOM 1228 C C . GLN A 1 166 ? -7.094 -14.109 -3.002 1 97.31 166 GLN A C 1
ATOM 1230 O O . GLN A 1 166 ? -6.273 -14.25 -3.908 1 97.31 166 GLN A O 1
ATOM 1235 N N . VAL A 1 167 ? -6.738 -14.023 -1.705 1 98.25 167 VAL A N 1
ATOM 1236 C CA . VAL A 1 167 ? -5.336 -14.094 -1.308 1 98.25 167 VAL A CA 1
ATOM 1237 C C . VAL A 1 167 ? -4.723 -15.398 -1.814 1 98.25 167 VAL A C 1
ATOM 1239 O O . VAL A 1 167 ? -3.646 -15.398 -2.414 1 98.25 167 VAL A O 1
ATOM 1242 N N . ILE A 1 168 ? -5.445 -16.453 -1.714 1 97.69 168 ILE A N 1
ATOM 1243 C CA . ILE A 1 168 ? -4.965 -17.766 -2.113 1 97.69 168 ILE A CA 1
ATOM 1244 C C . ILE A 1 168 ? -4.941 -17.875 -3.637 1 97.69 168 ILE A C 1
ATOM 1246 O O . ILE A 1 168 ? -3.947 -18.312 -4.223 1 97.69 168 ILE A O 1
ATOM 1250 N N . GLU A 1 169 ? -5.898 -17.422 -4.254 1 96 169 GLU A N 1
ATOM 1251 C CA . GLU A 1 169 ? -6.102 -17.672 -5.676 1 96 169 GLU A CA 1
ATOM 1252 C C . GLU A 1 169 ? -5.34 -16.656 -6.527 1 96 169 GLU A C 1
ATOM 1254 O O . GLU A 1 169 ? -4.621 -17.031 -7.457 1 96 169 GLU A O 1
ATOM 1259 N N . GLN A 1 170 ? -5.512 -15.359 -6.23 1 96.25 170 GLN A N 1
ATOM 1260 C CA . GLN A 1 170 ? -5.023 -14.344 -7.156 1 96.25 170 GLN A CA 1
ATOM 1261 C C . GLN A 1 170 ? -3.719 -13.727 -6.652 1 96.25 170 GLN A C 1
ATOM 1263 O O . GLN A 1 170 ? -2.752 -13.609 -7.406 1 96.25 170 GLN A O 1
ATOM 1268 N N . VAL A 1 171 ? -3.67 -13.438 -5.379 1 98.12 171 VAL A N 1
ATOM 1269 C CA . VAL A 1 171 ? -2.535 -12.688 -4.855 1 98.12 171 VAL A CA 1
ATOM 1270 C C . VAL A 1 171 ? -1.299 -13.578 -4.809 1 98.12 171 VAL A C 1
ATOM 1272 O O . VAL A 1 171 ? -0.183 -13.094 -4.602 1 98.12 171 VAL A O 1
ATOM 1275 N N . ALA A 1 172 ? -1.482 -14.828 -5.059 1 97.44 172 ALA A N 1
ATOM 1276 C CA . ALA A 1 172 ? -0.424 -15.828 -4.953 1 97.44 172 ALA A CA 1
ATOM 1277 C C . ALA A 1 172 ? 0.775 -15.445 -5.82 1 97.44 172 ALA A C 1
ATOM 1279 O O . ALA A 1 172 ? 1.925 -15.664 -5.426 1 97.44 172 ALA A O 1
ATOM 1280 N N . HIS A 1 173 ? 0.56 -14.852 -6.98 1 97.81 173 HIS A N 1
ATOM 1281 C CA . HIS A 1 173 ? 1.652 -14.43 -7.852 1 97.81 173 HIS A CA 1
ATOM 1282 C C . HIS A 1 173 ? 2.514 -13.367 -7.184 1 97.81 173 HIS A C 1
ATOM 1284 O O . HIS A 1 173 ? 3.744 -13.422 -7.258 1 97.81 173 HIS A O 1
ATOM 1290 N N . VAL A 1 174 ? 1.877 -12.438 -6.57 1 98.75 174 VAL A N 1
ATOM 1291 C CA . VAL A 1 174 ? 2.58 -11.336 -5.922 1 98.75 174 VAL A CA 1
ATOM 1292 C C . VAL A 1 174 ? 3.322 -11.852 -4.688 1 98.75 174 VAL A C 1
ATOM 1294 O O . VAL A 1 174 ? 4.457 -11.438 -4.426 1 98.75 174 VAL A O 1
ATOM 1297 N N . LEU A 1 175 ? 2.662 -12.742 -3.984 1 98.69 175 LEU A N 1
ATOM 1298 C CA . LEU A 1 175 ? 3.293 -13.312 -2.799 1 98.69 175 LEU A CA 1
ATOM 1299 C C . LEU A 1 175 ? 4.504 -14.156 -3.184 1 98.69 175 LE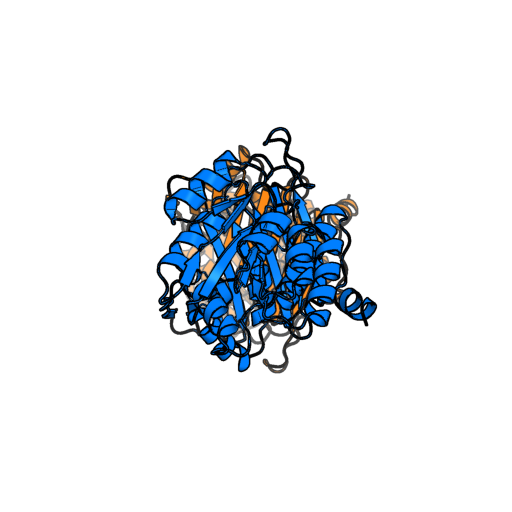U A C 1
ATOM 1301 O O . LEU A 1 175 ? 5.547 -14.086 -2.531 1 98.69 175 LEU A O 1
ATOM 1305 N N . ASP A 1 176 ? 4.375 -14.938 -4.203 1 98.56 176 ASP A N 1
ATOM 1306 C CA . ASP A 1 176 ? 5.5 -15.719 -4.703 1 98.56 176 ASP A CA 1
ATOM 1307 C C . ASP A 1 176 ? 6.645 -14.812 -5.156 1 98.56 176 ASP A C 1
ATOM 1309 O O . ASP A 1 176 ? 7.805 -15.055 -4.828 1 98.56 176 ASP A O 1
ATOM 1313 N N . LEU A 1 177 ? 6.301 -13.797 -5.906 1 98.69 177 LEU A N 1
ATOM 1314 C CA . LEU A 1 177 ? 7.293 -12.828 -6.359 1 98.69 177 LEU A CA 1
ATOM 1315 C C . LEU A 1 177 ? 8.008 -12.188 -5.176 1 98.69 177 LEU A C 1
ATOM 1317 O O . LEU A 1 177 ? 9.227 -12.016 -5.199 1 98.69 177 LEU A O 1
ATOM 1321 N N . SER A 1 178 ? 7.273 -11.844 -4.16 1 98.5 178 SER A N 1
ATOM 1322 C CA . SER A 1 178 ? 7.852 -11.234 -2.967 1 98.5 178 SER A CA 1
ATOM 1323 C C . SER A 1 178 ? 8.844 -12.18 -2.289 1 98.5 178 SER A C 1
ATOM 1325 O O . SER A 1 178 ? 9.93 -11.766 -1.898 1 98.5 178 SER A O 1
ATOM 1327 N N . ARG A 1 179 ? 8.477 -13.438 -2.16 1 97.31 179 ARG A N 1
ATOM 1328 C CA . ARG A 1 179 ? 9.391 -14.414 -1.567 1 97.31 179 ARG A CA 1
ATOM 1329 C C . ARG A 1 179 ? 10.656 -14.555 -2.4 1 97.31 179 ARG A C 1
ATOM 1331 O O . ARG A 1 179 ? 11.758 -14.641 -1.854 1 97.31 179 ARG A O 1
ATOM 1338 N N . TYR A 1 180 ? 10.445 -14.602 -3.68 1 97.75 180 TYR A N 1
ATOM 1339 C CA . TYR A 1 180 ? 11.555 -14.797 -4.605 1 97.75 180 TYR A CA 1
ATOM 1340 C C . TYR A 1 180 ? 12.555 -13.656 -4.508 1 97.75 180 TYR A C 1
ATOM 1342 O O . TYR A 1 180 ? 13.766 -13.867 -4.629 1 97.75 180 TYR A O 1
ATOM 1350 N N . LEU A 1 181 ? 12.062 -12.453 -4.281 1 98 181 LEU A N 1
ATOM 1351 C CA . LEU A 1 181 ? 12.914 -11.273 -4.336 1 98 181 LEU A CA 1
ATOM 1352 C C . LEU A 1 181 ? 13.383 -10.875 -2.941 1 98 181 LEU A C 1
ATOM 1354 O O . LEU A 1 181 ? 14.461 -10.289 -2.785 1 98 181 LEU A O 1
ATOM 1358 N N . LEU A 1 182 ? 12.594 -11.203 -1.893 1 97.5 182 LEU A N 1
ATOM 1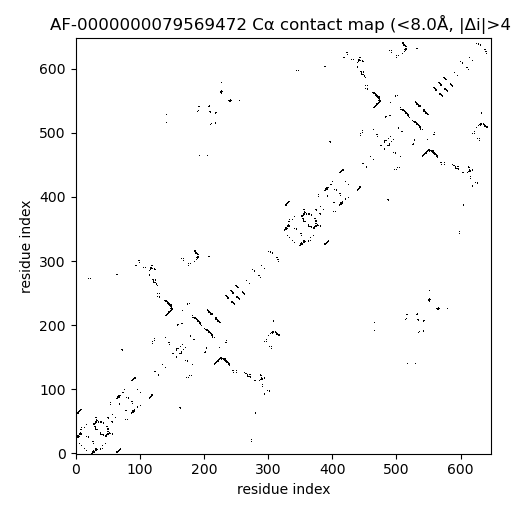359 C CA . LEU A 1 182 ? 12.852 -10.625 -0.579 1 97.5 182 LEU A CA 1
ATOM 1360 C C . LEU A 1 182 ? 13.133 -11.719 0.45 1 97.5 182 LEU A C 1
ATOM 1362 O O . LEU A 1 182 ? 13.562 -11.43 1.566 1 97.5 182 LEU A O 1
ATOM 1366 N N . GLY A 1 183 ? 12.898 -12.945 0.111 1 95.62 183 GLY A N 1
ATOM 1367 C CA . GLY A 1 183 ? 12.992 -14.039 1.062 1 95.62 183 GLY A CA 1
ATOM 1368 C C . GLY A 1 183 ? 11.672 -14.359 1.734 1 95.62 183 GLY A C 1
ATOM 1369 O O . GLY A 1 183 ? 10.633 -13.805 1.372 1 95.62 183 GLY A O 1
ATOM 1370 N N . ASP A 1 184 ? 11.703 -15.289 2.697 1 96.06 184 ASP A N 1
ATOM 1371 C CA . ASP A 1 184 ? 10.492 -15.773 3.344 1 96.06 184 ASP A CA 1
ATOM 1372 C C . ASP A 1 184 ? 10.008 -14.797 4.418 1 96.06 184 ASP A C 1
ATOM 1374 O O . ASP A 1 184 ? 10.82 -14.188 5.117 1 96.06 184 ASP A O 1
ATOM 1378 N N . PRO A 1 185 ? 8.727 -14.648 4.535 1 97.19 185 PRO A N 1
ATOM 1379 C CA . PRO A 1 185 ? 8.211 -13.836 5.641 1 97.19 185 PRO A CA 1
ATOM 1380 C C . PRO A 1 185 ? 8.445 -14.484 7.004 1 97.19 185 PRO A C 1
ATOM 1382 O O . PRO A 1 185 ? 8.461 -15.711 7.113 1 97.19 185 PRO A O 1
ATOM 1385 N N . ALA A 1 186 ? 8.617 -13.648 8.023 1 97 186 ALA A N 1
ATOM 1386 C CA . ALA A 1 186 ? 8.82 -14.125 9.391 1 97 186 ALA A CA 1
ATOM 1387 C C . ALA A 1 186 ? 7.527 -14.062 10.195 1 97 186 ALA A C 1
ATOM 1389 O O . ALA A 1 186 ? 7.23 -14.977 10.969 1 97 186 ALA A O 1
ATOM 1390 N N . SER A 1 187 ? 6.809 -13.031 10.078 1 97.06 187 SER A N 1
ATOM 1391 C CA . SER A 1 187 ? 5.555 -12.836 10.797 1 97.06 187 SER A CA 1
ATOM 1392 C C . SER A 1 187 ? 4.633 -11.875 10.047 1 97.06 187 SER A C 1
ATOM 1394 O O . SER A 1 187 ? 5.09 -11.102 9.195 1 97.06 187 SER A O 1
ATOM 1396 N N . LEU A 1 188 ? 3.361 -11.977 10.336 1 98.25 188 LEU A N 1
ATOM 1397 C CA . LEU A 1 188 ? 2.428 -11.086 9.656 1 98.25 188 LEU A CA 1
ATOM 1398 C C . LEU A 1 188 ? 1.139 -10.938 10.461 1 98.25 188 LEU A C 1
ATOM 1400 O O . LEU A 1 188 ? 0.871 -11.727 11.367 1 98.25 188 LEU A O 1
ATOM 1404 N N . THR A 1 189 ? 0.463 -9.836 10.266 1 98.38 189 THR A N 1
ATOM 1405 C CA . THR A 1 189 ? -0.922 -9.586 10.648 1 98.38 189 THR A CA 1
ATOM 1406 C C . THR A 1 189 ? -1.754 -9.172 9.438 1 98.38 189 THR A C 1
ATOM 1408 O O . THR A 1 18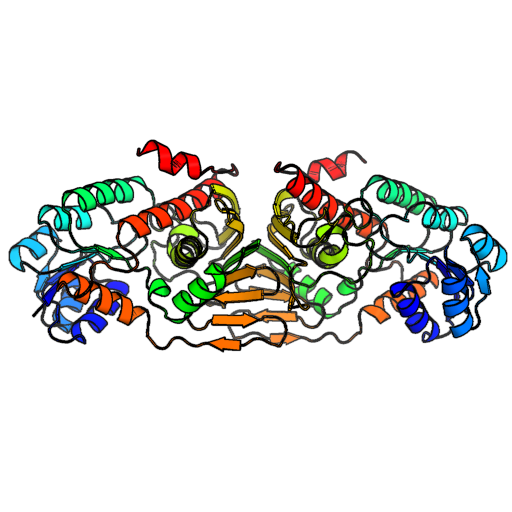9 ? -1.214 -8.68 8.445 1 98.38 189 THR A O 1
ATOM 1411 N N . ALA A 1 190 ? -2.994 -9.516 9.516 1 98.75 190 ALA A N 1
ATOM 1412 C CA . ALA A 1 190 ? -3.865 -9.203 8.383 1 98.75 190 ALA A CA 1
ATOM 1413 C C . ALA A 1 190 ? -5.293 -8.93 8.852 1 98.75 190 ALA A C 1
ATOM 1415 O O . ALA A 1 190 ? -5.652 -9.25 9.984 1 98.75 190 ALA A O 1
ATOM 1416 N N . ALA A 1 191 ? -6.008 -8.266 8.023 1 98.44 191 ALA A N 1
ATOM 1417 C CA . ALA A 1 191 ? -7.426 -7.977 8.234 1 98.44 191 ALA A CA 1
ATOM 1418 C C . ALA A 1 191 ? -8.211 -8.094 6.938 1 98.44 191 ALA A C 1
ATOM 1420 O O . ALA A 1 191 ? -7.723 -7.719 5.871 1 98.44 191 ALA A O 1
ATOM 1421 N N . GLY A 1 192 ? -9.383 -8.656 7.016 1 97.31 192 GLY A N 1
ATOM 1422 C CA . GLY A 1 192 ? -10.273 -8.797 5.875 1 97.31 192 GLY A CA 1
ATOM 1423 C C . GLY A 1 192 ? -11.609 -8.109 6.07 1 97.31 192 GLY A C 1
ATOM 1424 O O . GLY A 1 192 ? -12.016 -7.852 7.207 1 97.31 192 GLY A O 1
ATOM 1425 N N . ILE A 1 193 ? -12.203 -7.738 4.934 1 96.56 193 ILE A N 1
ATOM 1426 C CA . ILE A 1 193 ? -13.555 -7.191 4.93 1 96.56 193 ILE A CA 1
ATOM 1427 C C . ILE A 1 193 ? -14.453 -8.047 4.039 1 96.56 193 ILE A C 1
ATOM 1429 O O . ILE A 1 193 ? -14.094 -8.359 2.9 1 96.56 193 ILE A O 1
ATOM 1433 N N . GLN A 1 194 ? -15.492 -8.43 4.582 1 94.12 194 GLN A N 1
ATOM 1434 C CA . GLN A 1 194 ? -16.531 -9.141 3.846 1 94.12 194 GLN A CA 1
ATOM 1435 C C . GLN A 1 194 ? -17.844 -8.336 3.824 1 94.12 194 GLN A C 1
ATOM 1437 O O . GLN A 1 194 ? -18.312 -7.887 4.867 1 94.12 194 GLN A O 1
ATOM 1442 N N . THR A 1 195 ? -18.297 -8.078 2.607 1 90 195 THR A N 1
ATOM 1443 C CA . THR A 1 195 ? -19.594 -7.414 2.48 1 90 195 THR A CA 1
ATOM 1444 C C . THR A 1 195 ? -20.672 -8.398 2.039 1 90 195 THR A C 1
ATOM 1446 O O . THR A 1 195 ? -20.359 -9.523 1.648 1 90 195 THR A O 1
ATOM 1449 N N . ASP A 1 196 ? -21.906 -7.965 2.129 1 87.12 196 ASP A N 1
ATOM 1450 C CA . ASP A 1 196 ? -23.031 -8.797 1.706 1 87.12 196 ASP A CA 1
ATOM 1451 C C . ASP A 1 196 ? -23.469 -8.445 0.289 1 87.12 196 ASP A C 1
ATOM 1453 O O . ASP A 1 196 ? -24.578 -8.797 -0.126 1 87.12 196 ASP A O 1
ATOM 1457 N N . ASP A 1 197 ? -22.625 -7.852 -0.38 1 84.44 197 ASP A N 1
ATOM 1458 C CA . ASP A 1 197 ? -23.016 -7.348 -1.694 1 84.44 197 ASP A CA 1
ATOM 1459 C C . ASP A 1 197 ? -23.125 -8.484 -2.711 1 84.44 197 ASP A C 1
ATOM 1461 O O . ASP A 1 197 ? -23.844 -8.375 -3.701 1 84.44 197 ASP A O 1
ATOM 1465 N N . VAL A 1 198 ? -22.312 -9.516 -2.547 1 85.31 198 VAL A N 1
ATOM 1466 C CA . VAL A 1 198 ? -22.344 -10.656 -3.459 1 85.31 198 VAL A CA 1
ATOM 1467 C C . VAL A 1 198 ? -23.078 -11.82 -2.809 1 85.31 198 VAL A C 1
ATOM 1469 O O . VAL A 1 198 ? -22.609 -12.391 -1.821 1 85.31 198 VAL A O 1
ATOM 1472 N N . PRO A 1 199 ? -24.156 -12.156 -3.424 1 87.31 199 PRO A N 1
ATOM 1473 C CA . PRO A 1 199 ? -24.922 -13.242 -2.826 1 87.31 199 PRO A CA 1
ATOM 1474 C C . PRO A 1 199 ? -24.156 -14.562 -2.766 1 87.31 199 PRO A C 1
ATOM 1476 O O . PRO A 1 199 ? -23.406 -14.883 -3.691 1 87.31 199 PRO A O 1
ATOM 1479 N N . ASP A 1 200 ? -24.266 -15.227 -1.685 1 89.88 200 ASP A N 1
ATOM 1480 C CA . ASP A 1 200 ? -23.734 -16.578 -1.479 1 89.88 200 ASP A CA 1
ATOM 1481 C C . ASP A 1 200 ? -22.203 -16.578 -1.489 1 89.88 200 ASP A C 1
ATOM 1483 O O . ASP A 1 200 ? -21.578 -17.547 -1.894 1 89.88 200 ASP A O 1
ATOM 1487 N N . SER A 1 201 ? -21.656 -15.438 -1.25 1 94.81 201 SER A N 1
ATOM 1488 C CA . SER A 1 201 ? -20.203 -15.352 -1.141 1 94.81 201 SER A CA 1
ATOM 1489 C C . SER A 1 201 ? -19.766 -15.297 0.317 1 94.81 201 SER A C 1
ATOM 1491 O O . SER A 1 201 ? -20.359 -14.586 1.126 1 94.81 201 SER A O 1
ATOM 1493 N N . ASP A 1 202 ? -18.719 -16.125 0.674 1 96.19 202 ASP A N 1
ATOM 1494 C CA . ASP A 1 202 ? -18.219 -16.094 2.045 1 96.19 202 ASP A CA 1
ATOM 1495 C C . ASP A 1 202 ? -16.734 -15.758 2.078 1 96.19 202 ASP A C 1
ATOM 1497 O O . ASP A 1 202 ? -16.047 -16.047 3.059 1 96.19 202 ASP A O 1
ATOM 1501 N N . ILE A 1 203 ? -16.219 -15.195 0.977 1 96.31 203 ILE A N 1
ATOM 1502 C CA . ILE A 1 203 ? -14.812 -14.781 0.942 1 96.31 203 ILE A CA 1
ATOM 1503 C C . ILE A 1 203 ? -14.703 -13.289 1.22 1 96.31 203 ILE A C 1
ATOM 1505 O O . ILE A 1 203 ? -15.703 -12.562 1.145 1 96.31 203 ILE A O 1
ATOM 1509 N N . ASP A 1 204 ? -13.523 -12.836 1.585 1 96.81 204 ASP A N 1
ATOM 1510 C CA . ASP A 1 204 ? -13.281 -11.422 1.817 1 96.81 204 ASP A CA 1
ATOM 1511 C C . ASP A 1 204 ? -13.32 -10.633 0.508 1 96.81 204 ASP A C 1
ATOM 1513 O O . ASP A 1 204 ? -12.766 -11.07 -0.503 1 96.81 204 ASP A O 1
ATOM 1517 N N . ASP A 1 205 ? -13.977 -9.492 0.54 1 97.06 205 ASP A N 1
ATOM 1518 C CA . ASP A 1 205 ? -13.992 -8.586 -0.603 1 97.06 205 ASP A CA 1
ATOM 1519 C C . ASP A 1 205 ? -12.711 -7.762 -0.675 1 97.06 205 ASP A C 1
ATOM 1521 O O . ASP A 1 205 ? -12.344 -7.266 -1.742 1 97.06 205 ASP A O 1
ATOM 1525 N N . ALA A 1 206 ? -12.094 -7.578 0.438 1 98.12 206 ALA A N 1
ATOM 1526 C CA . ALA A 1 206 ? -10.797 -6.906 0.526 1 98.12 206 ALA A CA 1
ATOM 1527 C C . ALA A 1 206 ? -9.969 -7.473 1.671 1 98.12 206 ALA A C 1
ATOM 1529 O O . ALA A 1 206 ? -10.508 -7.902 2.691 1 98.12 206 ALA A O 1
ATOM 1530 N N . THR A 1 207 ? -8.672 -7.504 1.498 1 98.75 207 THR A N 1
ATOM 1531 C CA . THR A 1 207 ? -7.723 -7.949 2.512 1 98.75 207 THR A CA 1
ATOM 1532 C C . THR A 1 207 ? -6.504 -7.031 2.551 1 98.75 207 THR A C 1
ATOM 1534 O O . THR A 1 207 ? -6 -6.617 1.507 1 98.75 207 THR A O 1
ATOM 1537 N N . ALA A 1 208 ? -6.086 -6.664 3.73 1 98.88 208 ALA A N 1
ATOM 1538 C CA . ALA A 1 208 ? -4.852 -5.922 3.975 1 98.88 208 ALA A CA 1
ATOM 1539 C C . ALA A 1 208 ? -3.951 -6.664 4.957 1 98.88 208 ALA A C 1
ATOM 1541 O O . ALA A 1 208 ? -4.434 -7.266 5.922 1 98.88 208 ALA A O 1
ATOM 1542 N N . ALA A 1 209 ? -2.648 -6.574 4.707 1 98.94 209 ALA A N 1
ATOM 1543 C CA . ALA A 1 209 ? -1.727 -7.293 5.582 1 98.94 209 ALA A CA 1
ATOM 1544 C C . ALA A 1 209 ? -0.462 -6.48 5.832 1 98.94 209 ALA A C 1
ATOM 1546 O O . ALA A 1 209 ? -0.052 -5.68 4.988 1 98.94 209 ALA A O 1
ATOM 1547 N N . LEU A 1 210 ? 0.089 -6.621 6.992 1 98.88 210 LEU A N 1
ATOM 1548 C CA . LEU A 1 210 ? 1.425 -6.184 7.379 1 98.88 210 LEU A CA 1
ATOM 1549 C C . LEU A 1 210 ? 2.352 -7.375 7.578 1 98.88 210 LEU A C 1
ATOM 1551 O O . LEU A 1 210 ? 2.039 -8.289 8.344 1 98.88 210 LEU A O 1
ATOM 1555 N N . VAL A 1 211 ? 3.453 -7.348 6.852 1 98.62 211 VAL A N 1
ATOM 1556 C CA . VAL A 1 211 ? 4.348 -8.5 6.832 1 98.62 211 VAL A CA 1
ATOM 1557 C C . VAL A 1 211 ? 5.758 -8.062 7.223 1 98.62 211 VAL A C 1
ATOM 1559 O O . VAL A 1 211 ? 6.242 -7.023 6.773 1 98.62 211 VAL A O 1
ATOM 1562 N N . ARG A 1 212 ? 6.391 -8.812 8.07 1 97.81 212 ARG A N 1
ATOM 1563 C CA . ARG A 1 212 ? 7.824 -8.703 8.328 1 97.81 212 ARG A CA 1
ATOM 1564 C C . ARG A 1 212 ? 8.586 -9.852 7.684 1 97.81 212 ARG A C 1
ATOM 1566 O O . ARG A 1 212 ? 8.336 -11.023 7.992 1 97.81 212 ARG A O 1
ATOM 1573 N N . PHE A 1 213 ? 9.453 -9.539 6.75 1 96.94 213 PHE A N 1
ATOM 1574 C CA . PHE A 1 213 ? 10.289 -10.562 6.129 1 96.94 213 PHE A CA 1
ATOM 1575 C C . PHE A 1 213 ? 11.492 -10.883 7.004 1 96.94 213 PHE A C 1
ATOM 1577 O O . PHE A 1 213 ? 12.031 -10 7.68 1 96.94 213 PHE A O 1
ATOM 1584 N N . ALA A 1 214 ? 11.875 -12.164 6.824 1 89.38 214 ALA A N 1
ATOM 1585 C CA . ALA A 1 214 ? 13.047 -12.586 7.582 1 89.38 214 ALA A CA 1
ATOM 1586 C C . ALA A 1 214 ? 14.305 -11.867 7.086 1 89.38 214 ALA A C 1
ATOM 1588 O O . ALA A 1 214 ? 14.625 -11.922 5.898 1 89.38 214 ALA A O 1
ATOM 1589 N N . ASP A 1 215 ? 14.969 -11.102 7.852 1 84.12 215 ASP A N 1
ATOM 1590 C CA . ASP A 1 215 ? 16.188 -10.367 7.508 1 84.12 215 ASP A CA 1
ATOM 1591 C C . ASP A 1 215 ? 15.93 -9.406 6.344 1 84.12 215 ASP A C 1
ATOM 1593 O O . ASP A 1 215 ? 16.812 -9.195 5.508 1 84.12 215 ASP A O 1
ATOM 1597 N N . GLY A 1 216 ? 14.68 -9.086 6.168 1 89.38 216 GLY A N 1
ATOM 1598 C CA . GLY A 1 216 ? 14.297 -8.25 5.043 1 89.38 216 GLY A CA 1
ATOM 1599 C C . GLY A 1 216 ? 13.445 -7.059 5.449 1 89.38 216 GLY A C 1
ATOM 1600 O O . GLY A 1 216 ? 13.555 -6.566 6.578 1 89.38 216 GLY A O 1
ATOM 1601 N N . PRO A 1 217 ? 12.766 -6.539 4.488 1 97.06 217 PRO A N 1
ATOM 1602 C CA . PRO A 1 217 ? 11.977 -5.32 4.711 1 97.06 217 PRO A CA 1
ATOM 1603 C C . PRO A 1 217 ? 10.68 -5.59 5.469 1 97.06 217 PRO A C 1
ATOM 1605 O O . PRO A 1 217 ? 10.344 -6.746 5.738 1 97.06 217 PRO A O 1
ATOM 1608 N N . VAL A 1 218 ? 10.023 -4.547 5.906 1 98.19 218 VAL A N 1
ATOM 1609 C CA . VAL A 1 218 ? 8.609 -4.586 6.262 1 98.19 218 VAL A CA 1
ATOM 1610 C C . VAL A 1 218 ? 7.758 -4.309 5.027 1 98.19 218 VAL A C 1
ATOM 1612 O O . VAL A 1 218 ? 8.195 -3.611 4.105 1 98.19 218 VAL A O 1
ATOM 1615 N N . GLY A 1 219 ? 6.641 -4.957 4.988 1 98.12 219 GLY A N 1
ATOM 1616 C CA . GLY A 1 219 ? 5.828 -4.809 3.793 1 98.12 219 GLY A CA 1
ATOM 1617 C C . GLY A 1 219 ? 4.34 -4.801 4.078 1 98.12 219 GLY A C 1
ATOM 1618 O O . GLY A 1 219 ? 3.898 -5.281 5.125 1 98.12 219 GLY A O 1
ATOM 1619 N N . THR A 1 220 ? 3.609 -4.156 3.166 1 98.94 220 THR A N 1
ATOM 1620 C CA . THR A 1 220 ? 2.152 -4.199 3.168 1 98.94 220 THR A CA 1
ATOM 1621 C C . THR A 1 220 ? 1.627 -4.887 1.91 1 98.94 220 THR A C 1
ATOM 1623 O O . THR A 1 220 ? 2.26 -4.82 0.854 1 98.94 220 THR A O 1
ATOM 1626 N N . PHE A 1 221 ? 0.513 -5.527 2.057 1 98.94 221 PHE A N 1
ATOM 1627 C CA . PHE A 1 221 ? -0.15 -6.188 0.94 1 98.94 221 PHE A CA 1
ATOM 1628 C C . PHE A 1 221 ? -1.634 -5.84 0.908 1 98.94 221 PHE A C 1
ATOM 1630 O O . PHE A 1 221 ? -2.311 -5.891 1.938 1 98.94 221 PHE A O 1
ATOM 1637 N N . ASP A 1 222 ? -2.113 -5.461 -0.291 1 98.94 222 ASP A N 1
ATOM 1638 C CA . ASP A 1 222 ? -3.504 -5.066 -0.5 1 98.94 222 ASP A CA 1
ATOM 1639 C C . ASP A 1 222 ? -4.156 -5.914 -1.589 1 98.94 222 ASP A C 1
ATOM 1641 O O . ASP A 1 222 ? -3.592 -6.086 -2.67 1 98.94 222 ASP A O 1
ATOM 1645 N N . ALA A 1 223 ? -5.293 -6.395 -1.26 1 98.81 223 ALA A N 1
ATOM 1646 C CA . ALA A 1 223 ? -6.031 -7.172 -2.252 1 98.81 223 ALA A CA 1
ATOM 1647 C C . ALA A 1 223 ? -7.516 -6.816 -2.234 1 98.81 223 ALA A C 1
ATOM 1649 O O . ALA A 1 223 ? -8.094 -6.609 -1.166 1 98.81 223 ALA A O 1
ATOM 1650 N N . THR A 1 224 ? -8.141 -6.742 -3.428 1 98.69 224 THR A N 1
ATOM 1651 C CA . THR A 1 224 ? -9.594 -6.629 -3.553 1 98.69 224 THR A CA 1
ATOM 1652 C C . THR A 1 224 ? -10.078 -7.301 -4.832 1 98.69 224 THR A C 1
ATOM 1654 O O . THR A 1 224 ? -9.383 -7.289 -5.852 1 98.69 224 THR A O 1
ATOM 1657 N N . CYS A 1 225 ? -11.195 -7.895 -4.727 1 97.69 225 CYS A N 1
ATOM 1658 C CA . CYS A 1 225 ? -11.875 -8.445 -5.895 1 97.69 225 CYS A CA 1
ATOM 1659 C C . CYS A 1 225 ? -13.211 -7.746 -6.125 1 97.69 225 CYS A C 1
ATOM 1661 O O . CYS A 1 225 ? -14.141 -8.344 -6.68 1 97.69 225 CYS A O 1
ATOM 1663 N N . ALA A 1 226 ? -13.352 -6.469 -5.652 1 97 226 ALA A N 1
ATOM 1664 C CA . ALA A 1 226 ? -14.648 -5.797 -5.629 1 97 226 ALA A CA 1
ATOM 1665 C C . ALA A 1 226 ? -14.734 -4.734 -6.719 1 97 226 ALA A C 1
ATOM 1667 O O . ALA A 1 226 ? -15.648 -3.902 -6.711 1 97 226 ALA A O 1
ATOM 1668 N N . LEU A 1 227 ? -13.75 -4.688 -7.66 1 97.5 227 LEU A N 1
ATOM 1669 C CA . LEU A 1 227 ? -13.766 -3.695 -8.727 1 97.5 227 LEU A CA 1
ATOM 1670 C C . LEU A 1 227 ? -14.508 -4.223 -9.953 1 97.5 227 LEU A C 1
ATOM 1672 O O . LEU A 1 227 ? -14.867 -5.402 -10.008 1 97.5 227 LEU A O 1
ATOM 1676 N N . ARG A 1 228 ? -14.805 -3.334 -10.891 1 96.31 228 ARG A N 1
ATOM 1677 C CA . ARG A 1 228 ? -15.547 -3.697 -12.094 1 96.31 228 ARG A CA 1
ATOM 1678 C C . ARG A 1 228 ? -14.625 -4.281 -13.156 1 96.31 228 ARG A C 1
ATOM 1680 O O . ARG A 1 228 ? -15.07 -4.996 -14.055 1 96.31 228 ARG A O 1
ATOM 1687 N N . ALA A 1 229 ? -13.344 -3.934 -13.008 1 96.06 229 ALA A N 1
ATOM 1688 C CA . ALA A 1 229 ? -12.305 -4.41 -13.914 1 96.06 229 ALA A CA 1
ATOM 1689 C C . ALA A 1 229 ? -10.953 -4.477 -13.211 1 96.06 229 ALA A C 1
ATOM 1691 O O . ALA A 1 229 ? -10.781 -3.902 -12.133 1 96.06 229 ALA A O 1
ATOM 1692 N N . LYS A 1 230 ? -10.086 -5.293 -13.797 1 95.44 230 LYS A N 1
ATOM 1693 C CA . LYS A 1 230 ? -8.719 -5.293 -13.281 1 95.44 230 LYS A CA 1
ATOM 1694 C C . LYS A 1 230 ? -8.133 -3.887 -13.273 1 95.44 230 LYS A C 1
ATOM 1696 O O . LYS A 1 230 ? -8.211 -3.172 -14.273 1 95.44 230 LYS A O 1
ATOM 1701 N N . HIS A 1 231 ? -7.582 -3.469 -12.18 1 96.75 231 HIS A N 1
ATOM 1702 C CA . HIS A 1 231 ? -7.023 -2.127 -12.07 1 96.75 231 HIS A CA 1
ATOM 1703 C C . HIS A 1 231 ? -5.496 -2.166 -12.062 1 96.75 231 HIS A C 1
ATOM 1705 O O . HIS A 1 231 ? -4.855 -1.554 -12.922 1 96.75 231 HIS A O 1
ATOM 1711 N N . SER A 1 232 ? -4.91 -2.887 -11.109 1 96.44 232 SER A N 1
ATOM 1712 C CA . SER A 1 232 ? -3.457 -2.965 -11.031 1 96.44 232 SER A CA 1
ATOM 1713 C C . SER A 1 232 ? -3.012 -4.16 -10.203 1 96.44 232 SER A C 1
ATOM 1715 O O . SER A 1 232 ? -3.691 -4.551 -9.25 1 96.44 232 SER A O 1
ATOM 1717 N N . THR A 1 233 ? -1.917 -4.773 -10.555 1 98.25 233 THR A N 1
ATOM 1718 C CA . THR A 1 233 ? -1.243 -5.836 -9.82 1 98.25 233 THR A CA 1
ATOM 1719 C C . THR A 1 233 ? 0.271 -5.656 -9.875 1 98.25 233 THR A C 1
ATOM 1721 O O . THR A 1 233 ? 0.813 -5.223 -10.898 1 98.25 233 THR A O 1
ATOM 1724 N N . GLY A 1 234 ? 0.922 -5.918 -8.742 1 98.62 234 GLY A N 1
ATOM 1725 C CA . GLY A 1 234 ? 2.373 -5.816 -8.773 1 98.62 234 GLY A CA 1
ATOM 1726 C C . GLY A 1 234 ? 2.986 -5.691 -7.387 1 98.62 234 GLY A C 1
ATOM 1727 O O . GLY A 1 234 ? 2.318 -5.941 -6.383 1 98.62 234 GLY A O 1
ATOM 1728 N N . LEU A 1 235 ? 4.262 -5.465 -7.367 1 98.88 235 LEU A N 1
ATOM 1729 C CA . LEU A 1 235 ? 5.09 -5.328 -6.176 1 98.88 235 LEU A CA 1
ATOM 1730 C C . LEU A 1 235 ? 6.02 -4.125 -6.297 1 98.88 235 LEU A C 1
ATOM 1732 O O . LEU A 1 235 ? 6.699 -3.957 -7.312 1 98.88 235 LEU A O 1
ATOM 1736 N N . THR A 1 236 ? 5.973 -3.264 -5.359 1 98.88 236 THR A N 1
ATOM 1737 C CA . THR A 1 236 ? 6.957 -2.195 -5.266 1 98.88 236 THR A CA 1
ATOM 1738 C C . THR A 1 236 ? 7.953 -2.477 -4.141 1 98.88 236 THR A C 1
ATOM 1740 O O . THR A 1 236 ? 7.582 -3.01 -3.096 1 98.88 236 THR A O 1
ATOM 1743 N N . ILE A 1 237 ? 9.172 -2.207 -4.398 1 98.81 237 ILE A N 1
ATOM 1744 C CA . ILE A 1 237 ? 10.234 -2.363 -3.406 1 98.81 237 ILE A CA 1
ATOM 1745 C C . ILE A 1 237 ? 11.031 -1.068 -3.299 1 98.81 237 ILE A C 1
ATOM 1747 O O . ILE A 1 237 ? 11.398 -0.47 -4.312 1 98.81 237 ILE A O 1
ATOM 1751 N N . VAL A 1 238 ? 11.234 -0.634 -2.066 1 98.56 238 VAL A N 1
ATOM 1752 C CA . VAL A 1 238 ? 12.07 0.53 -1.792 1 98.56 238 VAL A CA 1
ATOM 1753 C C . VAL A 1 238 ? 13.367 0.087 -1.122 1 98.56 238 VAL A C 1
ATOM 1755 O O . VAL A 1 238 ? 13.344 -0.677 -0.155 1 98.56 238 VAL A O 1
ATOM 1758 N N . ALA A 1 239 ? 14.438 0.445 -1.662 1 97.25 239 ALA A N 1
ATOM 1759 C CA . ALA A 1 239 ? 15.766 0.395 -1.06 1 97.25 239 ALA A CA 1
ATOM 1760 C C . ALA A 1 239 ? 16.375 1.791 -0.952 1 97.25 239 ALA A C 1
ATOM 1762 O O . ALA A 1 239 ? 15.844 2.75 -1.517 1 97.25 239 ALA A O 1
ATOM 1763 N N . PRO A 1 240 ? 17.453 1.922 -0.089 1 96.19 240 PRO A N 1
ATOM 1764 C CA . PRO A 1 240 ? 18.047 3.26 0.004 1 96.19 240 PRO A CA 1
ATOM 1765 C C . PRO A 1 240 ? 18.391 3.854 -1.363 1 96.19 240 PRO A C 1
ATOM 1767 O O . PRO A 1 240 ? 19.172 3.277 -2.115 1 96.19 240 PRO A O 1
ATOM 1770 N N . GLY A 1 241 ? 17.656 4.973 -1.717 1 96.19 241 GLY A N 1
ATOM 1771 C CA . GLY A 1 241 ? 17.922 5.738 -2.924 1 96.19 241 GLY A CA 1
ATOM 1772 C C . GLY A 1 241 ? 17.266 5.16 -4.156 1 96.19 241 GLY A C 1
ATOM 1773 O O . GLY A 1 241 ? 17.5 5.629 -5.273 1 96.19 241 GLY A O 1
ATOM 1774 N N . MET A 1 242 ? 16.406 4.133 -3.941 1 97.06 242 MET A N 1
ATOM 1775 C CA . MET A 1 242 ? 15.891 3.461 -5.133 1 97.06 242 MET A CA 1
ATOM 1776 C C . MET A 1 242 ? 14.469 2.959 -4.902 1 97.06 242 MET A C 1
ATOM 1778 O O . MET A 1 242 ? 14.148 2.447 -3.826 1 97.06 242 MET A O 1
ATOM 1782 N N . HIS A 1 243 ? 13.625 3.16 -5.895 1 98.5 243 HIS A N 1
ATOM 1783 C CA . HIS A 1 243 ? 12.266 2.631 -5.945 1 98.5 243 HIS A CA 1
ATOM 1784 C C . HIS A 1 243 ? 12.07 1.728 -7.16 1 98.5 243 HIS A C 1
ATOM 1786 O O . HIS A 1 243 ? 12.398 2.111 -8.281 1 98.5 243 HIS A O 1
ATOM 1792 N N . LEU A 1 244 ? 11.57 0.517 -6.934 1 98.69 244 LEU A N 1
ATOM 1793 C CA . LEU A 1 244 ? 11.266 -0.425 -8 1 98.69 244 LEU A CA 1
ATOM 1794 C C . LEU A 1 244 ? 9.766 -0.717 -8.055 1 98.69 244 LEU A C 1
ATOM 1796 O O . LEU A 1 244 ? 9.133 -0.916 -7.016 1 98.69 244 LEU A O 1
ATOM 1800 N N . GLN A 1 245 ? 9.227 -0.666 -9.188 1 98.81 245 GLN A N 1
ATOM 1801 C CA . GLN A 1 245 ? 7.891 -1.191 -9.461 1 98.81 245 GLN A CA 1
ATOM 1802 C C . GLN A 1 245 ? 7.953 -2.389 -10.406 1 98.81 245 GLN A C 1
ATOM 1804 O O . GLN A 1 245 ? 8.375 -2.254 -11.555 1 98.81 245 GLN A O 1
ATOM 1809 N N . ILE A 1 246 ? 7.512 -3.512 -9.938 1 98.81 246 ILE A N 1
ATOM 1810 C CA . ILE A 1 246 ? 7.652 -4.773 -10.664 1 98.81 246 ILE A CA 1
ATOM 1811 C C . ILE A 1 246 ? 6.273 -5.332 -10.992 1 98.81 246 ILE A C 1
ATOM 1813 O O . ILE A 1 246 ? 5.441 -5.523 -10.102 1 98.81 246 ILE A O 1
ATOM 1817 N N . GLY A 1 247 ? 5.992 -5.527 -12.25 1 97.25 247 GLY A N 1
ATOM 1818 C CA . GLY A 1 247 ? 4.758 -6.137 -12.719 1 97.25 247 GLY A CA 1
ATOM 1819 C C . GLY A 1 247 ? 4.969 -7.078 -13.891 1 97.25 247 GLY A C 1
ATOM 1820 O O . GLY A 1 247 ? 6.105 -7.324 -14.297 1 97.25 247 GLY A O 1
ATOM 1821 N N . GLU A 1 248 ? 3.854 -7.625 -14.328 1 95.81 248 GLU A N 1
ATOM 1822 C CA . GLU A 1 248 ? 3.9 -8.578 -15.43 1 95.81 248 GLU A CA 1
ATOM 1823 C C . GLU A 1 248 ? 4.363 -7.906 -16.719 1 95.81 248 GLU A C 1
ATOM 1825 O O . GLU A 1 248 ? 5.016 -8.531 -17.562 1 95.81 248 GLU A O 1
ATOM 1830 N N . GLU A 1 249 ? 4.148 -6.594 -16.781 1 96.56 249 GLU A N 1
ATOM 1831 C CA . GLU A 1 249 ? 4.344 -5.941 -18.062 1 96.56 249 GLU A CA 1
ATOM 1832 C C . GLU A 1 249 ? 5.594 -5.07 -18.062 1 96.56 249 GLU A C 1
ATOM 1834 O O . GLU A 1 249 ? 6.074 -4.656 -19.125 1 96.56 249 GLU A O 1
ATOM 1839 N N . SER A 1 250 ? 6.074 -4.801 -16.906 1 98.31 250 SER A N 1
ATOM 1840 C CA . SER A 1 250 ? 7.215 -3.895 -16.891 1 98.31 250 SER A CA 1
ATOM 1841 C C . SER A 1 250 ? 7.918 -3.91 -15.539 1 98.31 250 SER A C 1
ATOM 1843 O O . SER A 1 250 ? 7.359 -4.387 -14.547 1 98.31 250 SER A O 1
ATOM 1845 N N . LEU A 1 251 ? 9.164 -3.484 -15.562 1 98.81 251 LEU A N 1
ATOM 1846 C CA . LEU A 1 251 ? 9.945 -3.051 -14.414 1 98.81 251 LEU A CA 1
ATOM 1847 C C . LEU A 1 251 ? 10.281 -1.565 -14.508 1 98.81 251 LEU A C 1
ATOM 1849 O O . LEU A 1 251 ? 10.844 -1.114 -15.508 1 98.81 251 LEU A O 1
ATOM 1853 N N . ILE A 1 252 ? 9.875 -0.828 -13.555 1 98.81 252 ILE A N 1
ATOM 1854 C CA . ILE A 1 252 ? 10.227 0.588 -13.492 1 98.81 252 ILE A CA 1
ATOM 1855 C C . ILE A 1 252 ? 11.211 0.827 -12.352 1 98.81 252 ILE A C 1
ATOM 1857 O O . ILE A 1 252 ? 10.953 0.436 -11.211 1 98.81 252 ILE A O 1
ATOM 1861 N N . VAL A 1 253 ? 12.336 1.396 -12.648 1 98.31 253 VAL A N 1
ATOM 1862 C CA . VAL A 1 253 ? 13.383 1.699 -11.68 1 98.31 253 VAL A CA 1
ATOM 1863 C C . VAL A 1 253 ? 13.57 3.211 -11.578 1 98.31 253 VAL A C 1
ATOM 1865 O O . VAL A 1 253 ? 13.828 3.881 -12.578 1 98.31 253 VAL A O 1
ATOM 1868 N N . ASP A 1 254 ? 13.352 3.727 -10.406 1 97.94 254 ASP A N 1
ATOM 1869 C CA . ASP A 1 254 ? 13.578 5.145 -10.148 1 97.94 254 ASP A CA 1
ATOM 1870 C C . ASP A 1 254 ? 14.672 5.344 -9.102 1 97.94 254 ASP A C 1
ATOM 1872 O O . ASP A 1 254 ? 14.461 5.082 -7.918 1 97.94 254 ASP A O 1
ATOM 1876 N N . SER A 1 255 ? 15.867 5.871 -9.531 1 93.75 255 SER A N 1
ATOM 1877 C CA . SER A 1 255 ? 17 6.074 -8.641 1 93.75 255 SER A CA 1
ATOM 1878 C C . SER A 1 255 ? 17.281 7.559 -8.422 1 93.75 255 SER A C 1
ATOM 1880 O O . SER A 1 255 ? 18.422 7.953 -8.164 1 93.75 255 SER A O 1
ATOM 1882 N N . GLY A 1 256 ? 16.281 8.336 -8.602 1 90.19 256 GLY A N 1
ATOM 1883 C CA . GLY A 1 256 ? 16.422 9.758 -8.336 1 90.19 256 GLY A CA 1
ATOM 1884 C C . GLY A 1 256 ? 16.531 10.602 -9.594 1 90.19 256 GLY A C 1
ATOM 1885 O O . GLY A 1 256 ? 16.328 11.812 -9.555 1 90.19 256 GLY A O 1
ATOM 1886 N N . ASP A 1 257 ? 16.906 10.109 -10.727 1 87.69 257 ASP A N 1
ATOM 1887 C CA . ASP A 1 257 ? 17.078 10.859 -11.969 1 87.69 257 ASP A CA 1
ATOM 1888 C C . ASP A 1 257 ? 15.953 10.562 -12.945 1 87.69 257 ASP A C 1
ATOM 1890 O O . ASP A 1 257 ? 16.125 10.703 -14.164 1 87.69 257 ASP A O 1
ATOM 1894 N N . GLY A 1 258 ? 14.875 10.148 -12.461 1 91.81 258 GLY A N 1
ATOM 1895 C CA . GLY A 1 258 ? 13.75 9.805 -13.32 1 91.81 258 GLY A CA 1
ATOM 1896 C C . GLY A 1 258 ? 13.578 8.312 -13.508 1 91.81 258 GLY A C 1
ATOM 1897 O O . GLY A 1 258 ? 14.555 7.562 -13.531 1 91.81 258 GLY A O 1
ATOM 1898 N N . PRO A 1 259 ? 12.422 7.891 -13.703 1 96.31 259 PRO A N 1
ATOM 1899 C CA . PRO A 1 259 ? 12.148 6.457 -13.82 1 96.31 259 PRO A CA 1
ATOM 1900 C C . PRO A 1 259 ? 12.594 5.883 -15.164 1 96.31 259 PRO A C 1
ATOM 1902 O O . PRO A 1 259 ? 12.469 6.547 -16.203 1 96.31 259 PRO A O 1
ATOM 1905 N N . GLN A 1 260 ? 13.242 4.758 -15.141 1 97.81 260 GLN A N 1
ATOM 1906 C CA . GLN A 1 260 ? 13.539 3.936 -16.312 1 97.81 260 GLN A CA 1
ATOM 1907 C C . GLN A 1 260 ? 12.609 2.727 -16.391 1 97.81 260 GLN A C 1
ATOM 1909 O O . GLN A 1 260 ? 12.422 2.02 -15.391 1 97.81 260 GLN A O 1
ATOM 1914 N N . THR A 1 261 ? 12.055 2.551 -17.594 1 98.56 261 THR A N 1
ATOM 1915 C CA . THR A 1 261 ? 11.117 1.444 -17.781 1 98.56 261 THR A CA 1
ATOM 1916 C C . THR A 1 261 ? 11.758 0.336 -18.625 1 98.56 261 THR A C 1
ATOM 1918 O O . THR A 1 261 ? 12.336 0.601 -19.672 1 98.56 261 THR A O 1
ATOM 1921 N N . PHE A 1 262 ? 11.641 -0.853 -18.109 1 98.62 262 PHE A N 1
ATOM 1922 C CA . PHE A 1 262 ? 12.086 -2.053 -18.812 1 98.62 262 PHE A CA 1
ATOM 1923 C C . PHE A 1 262 ? 10.898 -2.959 -19.125 1 98.62 262 PHE A C 1
ATOM 1925 O O . PHE A 1 262 ? 10.023 -3.162 -18.297 1 98.62 262 PHE A O 1
ATOM 1932 N N . THR A 1 263 ? 10.828 -3.449 -20.312 1 98.44 263 THR A N 1
ATOM 1933 C CA . THR A 1 263 ? 9.773 -4.359 -20.734 1 98.44 263 THR A CA 1
ATOM 1934 C C . THR A 1 263 ? 10.305 -5.781 -20.891 1 98.44 263 THR A C 1
ATOM 1936 O O . THR A 1 263 ? 11.43 -5.977 -21.359 1 98.44 263 THR A O 1
ATOM 1939 N N . PRO A 1 264 ? 9.477 -6.707 -20.484 1 98.38 264 PRO A N 1
ATOM 1940 C CA . PRO A 1 264 ? 9.93 -8.094 -20.641 1 98.38 264 PRO A CA 1
ATOM 1941 C C . PRO A 1 264 ? 10.195 -8.469 -22.094 1 98.38 264 PRO A C 1
ATOM 1943 O O . PRO A 1 264 ? 9.469 -8.031 -22.984 1 98.38 264 PRO A O 1
ATOM 1946 N N . SER A 1 265 ? 11.227 -9.328 -22.328 1 98.12 265 SER A N 1
ATOM 1947 C CA . SER A 1 265 ? 11.555 -9.789 -23.672 1 98.12 265 SER A CA 1
ATOM 1948 C C . SER A 1 265 ? 10.883 -11.125 -23.984 1 98.12 265 SER A C 1
ATOM 1950 O O . SER A 1 265 ? 10.945 -11.609 -25.109 1 98.12 265 SER A O 1
ATOM 1952 N N . VAL A 1 266 ? 10.211 -11.695 -22.969 1 96.69 266 VAL A N 1
ATOM 1953 C CA . VAL A 1 266 ? 9.562 -12.984 -23.141 1 96.69 266 VAL A CA 1
ATOM 1954 C C . VAL A 1 266 ? 8.102 -12.891 -22.688 1 96.69 266 VAL A C 1
ATOM 1956 O O . VAL A 1 266 ? 7.758 -12.039 -21.859 1 96.69 266 VAL A O 1
ATOM 1959 N N . ASP A 1 267 ? 7.27 -13.734 -23.25 1 97.5 267 ASP A N 1
ATOM 1960 C CA . ASP A 1 267 ? 5.949 -13.984 -22.672 1 97.5 267 ASP A CA 1
ATOM 1961 C C . ASP A 1 267 ? 6.023 -15.016 -21.547 1 97.5 267 ASP A C 1
ATOM 1963 O O . ASP A 1 267 ? 6.293 -16.188 -21.797 1 97.5 267 ASP A O 1
ATOM 1967 N N . PRO A 1 268 ? 5.773 -14.531 -20.359 1 97.62 268 PRO A N 1
ATOM 1968 C CA . PRO A 1 268 ? 5.98 -15.445 -19.234 1 97.62 268 PRO A CA 1
ATOM 1969 C C . PRO A 1 268 ? 5.062 -16.656 -19.281 1 97.62 268 PRO A C 1
ATOM 1971 O O . PRO A 1 268 ? 5.418 -17.734 -18.781 1 97.62 268 PRO A O 1
ATOM 1974 N N . ARG A 1 269 ? 3.91 -16.594 -19.891 1 97.06 269 ARG A N 1
ATOM 1975 C CA . ARG A 1 269 ? 2.951 -17.688 -19.984 1 97.06 269 ARG A CA 1
ATOM 1976 C C . ARG A 1 269 ? 3.424 -18.75 -20.969 1 97.06 269 ARG A C 1
ATOM 1978 O O . ARG A 1 269 ? 2.984 -19.906 -20.906 1 97.06 269 ARG A O 1
ATOM 1985 N N . GLU A 1 270 ? 4.254 -18.375 -21.859 1 98.12 270 GLU A N 1
ATOM 1986 C CA . GLU A 1 270 ? 4.871 -19.328 -22.781 1 98.12 270 GLU A CA 1
ATOM 1987 C C . GLU A 1 270 ? 6.18 -19.875 -22.219 1 98.12 270 GLU A C 1
ATOM 1989 O O . GLU A 1 270 ? 6.457 -21.062 -22.312 1 98.12 270 GLU A O 1
ATOM 1994 N N . GLN A 1 271 ? 6.906 -18.953 -21.609 1 98.19 271 GLN A N 1
ATOM 1995 C CA . GLN A 1 271 ? 8.242 -19.312 -21.141 1 98.19 271 GLN A CA 1
ATOM 1996 C C . GLN A 1 271 ? 8.172 -20.359 -20.031 1 98.19 271 GLN A C 1
ATOM 1998 O O . GLN A 1 271 ? 9.055 -21.219 -19.922 1 98.19 271 GLN A O 1
ATOM 2003 N N . VAL A 1 272 ? 7.188 -20.297 -19.188 1 98.5 272 VAL A N 1
ATOM 2004 C CA . VAL A 1 272 ? 7.055 -21.219 -18.078 1 98.5 272 VAL A CA 1
ATOM 2005 C C . VAL A 1 272 ? 6.883 -22.641 -18.609 1 98.5 272 VAL A C 1
ATOM 2007 O O . VAL A 1 272 ? 7.422 -23.594 -18.031 1 98.5 272 VAL A O 1
ATOM 2010 N N . ASP A 1 273 ? 6.156 -22.828 -19.688 1 98.69 273 ASP A N 1
ATOM 2011 C CA . ASP A 1 273 ? 5.984 -24.141 -20.328 1 98.69 273 ASP A CA 1
ATOM 2012 C C . ASP A 1 273 ? 7.281 -24.594 -21 1 98.69 273 ASP A C 1
ATOM 2014 O O . ASP A 1 273 ? 7.676 -25.75 -20.859 1 98.69 273 ASP A O 1
ATOM 2018 N N . ALA A 1 274 ? 7.941 -23.688 -21.688 1 98.44 274 ALA A N 1
ATOM 2019 C CA . ALA A 1 274 ? 9.203 -24.016 -22.344 1 98.44 274 ALA A CA 1
ATOM 2020 C C . ALA A 1 274 ? 10.242 -24.484 -21.328 1 98.44 274 ALA A C 1
ATOM 2022 O O . ALA A 1 274 ? 10.961 -25.469 -21.562 1 98.44 274 ALA A O 1
ATOM 2023 N N . ASP A 1 275 ? 10.281 -23.797 -20.219 1 98.31 275 ASP A N 1
ATOM 2024 C CA . ASP A 1 275 ? 11.227 -24.141 -19.156 1 98.31 275 ASP A CA 1
ATOM 2025 C C . ASP A 1 275 ? 10.945 -25.547 -18.609 1 98.31 275 ASP A C 1
ATOM 2027 O O . ASP A 1 275 ? 11.875 -26.312 -18.375 1 98.31 275 ASP A O 1
ATOM 2031 N N . PHE A 1 276 ? 9.703 -25.812 -18.375 1 98.75 276 PHE A N 1
ATOM 2032 C CA . PHE A 1 276 ? 9.359 -27.109 -17.828 1 98.75 276 PHE A CA 1
ATOM 2033 C C . PHE A 1 276 ? 9.734 -28.219 -18.797 1 98.75 276 PHE A C 1
ATOM 2035 O O . PHE A 1 276 ? 10.344 -29.219 -18.406 1 98.75 276 PHE A O 1
ATOM 2042 N N . ILE A 1 277 ? 9.406 -28.078 -20.094 1 98.81 277 ILE A N 1
ATOM 2043 C CA . ILE A 1 277 ? 9.719 -29.078 -21.125 1 98.81 277 ILE A CA 1
ATOM 2044 C C . ILE A 1 277 ? 11.227 -29.25 -21.234 1 98.81 277 ILE A C 1
ATOM 2046 O O . ILE A 1 277 ? 11.719 -30.391 -21.328 1 98.81 277 ILE A O 1
ATOM 2050 N N . ALA A 1 278 ? 11.945 -28.156 -21.188 1 98.62 278 ALA A N 1
ATOM 2051 C CA . ALA A 1 278 ? 13.398 -28.234 -21.219 1 98.62 278 ALA A CA 1
ATOM 2052 C C . ALA A 1 278 ? 13.945 -29.031 -20.031 1 98.62 278 ALA A C 1
ATOM 2054 O O . ALA A 1 278 ? 14.891 -29.797 -20.188 1 98.62 278 ALA A O 1
ATOM 2055 N N . ALA A 1 279 ? 13.375 -28.828 -18.906 1 98.56 279 ALA A N 1
ATOM 2056 C CA . ALA A 1 279 ? 13.789 -29.578 -17.719 1 98.56 279 ALA A CA 1
ATOM 2057 C C . ALA A 1 279 ? 13.461 -31.062 -17.859 1 98.56 279 ALA A C 1
ATOM 2059 O O . ALA A 1 279 ? 14.266 -31.922 -17.484 1 98.56 279 ALA A O 1
ATOM 2060 N N . VAL A 1 280 ? 12.281 -31.359 -18.375 1 98.44 280 VAL A N 1
ATOM 2061 C CA . VAL A 1 280 ? 11.852 -32.719 -18.609 1 98.44 280 VAL A CA 1
ATOM 2062 C C . VAL A 1 280 ? 12.844 -33.406 -19.547 1 98.44 280 VAL A C 1
ATOM 2064 O O . VAL A 1 280 ? 13.172 -34.594 -19.359 1 98.44 280 VAL A O 1
ATOM 2067 N N . ARG A 1 281 ? 13.383 -32.656 -20.5 1 98.25 281 ARG A N 1
ATOM 2068 C CA . ARG A 1 281 ? 14.297 -33.219 -21.5 1 98.25 281 ARG A CA 1
ATOM 2069 C C . ARG A 1 281 ? 15.727 -33.25 -20.969 1 98.25 281 ARG A C 1
ATOM 2071 O O . ARG A 1 281 ? 16.641 -33.688 -21.688 1 98.25 281 ARG A O 1
ATOM 2078 N N . GLY A 1 282 ? 15.953 -32.719 -19.844 1 97.56 282 GLY A N 1
ATOM 2079 C CA . GLY A 1 282 ? 17.281 -32.688 -19.266 1 97.56 282 GLY A CA 1
ATOM 2080 C C . GLY A 1 282 ? 18.141 -31.531 -19.734 1 97.56 282 GLY A C 1
ATOM 2081 O O . GLY A 1 282 ? 19.344 -31.516 -19.516 1 97.56 282 GLY A O 1
ATOM 2082 N N . GLU A 1 283 ? 17.469 -30.594 -20.359 1 97.56 283 GLU A N 1
ATOM 2083 C CA . GLU A 1 283 ? 18.188 -29.422 -20.875 1 97.56 283 GLU A CA 1
ATOM 2084 C C . GLU A 1 283 ? 18.344 -28.359 -19.797 1 97.56 283 GLU A C 1
ATOM 2086 O O . GLU A 1 283 ? 19.203 -27.469 -19.922 1 97.56 283 GLU A O 1
ATOM 2091 N N . LEU A 1 284 ? 17.516 -28.344 -18.828 1 96.62 284 LEU A N 1
ATOM 2092 C CA . LEU A 1 284 ? 17.594 -27.531 -17.609 1 96.62 284 LEU A CA 1
ATOM 2093 C C . LEU A 1 284 ? 17.594 -28.406 -16.359 1 96.62 284 LEU A C 1
ATOM 2095 O O . LEU A 1 284 ? 16.859 -29.391 -16.297 1 96.62 284 LEU A O 1
ATOM 2099 N N . ASP A 1 285 ? 18.359 -28.031 -15.406 1 94.62 285 ASP A N 1
ATOM 2100 C CA . ASP A 1 285 ? 18.453 -28.828 -14.188 1 94.62 285 ASP A CA 1
ATOM 2101 C C . ASP A 1 285 ? 17.141 -28.781 -13.414 1 94.62 285 ASP A C 1
ATOM 2103 O O . ASP A 1 285 ? 16.719 -29.797 -12.836 1 94.62 285 ASP A O 1
ATOM 2107 N N . GLN A 1 286 ? 16.562 -27.641 -13.344 1 95.19 286 GLN A N 1
ATOM 2108 C CA . GLN A 1 286 ? 15.305 -27.453 -12.641 1 95.19 286 GLN A CA 1
ATOM 2109 C C . GLN A 1 286 ? 14.539 -26.25 -13.195 1 95.19 286 GLN A C 1
ATOM 2111 O O . GLN A 1 286 ? 15.102 -25.438 -13.938 1 95.19 286 GLN A O 1
ATOM 2116 N N . THR A 1 287 ? 13.289 -26.281 -12.906 1 97.25 287 THR A N 1
ATOM 2117 C CA . THR A 1 287 ? 12.492 -25.109 -13.273 1 97.25 287 THR A CA 1
ATOM 2118 C C . THR A 1 287 ? 12.695 -23.984 -12.266 1 97.25 287 THR A C 1
ATOM 2120 O O . THR A 1 287 ? 13.32 -24.188 -11.219 1 97.25 287 THR A O 1
ATOM 2123 N N . ARG A 1 288 ? 12.156 -22.812 -12.547 1 95.12 288 ARG A N 1
ATOM 2124 C CA . ARG A 1 288 ? 12.312 -21.641 -11.695 1 95.12 288 ARG A CA 1
ATOM 2125 C C . ARG A 1 288 ? 11.422 -21.75 -10.461 1 95.12 288 ARG A C 1
ATOM 2127 O O . ARG A 1 288 ? 11.734 -21.188 -9.406 1 95.12 288 ARG A O 1
ATOM 2134 N N . ALA A 1 289 ? 10.328 -22.469 -10.617 1 97.56 289 ALA A N 1
ATOM 2135 C CA . ALA A 1 289 ? 9.414 -22.656 -9.492 1 97.56 289 ALA A CA 1
ATOM 2136 C C . ALA A 1 289 ? 8.984 -24.125 -9.383 1 97.56 289 ALA A C 1
ATOM 2138 O O . ALA A 1 289 ? 7.852 -24.469 -9.719 1 97.56 289 ALA A O 1
ATOM 2139 N N . PRO A 1 290 ? 9.906 -24.953 -8.867 1 98.31 290 PRO A N 1
ATOM 2140 C CA . PRO A 1 290 ? 9.477 -26.328 -8.578 1 98.31 290 PRO A CA 1
ATOM 2141 C C . PRO A 1 290 ? 8.375 -26.391 -7.531 1 98.31 290 PRO A C 1
ATOM 2143 O O . PRO A 1 290 ? 8.023 -25.375 -6.93 1 98.31 290 PRO A O 1
ATOM 2146 N N . TYR A 1 291 ? 7.812 -27.531 -7.371 1 98.62 291 TYR A N 1
ATOM 2147 C CA . TYR A 1 291 ? 6.633 -27.688 -6.527 1 98.62 291 TYR A CA 1
ATOM 2148 C C . TYR A 1 291 ? 6.902 -27.219 -5.105 1 98.62 291 TYR A C 1
ATOM 2150 O O . TYR A 1 291 ? 6.035 -26.609 -4.469 1 98.62 291 TYR A O 1
ATOM 2158 N N . SER A 1 292 ? 8.102 -27.453 -4.59 1 97.25 292 SER A N 1
ATOM 2159 C CA . SER A 1 292 ? 8.438 -27.062 -3.225 1 97.25 292 SER A CA 1
ATOM 2160 C C . SER A 1 292 ? 8.359 -25.547 -3.047 1 97.25 292 SER A C 1
ATOM 2162 O O . SER A 1 292 ? 7.969 -25.062 -1.984 1 97.25 292 SER A O 1
ATOM 2164 N N . GLU A 1 293 ? 8.766 -24.812 -4.066 1 97.31 293 GLU A N 1
ATOM 2165 C CA . GLU A 1 293 ? 8.664 -23.359 -4.023 1 97.31 293 GLU A CA 1
ATOM 2166 C C . GLU A 1 293 ? 7.207 -22.906 -3.977 1 97.31 293 GLU A C 1
ATOM 2168 O O . GLU A 1 293 ? 6.875 -21.938 -3.279 1 97.31 293 GLU A O 1
ATOM 2173 N N . ALA A 1 294 ? 6.406 -23.609 -4.703 1 98.44 294 ALA A N 1
ATOM 2174 C CA . ALA A 1 294 ? 4.98 -23.281 -4.699 1 98.44 294 ALA A CA 1
ATOM 2175 C C . ALA A 1 294 ? 4.367 -23.531 -3.326 1 98.44 294 ALA A C 1
ATOM 2177 O O . ALA A 1 294 ? 3.492 -22.781 -2.887 1 98.44 294 ALA A O 1
ATOM 2178 N N . VAL A 1 295 ? 4.816 -24.547 -2.654 1 98.06 295 VAL A N 1
ATOM 2179 C CA . VAL A 1 295 ? 4.32 -24.844 -1.316 1 98.06 295 VAL A CA 1
ATOM 2180 C C . VAL A 1 295 ? 4.715 -23.734 -0.353 1 98.06 295 VAL A C 1
ATOM 2182 O O . VAL A 1 295 ? 3.916 -23.328 0.498 1 98.06 295 VAL A O 1
ATOM 2185 N N . ALA A 1 296 ? 5.93 -23.266 -0.486 1 97.25 296 ALA A N 1
ATOM 2186 C CA . ALA A 1 296 ? 6.375 -22.156 0.352 1 97.25 296 ALA A CA 1
ATOM 2187 C C . ALA A 1 296 ? 5.52 -20.906 0.12 1 97.25 296 ALA A C 1
ATOM 2189 O O . ALA A 1 296 ? 5.141 -20.219 1.071 1 97.25 296 ALA A O 1
ATOM 2190 N N . SER A 1 297 ? 5.199 -20.625 -1.129 1 97.94 297 SER A N 1
ATOM 2191 C CA . SER A 1 297 ? 4.336 -19.5 -1.442 1 97.94 297 SER A CA 1
ATOM 2192 C C . SER A 1 297 ? 2.92 -19.719 -0.921 1 97.94 297 SER A C 1
ATOM 2194 O O . SER A 1 297 ? 2.266 -18.781 -0.465 1 97.94 297 SER A O 1
ATOM 2196 N N . GLN A 1 298 ? 2.475 -20.969 -1.006 1 98.19 298 GLN A N 1
ATOM 2197 C CA . GLN A 1 298 ? 1.166 -21.328 -0.463 1 98.19 298 GLN A CA 1
ATOM 2198 C C . GLN A 1 298 ? 1.117 -21.109 1.045 1 98.19 298 GLN A C 1
ATOM 2200 O O . GLN A 1 298 ? 0.104 -20.641 1.577 1 98.19 298 GLN A O 1
ATOM 2205 N N . ARG A 1 299 ? 2.164 -21.422 1.734 1 97.81 299 ARG A N 1
ATOM 2206 C CA . ARG A 1 299 ? 2.244 -21.188 3.174 1 97.81 299 ARG A CA 1
ATOM 2207 C C . ARG A 1 299 ? 2.07 -19.703 3.502 1 97.81 299 ARG A C 1
ATOM 2209 O O . ARG A 1 299 ? 1.383 -19.359 4.461 1 97.81 299 ARG A O 1
ATOM 2216 N N . PHE A 1 300 ? 2.703 -18.891 2.773 1 98 300 PHE A N 1
ATOM 2217 C CA . PHE A 1 300 ? 2.586 -17.453 2.924 1 98 300 PHE A CA 1
ATOM 2218 C C . PHE A 1 300 ? 1.141 -17 2.74 1 98 300 PHE A C 1
ATOM 2220 O O . PHE A 1 300 ? 0.589 -16.297 3.592 1 98 300 PHE A O 1
ATOM 2227 N N . ALA A 1 301 ? 0.492 -17.469 1.697 1 98.56 301 ALA A N 1
ATOM 2228 C CA . ALA A 1 301 ? -0.89 -17.109 1.395 1 98.56 301 ALA A CA 1
ATOM 2229 C C . ALA A 1 301 ? -1.837 -17.578 2.49 1 98.56 301 ALA A C 1
ATOM 2231 O O . ALA A 1 301 ? -2.709 -16.844 2.939 1 98.56 301 ALA A O 1
ATOM 2232 N N . VAL A 1 302 ? -1.653 -18.812 2.877 1 98.06 302 VAL A N 1
ATOM 2233 C CA . VAL A 1 302 ? -2.5 -19.406 3.906 1 98.06 302 VAL A CA 1
ATOM 2234 C C . VAL A 1 302 ? -2.336 -18.641 5.215 1 98.06 302 VAL A C 1
ATOM 2236 O O . VAL A 1 302 ? -3.312 -18.406 5.934 1 98.06 302 VAL A O 1
ATOM 2239 N N . ALA A 1 303 ? -1.134 -18.234 5.539 1 98.19 303 ALA A N 1
ATOM 2240 C CA . ALA A 1 303 ? -0.876 -17.453 6.754 1 98.19 303 ALA A CA 1
ATOM 2241 C C . ALA A 1 303 ? -1.634 -16.141 6.734 1 98.19 303 ALA A C 1
ATOM 2243 O O . ALA A 1 303 ? -2.225 -15.734 7.742 1 98.19 303 ALA A O 1
ATOM 2244 N N . ILE A 1 304 ? -1.641 -15.445 5.633 1 98.62 304 ILE A N 1
ATOM 2245 C CA . ILE A 1 304 ? -2.361 -14.18 5.523 1 98.62 304 ILE A CA 1
ATOM 2246 C C . ILE A 1 304 ? -3.857 -14.422 5.703 1 98.62 304 ILE A C 1
ATOM 2248 O O . ILE A 1 304 ? -4.527 -13.695 6.438 1 98.62 304 ILE A O 1
ATOM 2252 N N . SER A 1 305 ? -4.328 -15.461 5 1 97.75 305 SER A N 1
ATOM 2253 C CA . SER A 1 305 ? -5.75 -15.789 5.098 1 97.75 305 SER A CA 1
ATOM 2254 C C . SER A 1 305 ? -6.145 -16.109 6.539 1 97.75 305 SER A C 1
ATOM 2256 O O . SER A 1 305 ? -7.172 -15.633 7.023 1 97.75 305 SER A O 1
ATOM 2258 N N . GLN A 1 306 ? -5.289 -16.875 7.172 1 96.94 306 GLN A N 1
ATOM 2259 C CA . GLN A 1 306 ? -5.543 -17.234 8.562 1 96.94 306 GLN A CA 1
ATOM 2260 C C . GLN A 1 306 ? -5.531 -16 9.461 1 96.94 306 GLN A C 1
ATOM 2262 O O . GLN A 1 306 ? -6.406 -15.852 10.32 1 96.94 306 GLN A O 1
ATOM 2267 N N . ALA A 1 307 ? -4.574 -15.172 9.305 1 98.12 307 ALA A N 1
ATOM 2268 C CA . ALA A 1 307 ? -4.473 -13.945 10.102 1 98.12 307 ALA A CA 1
ATOM 2269 C C . ALA A 1 307 ? -5.695 -13.055 9.891 1 98.12 307 ALA A C 1
ATOM 2271 O O . ALA A 1 307 ? -6.219 -12.477 10.844 1 98.12 307 ALA A O 1
ATOM 2272 N N . ALA A 1 308 ? -6.141 -12.938 8.68 1 97.5 308 ALA A N 1
ATOM 2273 C CA . ALA A 1 308 ? -7.297 -12.102 8.352 1 97.5 308 ALA A CA 1
ATOM 2274 C C . ALA A 1 308 ? -8.562 -12.633 9.016 1 97.5 308 ALA A C 1
ATOM 2276 O O . ALA A 1 308 ? -9.406 -11.852 9.461 1 97.5 308 ALA A O 1
ATOM 2277 N N . GLN A 1 309 ? -8.703 -13.906 9.086 1 94.5 309 GLN A N 1
ATOM 2278 C CA . GLN A 1 309 ? -9.898 -14.539 9.641 1 94.5 309 GLN A CA 1
ATOM 2279 C C . GLN A 1 309 ? -9.883 -14.492 11.164 1 94.5 309 GLN A C 1
ATOM 2281 O O . GLN A 1 309 ? -10.906 -14.219 11.797 1 94.5 309 GLN A O 1
ATOM 2286 N N . SER A 1 310 ? -8.68 -14.688 11.742 1 94.56 310 SER A N 1
ATOM 2287 C CA . SER A 1 310 ? -8.609 -14.82 13.188 1 94.56 310 SER A CA 1
ATOM 2288 C C . SER A 1 310 ? -8.375 -13.469 13.859 1 94.56 310 SER A C 1
ATOM 2290 O O . SER A 1 310 ? -8.648 -13.305 15.047 1 94.56 310 SER A O 1
ATOM 2292 N N . GLY A 1 311 ? -7.781 -12.594 13.133 1 92.56 311 GLY A N 1
ATOM 2293 C CA . GLY A 1 311 ? -7.375 -11.32 13.711 1 92.56 311 GLY A CA 1
ATOM 2294 C C . GLY A 1 311 ? -6.102 -11.422 14.531 1 92.56 311 GLY A C 1
ATOM 2295 O O . GLY A 1 311 ? -5.684 -10.445 15.164 1 92.56 311 GLY A O 1
ATOM 2296 N N . GLN A 1 312 ? -5.539 -12.578 14.539 1 94.38 312 GLN A N 1
ATOM 2297 C CA . GLN A 1 312 ? -4.324 -12.812 15.32 1 94.38 312 GLN A CA 1
ATOM 2298 C C . GLN A 1 312 ? -3.094 -12.852 14.414 1 94.38 312 GLN A C 1
ATOM 2300 O O . GLN A 1 312 ? -3.154 -13.367 13.297 1 94.38 312 GLN A O 1
ATOM 2305 N N . PRO A 1 313 ? -2.02 -12.281 14.984 1 95.88 313 PRO A N 1
ATOM 2306 C CA . PRO A 1 313 ? -0.783 -12.398 14.211 1 95.88 313 PRO A CA 1
ATOM 2307 C C . PRO A 1 313 ? -0.373 -13.844 13.961 1 95.88 313 PRO A C 1
ATOM 2309 O O . PRO A 1 313 ? -0.722 -14.734 14.742 1 95.88 313 PRO A O 1
ATOM 2312 N N . VAL A 1 314 ? 0.324 -14.078 12.867 1 97.06 314 VAL A N 1
ATOM 2313 C CA . VAL A 1 314 ? 0.85 -15.398 12.539 1 97.06 314 VAL A CA 1
ATOM 2314 C C . VAL A 1 314 ? 2.373 -15.336 12.453 1 97.06 314 VAL A C 1
ATOM 2316 O O . VAL A 1 314 ? 2.93 -14.445 11.805 1 97.06 314 VAL A O 1
ATOM 2319 N N . GLU A 1 315 ? 3.102 -16.266 13.086 1 96 315 GLU A N 1
ATOM 2320 C CA . GLU A 1 315 ? 4.543 -16.453 12.969 1 96 315 GLU A CA 1
ATOM 2321 C C . GLU A 1 315 ? 4.879 -17.594 11.992 1 96 315 GLU A C 1
ATOM 2323 O O . GLU A 1 315 ? 4.422 -18.719 12.172 1 96 315 GLU A O 1
ATOM 2328 N N . LEU A 1 316 ? 5.582 -17.312 10.938 1 91.25 316 LEU A N 1
ATOM 2329 C CA . LEU A 1 316 ? 5.902 -18.312 9.93 1 91.25 316 LEU A CA 1
ATOM 2330 C C . LEU A 1 316 ? 7.254 -18.953 10.219 1 91.25 316 LEU A C 1
ATOM 2332 O O . LEU A 1 316 ? 7.504 -20.094 9.812 1 91.25 316 LEU A O 1
ATOM 2336 N N . ALA A 1 317 ? 8.344 -18.25 10.68 1 68.12 317 ALA A N 1
ATOM 2337 C CA . ALA A 1 317 ? 9.586 -18.938 11.023 1 68.12 317 ALA A CA 1
ATOM 2338 C C . ALA A 1 317 ? 9.312 -20.203 11.844 1 68.12 317 ALA A C 1
ATOM 2340 O O . ALA A 1 317 ? 10.047 -21.188 11.734 1 68.12 317 ALA A O 1
ATOM 2341 N N . THR A 1 318 ? 8.336 -20.203 12.656 1 47.31 318 THR A N 1
ATOM 2342 C CA . THR A 1 318 ? 7.977 -21.375 13.43 1 47.31 318 THR A CA 1
ATOM 2343 C C . THR A 1 318 ? 7.312 -22.422 12.539 1 47.31 318 THR A C 1
ATOM 2345 O O . THR A 1 318 ? 7.293 -23.609 12.875 1 47.31 318 THR A O 1
ATOM 2348 N N . LEU A 1 319 ? 6.652 -21.969 11.516 1 45 319 LEU A N 1
ATOM 2349 C CA . LEU A 1 319 ? 5.957 -22.938 10.664 1 45 319 LEU A CA 1
ATOM 2350 C C . LEU A 1 319 ? 6.949 -23.734 9.836 1 45 319 LEU A C 1
ATOM 2352 O O . LEU A 1 319 ? 6.641 -24.859 9.398 1 45 319 LEU A O 1
ATOM 2356 N N . ALA A 1 320 ? 8.094 -23.25 9.461 1 45.72 320 ALA A N 1
ATOM 2357 C CA . ALA A 1 320 ? 9.102 -23.984 8.695 1 45.72 320 ALA A CA 1
ATOM 2358 C C . ALA A 1 320 ? 9.797 -25.031 9.57 1 45.72 320 ALA A C 1
ATOM 2360 O O . ALA A 1 320 ? 10.266 -26.047 9.07 1 45.72 320 ALA A O 1
ATOM 2361 N N . GLY A 1 321 ? 10.008 -24.828 10.898 1 36.97 321 GLY A N 1
ATOM 2362 C CA . GLY A 1 321 ? 10.695 -25.781 11.742 1 36.97 321 GLY A CA 1
ATOM 2363 C C . GLY A 1 321 ? 9.844 -26.984 12.102 1 36.97 321 GLY A C 1
ATOM 2364 O O . GLY A 1 321 ? 10.305 -27.906 12.789 1 36.97 321 GLY A O 1
ATOM 2365 N N . SER A 1 322 ? 8.586 -26.984 12.117 1 31.73 322 SER A N 1
ATOM 2366 C CA . SER A 1 322 ? 7.984 -28.25 12.539 1 31.73 322 SER A CA 1
ATOM 2367 C C . SER A 1 322 ? 8.227 -29.359 11.516 1 31.73 322 SER A C 1
ATOM 2369 O O . SER A 1 322 ? 7.832 -30.5 11.719 1 31.73 322 SER A O 1
ATOM 2371 N N . ALA A 1 323 ? 8.383 -29.078 10.359 1 32.47 323 ALA A N 1
ATOM 2372 C CA . ALA A 1 323 ? 8.617 -30.172 9.43 1 32.47 323 ALA A CA 1
ATOM 2373 C C . ALA A 1 323 ? 10.078 -30.609 9.445 1 32.47 323 ALA A C 1
ATOM 2375 O O . ALA A 1 323 ? 10.516 -31.391 8.602 1 32.47 323 ALA A O 1
ATOM 2376 N N . ARG A 1 324 ? 10.945 -29.797 10.195 1 26.44 324 ARG A N 1
ATOM 2377 C CA . ARG A 1 324 ? 12.172 -30.578 10.344 1 26.44 324 ARG A CA 1
ATOM 2378 C C . ARG A 1 324 ? 12.023 -31.625 11.445 1 26.44 324 ARG A C 1
ATOM 2380 O O . ARG A 1 324 ? 11.5 -31.328 12.523 1 26.44 324 ARG A O 1
ATOM 2387 N N . MET B 1 1 ? -8.703 45.969 8.055 1 94 1 MET B N 1
ATOM 2388 C CA . MET B 1 1 ? -7.355 45.406 7.961 1 94 1 MET B CA 1
ATOM 2389 C C . MET B 1 1 ? -7.129 44.375 9.031 1 94 1 MET B C 1
ATOM 2391 O O . MET B 1 1 ? -7.496 44.562 10.195 1 94 1 MET B O 1
ATOM 2395 N N . THR B 1 2 ? -6.691 43.188 8.641 1 98.31 2 THR B N 1
ATOM 2396 C CA . THR B 1 2 ? -6.359 42.125 9.578 1 98.31 2 THR B CA 1
ATOM 2397 C C . THR B 1 2 ? -4.852 42.062 9.805 1 98.31 2 THR B C 1
ATOM 2399 O O . THR B 1 2 ? -4.094 41.75 8.891 1 98.31 2 THR B O 1
ATOM 2402 N N . ASN B 1 3 ? -4.414 42.406 11.016 1 98.75 3 ASN B N 1
ATOM 2403 C CA . ASN B 1 3 ? -3.002 42.344 11.391 1 98.75 3 ASN B CA 1
ATOM 2404 C C . ASN B 1 3 ? -2.617 40.969 11.93 1 98.75 3 ASN B C 1
ATOM 2406 O O . ASN B 1 3 ? -3.234 40.469 12.867 1 98.75 3 ASN B O 1
ATOM 2410 N N . VAL B 1 4 ? -1.549 40.406 11.32 1 98.88 4 VAL B N 1
ATOM 2411 C CA . VAL B 1 4 ? -1.159 39.062 11.68 1 98.88 4 VAL B CA 1
ATOM 2412 C C . VAL B 1 4 ? 0.266 39.062 12.234 1 98.88 4 VAL B C 1
ATOM 2414 O O . VAL B 1 4 ? 1.145 39.75 11.695 1 98.88 4 VAL B O 1
ATOM 2417 N N . ALA B 1 5 ? 0.479 38.344 13.297 1 98.94 5 ALA B N 1
ATOM 2418 C CA . ALA B 1 5 ? 1.824 38.094 13.805 1 98.94 5 ALA B CA 1
ATOM 2419 C C . ALA B 1 5 ? 2.252 36.656 13.508 1 98.94 5 ALA B C 1
ATOM 2421 O O . ALA B 1 5 ? 1.425 35.719 13.508 1 98.94 5 ALA B O 1
ATOM 2422 N N . LEU B 1 6 ? 3.521 36.438 13.266 1 98.88 6 LEU B N 1
ATOM 2423 C CA . LEU B 1 6 ? 4.109 35.125 13.039 1 98.88 6 LEU B CA 1
ATOM 2424 C C . LEU B 1 6 ? 5.062 34.75 14.172 1 98.88 6 LEU B C 1
ATOM 2426 O O . LEU B 1 6 ? 5.922 35.562 14.555 1 98.88 6 LEU B O 1
ATOM 2430 N N . ILE B 1 7 ? 4.84 33.594 14.734 1 98.81 7 ILE B N 1
ATOM 2431 C CA . ILE B 1 7 ? 5.812 33 15.648 1 98.81 7 ILE B CA 1
ATOM 2432 C C . ILE B 1 7 ? 6.566 31.891 14.93 1 98.81 7 ILE B C 1
ATOM 2434 O O . ILE B 1 7 ? 5.988 30.844 14.625 1 98.81 7 ILE B O 1
ATOM 2438 N N . GLY B 1 8 ? 7.824 32 14.766 1 98.38 8 GLY B N 1
ATOM 2439 C CA . GLY B 1 8 ? 8.633 31.234 13.844 1 98.38 8 GLY B CA 1
ATOM 2440 C C . GLY B 1 8 ? 8.93 31.969 12.547 1 98.38 8 GLY B C 1
ATOM 2441 O O . GLY B 1 8 ? 8.07 32.688 12.016 1 98.38 8 GLY B O 1
ATOM 2442 N N . ALA B 1 9 ? 10.172 31.844 12.047 1 98.06 9 ALA B N 1
ATOM 2443 C CA . ALA B 1 9 ? 10.586 32.562 10.852 1 98.06 9 ALA B CA 1
ATOM 2444 C C . ALA B 1 9 ? 11.203 31.625 9.82 1 98.06 9 ALA B C 1
ATOM 2446 O O . ALA B 1 9 ? 11.914 32.062 8.914 1 98.06 9 ALA B O 1
ATOM 2447 N N . GLY B 1 10 ? 10.984 30.328 10.016 1 95 10 GLY B N 1
ATOM 2448 C CA . GLY B 1 10 ? 11.523 29.359 9.078 1 95 10 GLY B CA 1
ATOM 2449 C C . GLY B 1 10 ? 10.789 29.344 7.75 1 95 10 GLY B C 1
ATOM 2450 O O . GLY B 1 10 ? 10.031 30.266 7.441 1 95 10 GLY B O 1
ATOM 2451 N N . GLY B 1 11 ? 11.117 28.359 6.887 1 94 11 GLY B N 1
ATOM 2452 C CA . GLY B 1 11 ? 10.586 28.25 5.535 1 94 11 GLY B CA 1
ATOM 2453 C C . GLY B 1 11 ? 9.07 28.297 5.488 1 94 11 GLY B C 1
ATOM 2454 O O . GLY B 1 11 ? 8.492 28.953 4.617 1 94 11 GLY B O 1
ATOM 2455 N N . VAL B 1 12 ? 8.445 27.609 6.391 1 95.75 12 VAL B N 1
ATOM 2456 C CA . VAL B 1 12 ? 6.988 27.562 6.406 1 95.75 12 VAL B CA 1
ATOM 2457 C C . VAL B 1 12 ? 6.418 28.938 6.742 1 95.75 12 VAL B C 1
ATOM 2459 O O . VAL B 1 12 ? 5.445 29.375 6.129 1 95.75 12 VAL B O 1
ATOM 2462 N N . ALA B 1 13 ? 6.996 29.578 7.742 1 98.06 13 ALA B N 1
ATOM 2463 C CA . ALA B 1 13 ? 6.578 30.938 8.086 1 98.06 13 ALA B CA 1
ATOM 2464 C C . ALA B 1 13 ? 6.727 31.875 6.891 1 98.06 13 ALA B C 1
ATOM 2466 O O . ALA B 1 13 ? 5.859 32.719 6.641 1 98.06 13 ALA B O 1
ATOM 2467 N N . GLN B 1 14 ? 7.785 31.719 6.176 1 98.06 14 GLN B N 1
ATOM 2468 C CA . GLN B 1 14 ? 8.023 32.531 4.992 1 98.06 14 GLN B CA 1
ATOM 2469 C C . GLN B 1 14 ? 6.938 32.312 3.943 1 98.06 14 GLN B C 1
ATOM 2471 O O . GLN B 1 14 ? 6.457 33.281 3.336 1 98.06 14 GLN B O 1
ATOM 2476 N N . ARG B 1 15 ? 6.559 31.109 3.76 1 97.88 15 ARG B N 1
ATOM 2477 C CA . ARG B 1 15 ? 5.492 30.812 2.811 1 97.88 15 ARG B CA 1
ATOM 2478 C C . ARG B 1 15 ? 4.18 31.453 3.244 1 97.88 15 ARG B C 1
ATOM 2480 O O . ARG B 1 15 ? 3.477 32.062 2.43 1 97.88 15 ARG B O 1
ATOM 2487 N N . HIS B 1 16 ? 3.842 31.328 4.52 1 98.75 16 HIS B N 1
ATOM 2488 C CA . HIS B 1 16 ? 2.621 31.953 5.023 1 98.75 16 HIS B CA 1
ATOM 2489 C C . HIS B 1 16 ? 2.672 33.469 4.887 1 98.75 16 HIS B C 1
ATOM 2491 O O . HIS B 1 16 ? 1.691 34.094 4.473 1 98.75 16 HIS B O 1
ATOM 2497 N N . ALA B 1 17 ? 3.811 34.062 5.215 1 98.75 17 ALA B N 1
ATOM 2498 C CA . ALA B 1 17 ? 3.963 35.5 5.105 1 98.75 17 ALA B CA 1
ATOM 2499 C C . ALA B 1 17 ? 3.705 35.969 3.678 1 98.75 17 ALA B C 1
ATOM 2501 O O . ALA B 1 17 ? 3.018 36.969 3.463 1 98.75 17 ALA B O 1
ATOM 2502 N N . LYS B 1 18 ? 4.25 35.219 2.746 1 98.56 18 LYS B N 1
ATOM 2503 C CA . LYS B 1 18 ? 4.07 35.562 1.336 1 98.56 18 LYS B CA 1
ATOM 2504 C C . LYS B 1 18 ? 2.598 35.531 0.944 1 98.56 18 LYS B C 1
ATOM 2506 O O . LYS B 1 18 ? 2.088 36.469 0.328 1 98.56 18 LYS B O 1
ATOM 2511 N N . VAL B 1 19 ? 1.896 34.469 1.309 1 98.69 19 VAL B N 1
ATOM 2512 C CA . VAL B 1 19 ? 0.491 34.312 0.95 1 98.69 19 VAL B CA 1
ATOM 2513 C C . VAL B 1 19 ? -0.346 35.375 1.648 1 98.69 19 VAL B C 1
ATOM 2515 O O . VAL B 1 19 ? -1.165 36.062 1.014 1 98.69 19 VAL B O 1
ATOM 2518 N N . LEU B 1 20 ? -0.146 35.625 2.951 1 98.69 20 LEU B N 1
ATOM 2519 C CA . LEU B 1 20 ? -0.913 36.562 3.754 1 98.69 20 LEU B CA 1
ATOM 2520 C C . LEU B 1 20 ? -0.762 37.969 3.215 1 98.69 20 LEU B C 1
ATOM 2522 O O . LEU B 1 20 ? -1.741 38.719 3.133 1 98.69 20 LEU B O 1
ATOM 2526 N N . SER B 1 21 ? 0.449 38.312 2.834 1 98 21 SER B N 1
ATOM 2527 C CA . SER B 1 21 ? 0.727 39.656 2.35 1 98 21 SER B CA 1
ATOM 2528 C C . SER B 1 21 ? 0.083 39.906 0.988 1 98 21 SER B C 1
ATOM 2530 O O . SER B 1 21 ? -0.026 41.031 0.542 1 98 21 SER B O 1
ATOM 2532 N N . GLY B 1 22 ? -0.365 38.812 0.341 1 97.62 22 GLY B N 1
ATOM 2533 C CA . GLY B 1 22 ? -1.05 38.938 -0.938 1 97.62 22 GLY B CA 1
ATOM 2534 C C . GLY B 1 22 ? -2.559 39 -0.802 1 97.62 22 GLY B C 1
ATOM 2535 O O . GLY B 1 22 ? -3.264 39.25 -1.782 1 97.62 22 GLY B O 1
ATOM 2536 N N . LEU B 1 23 ? -3.076 38.781 0.36 1 97.88 23 LEU B N 1
ATOM 2537 C CA . LEU B 1 23 ? -4.512 38.812 0.602 1 97.88 23 LEU B CA 1
ATOM 2538 C C . LEU B 1 23 ? -4.984 40.25 0.823 1 97.88 23 LEU B C 1
ATOM 2540 O O . LEU B 1 23 ? -4.238 41.094 1.347 1 97.88 23 LEU B O 1
ATOM 2544 N N . ASP B 1 24 ? -6.199 40.469 0.433 1 96.56 24 ASP B N 1
ATOM 2545 C CA . ASP B 1 24 ? -6.762 41.812 0.601 1 96.56 24 ASP B CA 1
ATOM 2546 C C . ASP B 1 24 ? -6.891 42.156 2.078 1 96.56 24 ASP B C 1
ATOM 2548 O O . ASP B 1 24 ? -7.488 41.406 2.855 1 96.56 24 ASP B O 1
ATOM 2552 N N . ASP B 1 25 ? -6.367 43.25 2.436 1 97.56 25 ASP B N 1
ATOM 2553 C CA . ASP B 1 25 ? -6.527 43.875 3.754 1 97.56 25 ASP B CA 1
ATOM 2554 C C . ASP B 1 25 ? -5.945 42.969 4.844 1 97.56 25 ASP B C 1
ATOM 2556 O O . ASP B 1 25 ? -6.559 42.781 5.895 1 97.56 25 ASP B O 1
ATOM 2560 N N . VAL B 1 26 ? -4.844 42.312 4.609 1 98.69 26 VAL B N 1
ATOM 2561 C CA . VAL B 1 26 ? -4.078 41.531 5.578 1 98.69 26 VAL B CA 1
ATOM 2562 C C . VAL B 1 26 ? -2.639 42.062 5.629 1 98.69 26 VAL B C 1
ATOM 2564 O O . VAL B 1 26 ? -2.041 42.344 4.594 1 98.69 26 VAL B O 1
ATOM 2567 N N . GLN B 1 27 ? -2.119 42.188 6.789 1 98.31 27 GLN B N 1
ATOM 2568 C CA . GLN B 1 27 ? -0.745 42.656 6.945 1 98.31 27 GLN B CA 1
ATOM 2569 C C . GLN B 1 27 ? -0.017 41.875 8.031 1 98.31 27 GLN B C 1
ATOM 2571 O O . GLN B 1 27 ? -0.567 41.625 9.109 1 98.31 27 GLN B O 1
ATOM 2576 N N . VAL B 1 28 ? 1.214 41.469 7.719 1 98.81 28 VAL B N 1
ATOM 2577 C CA . VAL B 1 28 ? 2.086 40.906 8.75 1 98.81 28 VAL B CA 1
ATOM 2578 C C . VAL B 1 28 ? 2.727 42.031 9.547 1 98.81 28 VAL B C 1
ATOM 2580 O O . VAL B 1 28 ? 3.438 42.875 8.992 1 98.81 28 VAL B O 1
ATOM 2583 N N . VAL B 1 29 ? 2.525 42.031 10.852 1 98.81 29 VAL B N 1
ATOM 2584 C CA . VAL B 1 29 ? 2.926 43.219 11.602 1 98.81 29 VAL B CA 1
ATOM 2585 C C . VAL B 1 29 ? 4.059 42.875 12.562 1 98.81 29 VAL B C 1
ATOM 2587 O O . VAL B 1 29 ? 4.758 43.75 13.062 1 98.81 29 VAL B O 1
ATOM 2590 N N . ALA B 1 30 ? 4.207 41.594 12.828 1 98.88 30 ALA B N 1
ATOM 2591 C CA . ALA B 1 30 ? 5.234 41.156 13.766 1 98.88 30 ALA B CA 1
ATOM 2592 C C . ALA B 1 30 ? 5.734 39.781 13.43 1 98.88 30 ALA B C 1
ATOM 2594 O O . ALA B 1 30 ? 4.965 38.906 12.977 1 98.88 30 ALA B O 1
ATOM 2595 N N . VAL B 1 31 ? 7.02 39.562 13.633 1 98.88 31 VAL B N 1
ATOM 2596 C CA . VAL B 1 31 ? 7.656 38.25 13.523 1 98.88 31 VAL B CA 1
ATOM 2597 C C . VAL B 1 31 ? 8.5 37.969 14.773 1 98.88 31 VAL B C 1
ATOM 2599 O O . VAL B 1 31 ? 9.336 38.781 15.148 1 98.88 31 VAL B O 1
ATOM 2602 N N . ALA B 1 32 ? 8.211 36.906 15.406 1 98.75 32 ALA B N 1
ATOM 2603 C CA . ALA B 1 32 ? 9.016 36.469 16.547 1 98.75 32 ALA B CA 1
ATOM 2604 C C . ALA B 1 32 ? 9.75 35.156 16.234 1 98.75 32 ALA B C 1
ATOM 2606 O O . ALA B 1 32 ? 9.164 34.25 15.672 1 98.75 32 ALA B O 1
ATOM 2607 N N . ASP B 1 33 ? 10.984 35.062 16.547 1 98.25 33 ASP B N 1
ATOM 2608 C CA . ASP B 1 33 ? 11.789 33.844 16.406 1 98.25 33 ASP B CA 1
ATOM 2609 C C . ASP B 1 33 ? 12.945 33.844 17.406 1 98.25 33 ASP B C 1
ATOM 2611 O O . ASP B 1 33 ? 13.461 34.906 17.781 1 98.25 33 ASP B O 1
ATOM 2615 N N . VAL B 1 34 ? 13.336 32.625 17.766 1 96.25 34 VAL B N 1
ATOM 2616 C CA . VAL B 1 34 ? 14.461 32.5 18.688 1 96.25 34 VAL B CA 1
ATOM 2617 C C . VAL B 1 34 ? 15.742 33 18 1 96.25 34 VAL B C 1
ATOM 2619 O O . VAL B 1 34 ? 16.672 33.438 18.672 1 96.25 34 VAL B O 1
ATOM 2622 N N . SER B 1 35 ? 15.797 32.844 16.719 1 97.06 35 SER B N 1
ATOM 2623 C CA . SER B 1 35 ? 16.875 33.469 15.938 1 97.06 35 SER B CA 1
ATOM 2624 C C . SER B 1 35 ? 16.547 34.906 15.578 1 97.06 35 SER B C 1
ATOM 2626 O O . SER B 1 35 ? 15.742 35.156 14.68 1 97.06 35 SER B O 1
ATOM 2628 N N . GLU B 1 36 ? 17.219 35.812 16.172 1 96.38 36 GLU B N 1
ATOM 2629 C CA . GLU B 1 36 ? 16.984 37.219 15.906 1 96.38 36 GLU B CA 1
ATOM 2630 C C . GLU B 1 36 ? 17.188 37.531 14.422 1 96.38 36 GLU B C 1
ATOM 2632 O O . GLU B 1 36 ? 16.422 38.312 13.836 1 96.38 36 GLU B O 1
ATOM 2637 N N . ASP B 1 37 ? 18.219 36.938 13.922 1 97.75 37 ASP B N 1
ATOM 2638 C CA . ASP B 1 37 ? 18.531 37.156 12.516 1 97.75 37 ASP B CA 1
ATOM 2639 C C . ASP B 1 37 ? 17.406 36.688 11.617 1 97.75 37 ASP B C 1
ATOM 2641 O O . ASP B 1 37 ? 17.031 37.344 10.656 1 97.75 37 ASP B O 1
ATOM 2645 N N . ALA B 1 38 ? 16.859 35.531 11.945 1 97.81 38 ALA B N 1
ATOM 2646 C CA . ALA B 1 38 ? 15.758 34.969 11.156 1 97.81 38 ALA B CA 1
ATOM 2647 C C . ALA B 1 38 ? 14.508 35.844 11.266 1 97.81 38 ALA B C 1
ATOM 2649 O O . ALA B 1 38 ? 13.844 36.125 10.266 1 97.81 38 ALA B O 1
ATOM 2650 N N . ALA B 1 39 ? 14.25 36.312 12.477 1 98.5 39 ALA B N 1
ATOM 2651 C CA . ALA B 1 39 ? 13.094 37.188 12.703 1 98.5 39 ALA B CA 1
ATOM 2652 C C . ALA B 1 39 ? 13.234 38.469 11.922 1 98.5 39 ALA B C 1
ATOM 2654 O O . ALA B 1 39 ? 12.297 38.906 11.234 1 98.5 39 ALA B O 1
ATOM 2655 N N . LYS B 1 40 ? 14.406 39.062 12.008 1 98.56 40 LYS B N 1
ATOM 2656 C CA . LYS B 1 40 ? 14.664 40.344 11.336 1 98.56 40 LYS B CA 1
ATOM 2657 C C . LYS B 1 40 ? 14.562 40.188 9.82 1 98.56 40 LYS B C 1
ATOM 2659 O O . LYS B 1 40 ? 13.984 41.031 9.141 1 98.56 40 LYS B O 1
ATOM 2664 N N . ALA B 1 41 ? 15.125 39.125 9.336 1 98.44 41 ALA B N 1
ATOM 2665 C CA . ALA B 1 41 ? 15.125 38.906 7.891 1 98.44 41 ALA B CA 1
ATOM 2666 C C . ALA B 1 41 ? 13.695 38.812 7.355 1 98.44 41 ALA B C 1
ATOM 2668 O O . ALA B 1 41 ? 13.344 39.469 6.387 1 98.44 41 ALA B O 1
ATOM 2669 N N . LEU B 1 42 ? 12.844 38.031 8.016 1 98.62 42 LEU B N 1
ATOM 2670 C CA . LEU B 1 42 ? 11.477 37.844 7.555 1 98.62 42 LEU B CA 1
ATOM 2671 C C . LEU B 1 42 ? 10.656 39.125 7.793 1 98.62 42 LEU B C 1
ATOM 2673 O O . LEU B 1 42 ? 9.891 39.531 6.922 1 98.62 42 LEU B O 1
ATOM 2677 N N . ALA B 1 43 ? 10.82 39.75 8.922 1 98.69 43 ALA B N 1
ATOM 2678 C CA . ALA B 1 43 ? 10.086 40.969 9.25 1 98.69 43 ALA B CA 1
ATOM 2679 C C . ALA B 1 43 ? 10.383 42.062 8.25 1 98.69 43 ALA B C 1
ATOM 2681 O O . ALA B 1 43 ? 9.469 42.75 7.797 1 98.69 43 ALA B O 1
ATOM 2682 N N . SER B 1 44 ? 11.609 42.188 7.906 1 98.31 44 SER B N 1
ATOM 2683 C CA . SER B 1 44 ? 12.039 43.25 7.02 1 98.31 44 SER B CA 1
ATOM 2684 C C . SER B 1 44 ? 11.398 43.125 5.641 1 98.31 44 SER B C 1
ATOM 2686 O O . SER B 1 44 ? 11.109 44.125 4.984 1 98.31 44 SER B O 1
ATOM 2688 N N . GLU B 1 45 ? 11.195 41.938 5.211 1 98.12 45 GLU B N 1
ATOM 2689 C CA . GLU B 1 45 ? 10.609 41.688 3.895 1 98.12 45 GLU B CA 1
ATOM 2690 C C . GLU B 1 45 ? 9.195 42.219 3.803 1 98.12 45 GLU B C 1
ATOM 2692 O O . GLU B 1 45 ? 8.734 42.594 2.719 1 98.12 45 GLU B O 1
ATOM 2697 N N . TYR B 1 46 ? 8.508 42.406 4.977 1 98 46 TYR B N 1
ATOM 2698 C CA . TYR B 1 46 ? 7.09 42.75 4.91 1 98 46 TYR B CA 1
ATOM 2699 C C . TYR B 1 46 ? 6.781 43.969 5.742 1 98 46 TYR B C 1
ATOM 2701 O O . TYR B 1 46 ? 5.617 44.281 6.035 1 98 46 TYR B O 1
ATOM 2709 N N . GLY B 1 47 ? 7.809 44.656 6.152 1 97.62 47 GLY B N 1
ATOM 2710 C CA . GLY B 1 47 ? 7.633 45.875 6.938 1 97.62 47 GLY B CA 1
ATOM 2711 C C . GLY B 1 47 ? 7.09 45.594 8.328 1 97.62 47 GLY B C 1
ATOM 2712 O O . GLY B 1 47 ? 6.379 46.438 8.898 1 97.62 47 GLY B O 1
ATOM 2713 N N . ALA B 1 48 ? 7.324 44.469 8.883 1 98.56 48 ALA B N 1
ATOM 2714 C CA . ALA B 1 48 ? 6.887 44.094 10.219 1 98.56 48 ALA B CA 1
ATOM 2715 C C . ALA B 1 48 ? 7.973 44.344 11.258 1 98.56 48 ALA B C 1
ATOM 2717 O O . ALA B 1 48 ? 9.102 44.719 10.906 1 98.56 48 ALA B O 1
ATOM 2718 N N . ALA B 1 49 ? 7.633 44.281 12.445 1 98.75 49 ALA B N 1
ATOM 2719 C CA . ALA B 1 49 ? 8.594 44.375 13.539 1 98.75 49 ALA B CA 1
ATOM 2720 C C . ALA B 1 49 ? 9.109 43 13.93 1 98.75 49 ALA B C 1
ATOM 2722 O O . ALA B 1 49 ? 8.359 42.031 13.906 1 98.75 49 ALA B O 1
ATOM 2723 N N . ALA B 1 50 ? 10.414 42.938 14.289 1 98.75 50 ALA B N 1
ATOM 2724 C CA . ALA B 1 50 ? 11.039 41.688 14.703 1 98.75 50 ALA B CA 1
ATOM 2725 C C . ALA B 1 50 ? 11.164 41.625 16.219 1 98.75 50 ALA B C 1
ATOM 2727 O O . ALA B 1 50 ? 11.5 42.594 16.875 1 98.75 50 ALA B O 1
ATOM 2728 N N . TYR B 1 51 ? 10.906 40.438 16.75 1 98.56 51 TYR B N 1
ATOM 2729 C CA . TYR B 1 51 ? 10.992 40.25 18.188 1 98.56 51 TYR B CA 1
ATOM 2730 C C . TYR B 1 51 ? 11.75 38.938 18.5 1 98.56 51 TYR B C 1
ATOM 2732 O O . TYR B 1 51 ? 11.781 38.031 17.688 1 98.56 51 TYR B O 1
ATOM 2740 N N . ALA B 1 52 ? 12.234 38.844 19.719 1 96.5 52 ALA B N 1
ATOM 2741 C CA . ALA B 1 52 ? 12.992 37.688 20.156 1 96.5 52 ALA B CA 1
ATOM 2742 C C . ALA B 1 52 ? 12.07 36.625 20.781 1 96.5 52 ALA B C 1
ATOM 2744 O O . ALA B 1 52 ? 12.43 35.469 20.859 1 96.5 52 ALA B O 1
ATOM 2745 N N . ASP B 1 53 ? 10.953 37.156 21.203 1 96.06 53 ASP B N 1
ATOM 2746 C CA . ASP B 1 53 ? 10.062 36.219 21.891 1 96.06 53 ASP B CA 1
ATOM 2747 C C . ASP B 1 53 ? 8.602 36.5 21.578 1 96.06 53 ASP B C 1
ATOM 2749 O O . ASP B 1 53 ? 8.242 37.656 21.344 1 96.06 53 ASP B O 1
ATOM 2753 N N . PRO B 1 54 ? 7.742 35.469 21.719 1 97.56 54 PRO B N 1
ATOM 2754 C CA . PRO B 1 54 ? 6.324 35.625 21.359 1 97.56 54 PRO B CA 1
ATOM 2755 C C . PRO B 1 54 ? 5.582 36.594 22.281 1 97.56 54 PRO B C 1
ATOM 2757 O O . PRO B 1 54 ? 4.738 37.344 21.812 1 97.56 54 PRO B O 1
ATOM 2760 N N . GLU B 1 55 ? 5.852 36.594 23.547 1 97.88 55 GLU B N 1
ATOM 2761 C CA . GLU B 1 55 ? 5.113 37.438 24.5 1 97.88 55 GLU B CA 1
ATOM 2762 C C . GLU B 1 55 ? 5.258 38.906 24.172 1 97.88 55 GLU B C 1
ATOM 2764 O O . GLU B 1 55 ? 4.262 39.625 24.062 1 97.88 55 GLU B O 1
ATOM 2769 N N . THR B 1 56 ? 6.492 39.312 24 1 98.25 56 THR B N 1
ATOM 2770 C CA . THR B 1 56 ? 6.742 40.719 23.656 1 98.25 56 THR B CA 1
ATOM 2771 C C . THR B 1 56 ? 6.113 41.062 22.328 1 98.25 56 THR B C 1
ATOM 2773 O O . THR B 1 56 ? 5.516 42.156 22.172 1 98.25 56 THR B O 1
ATOM 2776 N N . ALA B 1 57 ? 6.289 40.188 21.359 1 98.56 57 ALA B N 1
ATOM 2777 C CA . ALA B 1 57 ? 5.715 40.438 20.031 1 98.56 57 ALA B CA 1
ATOM 2778 C C . ALA B 1 57 ? 4.211 40.656 20.125 1 98.56 57 ALA B C 1
ATOM 2780 O O . ALA B 1 57 ? 3.688 41.594 19.516 1 98.56 57 ALA B O 1
ATOM 2781 N N . LEU B 1 58 ? 3.48 39.812 20.875 1 98.69 58 LEU B N 1
ATOM 2782 C CA . LEU B 1 58 ? 2.023 39.875 20.953 1 98.69 58 LEU B CA 1
ATOM 2783 C C . LEU B 1 58 ? 1.567 41.062 21.766 1 98.69 58 LEU B C 1
ATOM 2785 O O . LEU B 1 58 ? 0.582 41.719 21.406 1 98.69 58 LEU B O 1
ATOM 2789 N N . ASP B 1 59 ? 2.312 41.438 22.812 1 98.38 59 ASP B N 1
ATOM 2790 C CA . ASP B 1 59 ? 1.943 42.531 23.672 1 98.38 59 ASP B CA 1
ATOM 2791 C C . ASP B 1 59 ? 2.137 43.875 22.953 1 98.38 59 ASP B C 1
ATOM 2793 O O . ASP B 1 59 ? 1.355 44.812 23.141 1 98.38 59 ASP B O 1
ATOM 2797 N N . GLU B 1 60 ? 3.111 43.938 22.172 1 98.56 60 GLU B N 1
ATOM 2798 C CA . GLU B 1 60 ? 3.449 45.219 21.547 1 98.56 60 GLU B CA 1
ATOM 2799 C C . GLU B 1 60 ? 2.699 45.406 20.219 1 98.56 60 GLU B C 1
ATOM 2801 O O . GLU B 1 60 ? 2.244 46.5 19.906 1 98.56 60 GLU B O 1
ATOM 2806 N N . SER B 1 61 ? 2.611 44.344 19.438 1 98.31 61 SER B N 1
ATOM 2807 C CA . SER B 1 61 ? 2.023 44.5 18.109 1 98.31 61 SER B CA 1
ATOM 2808 C C . SER B 1 61 ? 0.501 44.406 18.172 1 98.31 61 SER B C 1
ATOM 2810 O O . SER B 1 61 ? -0.186 44.875 17.25 1 98.31 61 SER B O 1
ATOM 2812 N N . LYS B 1 62 ? -0.064 43.75 19.219 1 98.06 62 LYS B N 1
ATOM 2813 C CA . LYS B 1 62 ? -1.5 43.562 19.422 1 98.06 62 LYS B CA 1
ATOM 2814 C C . LYS B 1 62 ? -2.18 43.125 18.125 1 98.06 62 LYS B C 1
ATOM 2816 O O . LYS B 1 62 ? -3.111 43.781 17.656 1 98.06 62 LYS B O 1
ATOM 2821 N N . PRO B 1 63 ? -1.762 42 17.562 1 98.81 63 PRO B N 1
ATOM 2822 C CA . PRO B 1 63 ? -2.32 41.5 16.297 1 98.81 63 PRO B CA 1
ATOM 2823 C C . PRO B 1 63 ? -3.764 41.031 16.422 1 98.81 63 PRO B C 1
ATOM 2825 O O . PRO B 1 63 ? -4.258 40.875 17.547 1 98.81 63 PRO B O 1
ATOM 2828 N N . ASP B 1 64 ? -4.457 40.906 15.258 1 98.69 64 ASP B N 1
ATOM 2829 C CA . ASP B 1 64 ? -5.801 40.344 15.211 1 98.69 64 ASP B CA 1
ATOM 2830 C C . ASP B 1 64 ? -5.762 38.812 15.219 1 98.69 64 ASP B C 1
ATOM 2832 O O . ASP B 1 64 ? -6.734 38.156 15.602 1 98.69 64 ASP B O 1
ATOM 2836 N N . ALA B 1 65 ? -4.68 38.219 14.75 1 98.88 65 ALA B N 1
ATOM 2837 C CA . ALA B 1 65 ? -4.492 36.781 14.664 1 98.88 65 ALA B CA 1
ATOM 2838 C C . ALA B 1 65 ? -3.01 36.406 14.68 1 98.88 65 ALA B C 1
ATOM 2840 O O . ALA B 1 65 ? -2.154 37.281 14.422 1 98.88 65 ALA B O 1
ATOM 2841 N N . VAL B 1 66 ? -2.732 35.156 14.977 1 98.94 66 VAL B N 1
ATOM 2842 C CA . VAL B 1 66 ? -1.342 34.75 15.117 1 98.94 66 VAL B CA 1
ATOM 2843 C C . VAL B 1 66 ? -1.128 33.406 14.391 1 98.94 66 VAL B C 1
ATOM 2845 O O . VAL B 1 66 ? -1.968 32.5 14.469 1 98.94 66 VAL B O 1
ATOM 2848 N N . TYR B 1 67 ? -0.053 33.281 13.672 1 98.94 67 TYR B N 1
ATOM 2849 C CA . TYR B 1 67 ? 0.428 32.031 13.094 1 98.94 67 TYR B CA 1
ATOM 2850 C C . TYR B 1 67 ? 1.586 31.453 13.914 1 98.94 67 TYR B C 1
ATOM 2852 O O . TYR B 1 67 ? 2.59 32.156 14.133 1 98.94 67 TYR B O 1
ATOM 2860 N N . VAL B 1 68 ? 1.433 30.266 14.375 1 98.88 68 VAL B N 1
ATOM 2861 C CA . VAL B 1 68 ? 2.504 29.547 15.047 1 98.88 68 VAL B CA 1
ATOM 2862 C C . VAL B 1 68 ? 3.162 28.562 14.078 1 98.88 68 VAL B C 1
ATOM 2864 O O . VAL B 1 68 ? 2.584 27.531 13.75 1 98.88 68 VAL B O 1
ATOM 2867 N N . CYS B 1 69 ? 4.391 28.859 13.617 1 98.19 69 CYS B N 1
ATOM 2868 C CA . CYS B 1 69 ? 5.152 28.094 12.633 1 98.19 69 CYS B CA 1
ATOM 2869 C C . CYS B 1 69 ? 6.484 27.625 13.211 1 98.19 69 CYS B C 1
ATOM 2871 O O . CYS B 1 69 ? 7.539 27.891 12.633 1 98.19 69 CYS B O 1
ATOM 2873 N N . VAL B 1 70 ? 6.453 26.922 14.297 1 97 70 VAL B N 1
ATOM 2874 C CA . VAL B 1 70 ? 7.656 26.453 14.977 1 97 70 VAL B CA 1
ATOM 2875 C C . VAL B 1 70 ? 7.883 24.969 14.656 1 97 70 VAL B C 1
ATOM 2877 O O . VAL B 1 70 ? 6.961 24.266 14.227 1 97 70 VAL B O 1
ATOM 2880 N N . PRO B 1 71 ? 9.109 24.469 14.828 1 96 71 PRO B N 1
ATOM 2881 C CA . PRO B 1 71 ? 9.352 23.031 14.617 1 96 71 PRO B CA 1
ATOM 2882 C C . PRO B 1 71 ? 8.602 22.156 15.609 1 96 71 PRO B C 1
ATOM 2884 O O . PRO B 1 71 ? 8.133 22.641 16.641 1 96 71 PRO B O 1
ATOM 2887 N N . PRO B 1 72 ? 8.5 20.891 15.305 1 96.12 72 PRO B N 1
ATOM 2888 C CA . PRO B 1 72 ? 7.664 19.984 16.094 1 96.12 72 PRO B CA 1
ATOM 2889 C C . PRO B 1 72 ? 8.039 19.984 17.578 1 96.12 72 PRO B C 1
ATOM 2891 O O . PRO B 1 72 ? 7.164 19.859 18.438 1 96.12 72 PRO B O 1
ATOM 2894 N N . PHE B 1 73 ? 9.273 20.125 17.875 1 96.44 73 PHE B N 1
ATOM 2895 C CA . PHE B 1 73 ? 9.742 19.984 19.25 1 96.44 73 PHE B CA 1
ATOM 2896 C C . PHE B 1 73 ? 9.523 21.266 20.031 1 96.44 73 PHE B C 1
ATOM 2898 O O . PHE B 1 73 ? 9.664 21.281 21.25 1 96.44 73 PHE B O 1
ATOM 2905 N N . ALA B 1 74 ? 9.078 22.328 19.375 1 96.38 74 ALA B N 1
ATOM 2906 C CA . ALA B 1 74 ? 9.07 23.641 20.016 1 96.38 74 ALA B CA 1
ATOM 2907 C C . ALA B 1 74 ? 7.648 24.094 20.328 1 96.38 74 ALA B C 1
ATOM 2909 O O . ALA B 1 74 ? 7.43 25.219 20.75 1 96.38 74 ALA B O 1
ATOM 2910 N N . HIS B 1 75 ? 6.648 23.234 20.172 1 97.81 75 HIS B N 1
ATOM 2911 C CA . HIS B 1 75 ? 5.262 23.578 20.453 1 97.81 75 HIS B CA 1
ATOM 2912 C C . HIS B 1 75 ? 5.02 23.672 21.953 1 97.81 75 HIS B C 1
ATOM 2914 O O . HIS B 1 75 ? 5.746 23.062 22.75 1 97.81 75 HIS B O 1
ATOM 2920 N N . GLY B 1 76 ? 4.016 24.344 22.328 1 97.25 76 GLY B N 1
ATOM 2921 C CA . GLY B 1 76 ? 3.637 24.5 23.719 1 97.25 76 GLY B CA 1
ATOM 2922 C C . GLY B 1 76 ? 3.588 25.953 24.172 1 97.25 76 GLY B C 1
ATOM 2923 O O . GLY B 1 76 ? 2.516 26.562 24.188 1 97.25 76 GLY B O 1
ATOM 2924 N N . ALA B 1 77 ? 4.773 26.578 24.297 1 97.12 77 ALA B N 1
ATOM 2925 C CA . ALA B 1 77 ? 4.891 27.906 24.859 1 97.12 77 ALA B CA 1
ATOM 2926 C C . ALA B 1 77 ? 4.258 28.953 23.953 1 97.12 77 ALA B C 1
ATOM 2928 O O . ALA B 1 77 ? 3.547 29.844 24.422 1 97.12 77 ALA B O 1
ATOM 2929 N N . ALA B 1 78 ? 4.516 28.844 22.688 1 98.19 78 ALA B N 1
ATOM 2930 C CA . ALA B 1 78 ? 3.986 29.812 21.734 1 98.19 78 ALA B CA 1
ATOM 2931 C C . ALA B 1 78 ? 2.461 29.797 21.719 1 98.19 78 ALA B C 1
ATOM 2933 O O . ALA B 1 78 ? 1.821 30.859 21.797 1 98.19 78 ALA B O 1
ATOM 2934 N N . GLU B 1 79 ? 1.892 28.625 21.625 1 98.75 79 GLU B N 1
ATOM 2935 C CA . GLU B 1 79 ? 0.438 28.5 21.609 1 98.75 79 GLU B CA 1
ATOM 2936 C C . GLU B 1 79 ? -0.178 29.016 22.906 1 98.75 79 GLU B C 1
ATOM 2938 O O . GLU B 1 79 ? -1.204 29.703 22.875 1 98.75 79 GLU B O 1
ATOM 2943 N N . ARG B 1 80 ? 0.442 28.703 24 1 98.44 80 ARG B N 1
ATOM 2944 C CA . ARG B 1 80 ? -0.052 29.172 25.297 1 98.44 80 ARG B CA 1
ATOM 2945 C C . ARG B 1 80 ? -0.039 30.688 25.375 1 98.44 80 ARG B C 1
ATOM 2947 O O . ARG B 1 80 ? -0.97 31.297 25.906 1 98.44 80 ARG B O 1
ATOM 2954 N N . ALA B 1 81 ? 0.995 31.297 24.875 1 98.5 81 ALA B N 1
ATOM 2955 C CA . ALA B 1 81 ? 1.089 32.75 24.859 1 98.5 81 ALA B CA 1
ATOM 2956 C C . ALA B 1 81 ? -0.051 33.375 24.047 1 98.5 81 ALA B C 1
ATOM 2958 O O . ALA B 1 81 ? -0.633 34.375 24.438 1 98.5 81 ALA B O 1
ATOM 2959 N N . VAL B 1 82 ? -0.355 32.781 22.906 1 98.81 82 VAL B N 1
ATOM 2960 C CA . VAL B 1 82 ? -1.418 33.281 22.031 1 98.81 82 VAL B CA 1
ATOM 2961 C C . VAL B 1 82 ? -2.768 33.125 22.734 1 98.81 82 VAL B C 1
ATOM 2963 O O . VAL B 1 82 ? -3.555 34.094 22.766 1 98.81 82 VAL B O 1
ATOM 2966 N N . LEU B 1 83 ? -3.014 31.984 23.344 1 98.69 83 LEU B N 1
ATOM 2967 C CA . LEU B 1 83 ? -4.312 31.672 23.922 1 98.69 83 LEU B CA 1
ATOM 2968 C C . LEU B 1 83 ? -4.543 32.438 25.219 1 98.69 83 LEU B C 1
ATOM 2970 O O . LEU B 1 83 ? -5.684 32.75 25.578 1 98.69 83 LEU B O 1
ATOM 2974 N N . ALA B 1 84 ? -3.455 32.75 25.906 1 98.12 84 ALA B N 1
ATOM 2975 C CA . ALA B 1 84 ? -3.562 33.594 27.094 1 98.12 84 ALA B CA 1
ATOM 2976 C C . ALA B 1 84 ? -4.145 34.969 26.734 1 98.12 84 ALA B C 1
ATOM 2978 O O . ALA B 1 84 ? -4.664 35.688 27.609 1 98.12 84 ALA B O 1
ATOM 2979 N N . ARG B 1 85 ? -4.109 35.375 25.516 1 98.25 85 ARG B N 1
ATOM 2980 C CA . ARG B 1 85 ? -4.598 36.656 25.031 1 98.25 85 ARG B CA 1
ATOM 2981 C C . ARG B 1 85 ? -5.875 36.5 24.219 1 98.25 85 ARG B C 1
ATOM 2983 O O . ARG B 1 85 ? -6.359 37.469 23.609 1 98.25 85 ARG B O 1
ATOM 2990 N N . ALA B 1 86 ? -6.363 35.281 24.172 1 98.25 86 ALA B N 1
ATOM 2991 C CA . ALA B 1 86 ? -7.602 34.906 23.484 1 98.25 86 ALA B CA 1
ATOM 2992 C C . ALA B 1 86 ? -7.566 35.344 22.016 1 98.25 86 ALA B C 1
ATOM 2994 O O . ALA B 1 86 ? -8.539 35.906 21.516 1 98.25 86 ALA B O 1
ATOM 2995 N N . LEU B 1 87 ? -6.473 35.156 21.375 1 98.69 87 LEU B N 1
ATOM 2996 C CA . LEU B 1 87 ? -6.332 35.531 19.969 1 98.69 87 LEU B CA 1
ATOM 2997 C C . LEU B 1 87 ? -6.609 34.344 19.062 1 98.69 87 LEU B C 1
ATOM 2999 O O . LEU B 1 87 ? -6.227 33.219 19.375 1 98.69 87 LEU B O 1
ATOM 3003 N N . PRO B 1 88 ? -7.289 34.562 17.875 1 98.81 88 PRO B N 1
ATOM 3004 C CA . PRO B 1 88 ? -7.324 33.531 16.844 1 98.81 88 PRO B CA 1
ATOM 3005 C C . PRO B 1 88 ? -5.938 33 16.5 1 98.81 88 PRO B C 1
ATOM 3007 O O . PRO B 1 88 ? -4.969 33.75 16.469 1 98.81 88 PRO B O 1
ATOM 3010 N N . MET B 1 89 ? -5.871 31.672 16.25 1 98.88 89 MET B N 1
ATOM 3011 C CA . MET B 1 89 ? -4.562 31.031 16.172 1 98.88 89 MET B CA 1
ATOM 3012 C C . MET B 1 89 ? -4.516 30.016 15.039 1 98.88 89 MET B C 1
ATOM 3014 O O . MET B 1 89 ? -5.375 29.141 14.953 1 98.88 89 MET B O 1
ATOM 3018 N N . PHE B 1 90 ? -3.557 30.172 14.117 1 98.88 90 PHE B N 1
ATOM 3019 C CA . PHE B 1 90 ? -3.18 29.172 13.133 1 98.88 90 PHE B CA 1
ATOM 3020 C C . PHE B 1 90 ? -1.917 28.438 13.57 1 98.88 90 PHE B C 1
ATOM 3022 O O . PHE B 1 90 ? -0.914 29.062 13.906 1 98.88 90 PHE B O 1
ATOM 3029 N N . VAL B 1 91 ? -1.976 27.125 13.648 1 98.88 91 VAL B N 1
ATOM 3030 C CA . VAL B 1 91 ? -0.804 26.344 14.039 1 98.88 91 VAL B CA 1
ATOM 3031 C C . VAL B 1 91 ? -0.396 25.422 12.898 1 98.88 91 VAL B C 1
ATOM 3033 O O . VAL B 1 91 ? -1.209 24.625 12.414 1 98.88 91 VAL B O 1
ATOM 3036 N N . GLU B 1 92 ? 0.807 25.531 12.5 1 98.06 92 GLU B N 1
ATOM 3037 C CA . GLU B 1 92 ? 1.3 24.641 11.453 1 98.06 92 GLU B CA 1
ATOM 3038 C C . GLU B 1 92 ? 1.47 23.219 11.961 1 98.06 92 GLU B C 1
ATOM 3040 O O . GLU B 1 92 ? 1.756 23.016 13.141 1 98.06 92 GLU B O 1
ATOM 3045 N N . LYS B 1 93 ? 1.29 22.281 11.117 1 97.81 93 LYS B N 1
ATOM 3046 C CA . LYS B 1 93 ? 1.436 20.859 11.445 1 97.81 93 LYS B CA 1
ATOM 3047 C C . LYS B 1 93 ? 2.902 20.438 11.422 1 97.81 93 LYS B C 1
ATOM 3049 O O . LYS B 1 93 ? 3.717 21.047 10.727 1 97.81 93 LYS B O 1
ATOM 3054 N N . PRO B 1 94 ? 3.344 19.391 12.117 1 97.5 94 PRO B N 1
ATOM 3055 C CA . PRO B 1 94 ? 2.518 18.75 13.133 1 97.5 94 PRO B CA 1
ATOM 3056 C C . PRO B 1 94 ? 2.365 19.594 14.398 1 97.5 94 PRO B C 1
ATOM 3058 O O . PRO B 1 94 ? 3.152 20.516 14.625 1 97.5 94 PRO B O 1
ATOM 3061 N N . VAL B 1 95 ? 1.344 19.312 15.234 1 98.12 95 VAL B N 1
ATOM 3062 C CA . VAL B 1 95 ? 1.048 20.172 16.375 1 98.12 95 VAL B CA 1
ATOM 3063 C C . VAL B 1 95 ? 1.868 19.719 17.578 1 98.12 95 VAL B C 1
ATOM 3065 O O . VAL B 1 95 ? 1.563 20.094 18.719 1 98.12 95 VAL B O 1
ATOM 3068 N N . GLY B 1 96 ? 2.906 18.938 17.359 1 96.56 96 GLY B N 1
ATOM 3069 C CA . GLY B 1 96 ? 3.842 18.453 18.359 1 96.56 96 GLY B CA 1
ATOM 3070 C C . GLY B 1 96 ? 4.508 17.141 17.969 1 96.56 96 GLY B C 1
ATOM 3071 O O . GLY B 1 96 ? 4.293 16.641 16.875 1 96.56 96 GLY B O 1
ATOM 3072 N N . ILE B 1 97 ? 5.301 16.625 18.891 1 96.12 97 ILE B N 1
ATOM 3073 C CA . ILE B 1 97 ? 5.941 15.32 18.703 1 96.12 97 ILE B CA 1
ATOM 3074 C C . ILE B 1 97 ? 5.094 14.227 19.359 1 96.12 97 ILE B C 1
ATOM 3076 O O . ILE B 1 97 ? 5 13.117 18.828 1 96.12 97 ILE B O 1
ATOM 3080 N N . GLY B 1 98 ? 4.555 14.531 20.422 1 96.25 98 GLY B N 1
ATOM 3081 C CA . GLY B 1 98 ? 3.658 13.656 21.172 1 96.25 98 GLY B CA 1
ATOM 3082 C C . GLY B 1 98 ? 2.275 14.25 21.359 1 96.25 98 GLY B C 1
ATOM 3083 O O . GLY B 1 98 ? 1.837 15.094 20.578 1 96.25 98 GLY B O 1
ATOM 3084 N N . LEU B 1 99 ? 1.581 13.734 22.375 1 97.06 99 LEU B N 1
ATOM 3085 C CA . LEU B 1 99 ? 0.193 14.148 22.547 1 97.06 99 LEU B CA 1
ATOM 3086 C C . LEU B 1 99 ? 0.051 15.109 23.734 1 97.06 99 LEU B C 1
ATOM 3088 O O . LEU B 1 99 ? -0.922 15.859 23.812 1 97.06 99 LEU B O 1
ATOM 3092 N N . GLU B 1 100 ? 0.962 15.125 24.562 1 96.38 100 GLU B N 1
ATOM 3093 C CA . GLU B 1 100 ? 0.796 15.836 25.828 1 96.38 100 GLU B CA 1
ATOM 3094 C C . GLU B 1 100 ? 0.554 17.328 25.594 1 96.38 100 GLU B C 1
ATOM 3096 O O . GLU B 1 100 ? -0.477 17.859 26.016 1 96.38 100 GLU B O 1
ATOM 3101 N N . ASP B 1 101 ? 1.454 18 24.938 1 96.62 101 ASP B N 1
ATOM 3102 C CA . ASP B 1 101 ? 1.303 19.438 24.672 1 96.62 101 ASP B CA 1
ATOM 3103 C C . ASP B 1 101 ? 0.086 19.703 23.781 1 96.62 101 ASP B C 1
ATOM 3105 O O . ASP B 1 101 ? -0.683 20.625 24.031 1 96.62 101 ASP B O 1
ATOM 3109 N N . ALA B 1 102 ? -0.053 18.859 22.797 1 97.88 102 ALA B N 1
ATOM 3110 C CA . ALA B 1 102 ? -1.145 19.047 21.844 1 97.88 102 ALA B CA 1
ATOM 3111 C C . ALA B 1 102 ? -2.5 18.984 22.547 1 97.88 102 ALA B C 1
ATOM 3113 O O . ALA B 1 102 ? -3.371 19.828 22.297 1 97.88 102 ALA B O 1
ATOM 3114 N N . GLU B 1 103 ? -2.662 18.016 23.391 1 97.88 103 GLU B N 1
ATOM 3115 C CA . GLU B 1 103 ? -3.934 17.859 24.078 1 97.88 103 GLU B CA 1
ATOM 3116 C C . GLU B 1 103 ? -4.152 18.969 25.109 1 97.88 103 GLU B C 1
ATOM 3118 O O . GLU B 1 103 ? -5.273 19.453 25.266 1 97.88 103 GLU B O 1
ATOM 3123 N N . ALA B 1 104 ? -3.117 19.344 25.797 1 98.12 104 ALA B N 1
ATOM 3124 C CA . ALA B 1 104 ? -3.221 20.453 26.734 1 98.12 104 ALA B CA 1
ATOM 3125 C C . ALA B 1 104 ? -3.623 21.75 26.016 1 98.12 104 ALA B C 1
ATOM 3127 O O . ALA B 1 104 ? -4.469 22.5 26.5 1 98.12 104 ALA B O 1
ATOM 3128 N N . ILE B 1 105 ? -3.055 21.969 24.906 1 98.62 105 ILE B N 1
ATOM 3129 C CA . ILE B 1 105 ? -3.359 23.156 24.125 1 98.62 105 ILE B CA 1
ATOM 3130 C C . ILE B 1 105 ? -4.793 23.078 23.594 1 98.62 105 ILE B C 1
ATOM 3132 O O . ILE B 1 105 ? -5.496 24.094 23.547 1 98.62 105 ILE B O 1
ATOM 3136 N N . ALA B 1 106 ? -5.211 21.906 23.203 1 98.31 106 ALA B N 1
ATOM 3137 C CA . ALA B 1 106 ? -6.586 21.734 22.75 1 98.31 106 ALA B CA 1
ATOM 3138 C C . ALA B 1 106 ? -7.578 22.156 23.828 1 98.31 106 ALA B C 1
ATOM 3140 O O . ALA B 1 106 ? -8.594 22.797 23.531 1 98.31 106 ALA B O 1
ATOM 3141 N N . GLU B 1 107 ? -7.297 21.812 24.984 1 98.06 107 GLU B N 1
ATOM 3142 C CA . GLU B 1 107 ? -8.148 22.219 26.094 1 98.06 107 GLU B CA 1
ATOM 3143 C C . GLU B 1 107 ? -8.18 23.734 26.25 1 98.06 107 GLU B C 1
ATOM 3145 O O . GLU B 1 107 ? -9.234 24.312 26.5 1 98.06 107 GLU B O 1
ATOM 3150 N N . LEU B 1 108 ? -7.047 24.344 26.156 1 98.44 108 LEU B N 1
ATOM 3151 C CA . LEU B 1 108 ? -6.957 25.797 26.25 1 98.44 108 LEU B CA 1
ATOM 3152 C C . LEU B 1 108 ? -7.723 26.453 25.109 1 98.44 108 LEU B C 1
ATOM 3154 O O . LEU B 1 108 ? -8.344 27.5 25.312 1 98.44 108 LEU B O 1
ATOM 3158 N N . VAL B 1 109 ? -7.645 25.859 23.938 1 98.5 109 VAL B N 1
ATOM 3159 C CA . VAL B 1 109 ? -8.383 26.375 22.781 1 98.5 109 VAL B CA 1
ATOM 3160 C C . VAL B 1 109 ? -9.883 26.359 23.078 1 98.5 109 VAL B C 1
ATOM 3162 O O . VAL B 1 109 ? -10.586 27.328 22.828 1 98.5 109 VAL B O 1
ATOM 3165 N N . GLU B 1 110 ? -10.312 25.266 23.562 1 97.12 110 GLU B N 1
ATOM 3166 C CA . GLU B 1 110 ? -11.727 25.125 23.891 1 97.12 110 GLU B CA 1
ATOM 3167 C C . GLU B 1 110 ? -12.156 26.172 24.922 1 97.12 110 GLU B C 1
ATOM 3169 O O . GLU B 1 110 ? -13.219 26.781 24.781 1 97.12 110 GLU B O 1
ATOM 3174 N N . LYS B 1 111 ? -11.391 26.406 25.891 1 97.38 111 LYS B N 1
ATOM 3175 C CA . LYS B 1 111 ? -11.695 27.359 26.953 1 97.38 111 LYS B CA 1
ATOM 3176 C C . LYS B 1 111 ? -11.703 28.797 26.406 1 97.38 111 LYS B C 1
ATOM 3178 O O . LYS B 1 111 ? -12.555 29.594 26.781 1 97.38 111 LYS B O 1
ATOM 3183 N N . ALA B 1 112 ? -10.766 29.094 25.562 1 97.38 112 ALA B N 1
ATOM 3184 C CA . ALA B 1 112 ? -10.625 30.438 25.016 1 97.38 112 ALA B CA 1
ATOM 3185 C C . ALA B 1 112 ? -11.727 30.75 24.016 1 97.38 112 ALA B C 1
ATOM 3187 O O . ALA B 1 112 ? -12.086 31.906 23.797 1 97.38 112 ALA B O 1
ATOM 3188 N N . GLY B 1 113 ? -12.234 29.703 23.344 1 96.94 113 GLY B N 1
ATOM 3189 C CA . GLY B 1 113 ? -13.297 29.859 22.359 1 96.94 113 GLY B CA 1
ATOM 3190 C C . GLY B 1 113 ? -12.859 30.641 21.125 1 96.94 113 GLY B C 1
ATOM 3191 O O . GLY B 1 113 ? -13.648 31.422 20.578 1 96.94 113 GLY B O 1
ATOM 3192 N N . VAL B 1 114 ? -11.664 30.547 20.766 1 98 114 VAL B N 1
ATOM 3193 C CA . VAL B 1 114 ? -11.133 31.344 19.656 1 98 114 VAL B CA 1
ATOM 3194 C C . VAL B 1 114 ? -11.156 30.516 18.375 1 98 114 VAL B C 1
ATOM 3196 O O . VAL B 1 114 ? -11.18 29.281 18.422 1 98 114 VAL B O 1
ATOM 3199 N N . VAL B 1 115 ? -11.125 31.188 17.219 1 98.12 115 VAL B N 1
ATOM 3200 C CA . VAL B 1 115 ? -10.984 30.562 15.906 1 98.12 115 VAL B CA 1
ATOM 3201 C C . VAL B 1 115 ? -9.586 29.969 15.766 1 98.12 115 VAL B C 1
ATOM 3203 O O . VAL B 1 115 ? -8.594 30.609 16.125 1 98.12 115 VAL B O 1
ATOM 3206 N N . THR B 1 116 ? -9.555 28.703 15.352 1 98.81 116 THR B N 1
ATOM 3207 C CA . THR B 1 116 ? -8.25 28.125 15.07 1 98.81 116 THR B CA 1
ATOM 3208 C C . THR B 1 116 ? -8.227 27.516 13.672 1 98.81 116 THR B C 1
ATOM 3210 O O . THR B 1 116 ? -9.273 27.281 13.07 1 98.81 116 THR B O 1
ATOM 3213 N N . GLY B 1 117 ? -7.043 27.391 13.078 1 98.62 117 GLY B N 1
ATOM 3214 C CA . GLY B 1 117 ? -6.719 26.656 11.859 1 98.62 117 GLY B CA 1
ATOM 3215 C C . GLY B 1 117 ? -5.375 25.953 11.93 1 98.62 117 GLY B C 1
ATOM 3216 O O . GLY B 1 117 ? -4.531 26.297 12.758 1 98.62 117 GLY B O 1
ATOM 3217 N N . THR B 1 118 ? -5.219 24.969 11.125 1 98.75 118 THR B N 1
ATOM 3218 C CA . THR B 1 118 ? -3.943 24.266 11.094 1 98.75 118 THR B CA 1
ATOM 3219 C C . THR B 1 118 ? -3.477 24.062 9.656 1 98.75 118 THR B C 1
ATOM 3221 O O . THR B 1 118 ? -4.211 24.344 8.711 1 98.75 118 THR B O 1
ATOM 3224 N N . GLY B 1 119 ? -2.26 23.578 9.531 1 98.25 119 GLY B N 1
ATOM 3225 C CA . GLY B 1 119 ? -1.594 23.484 8.242 1 98.25 119 GLY B CA 1
ATOM 3226 C C . GLY B 1 119 ? -2.018 22.266 7.438 1 98.25 119 GLY B C 1
ATOM 3227 O O . GLY B 1 119 ? -1.288 21.812 6.551 1 98.25 119 GLY B O 1
ATOM 3228 N N . TYR B 1 120 ? -3.166 21.672 7.664 1 98.25 120 TYR B N 1
ATOM 3229 C CA . TYR B 1 120 ? -3.682 20.562 6.871 1 98.25 120 TYR B CA 1
ATOM 3230 C C . TYR B 1 120 ? -4.43 21.062 5.645 1 98.25 120 TYR B C 1
ATOM 3232 O O . TYR B 1 120 ? -5.629 20.828 5.492 1 98.25 120 TYR B O 1
ATOM 3240 N N . HIS B 1 121 ? -3.639 21.562 4.715 1 98.19 121 HIS B N 1
ATOM 3241 C CA . HIS B 1 121 ? -4.164 22.328 3.588 1 98.19 121 HIS B CA 1
ATOM 3242 C C . HIS B 1 121 ? -4.762 21.406 2.529 1 98.19 121 HIS B C 1
ATOM 3244 O O . HIS B 1 121 ? -5.496 21.875 1.648 1 98.19 121 HIS B O 1
ATOM 3250 N N . TRP B 1 122 ? -4.559 20.047 2.615 1 98.19 122 TRP B N 1
ATOM 3251 C CA . TRP B 1 122 ? -5.164 19.156 1.633 1 98.19 122 TRP B CA 1
ATOM 3252 C C . TRP B 1 122 ? -6.688 19.172 1.742 1 98.19 122 TRP B C 1
ATOM 3254 O O . TRP B 1 122 ? -7.391 18.922 0.761 1 98.19 122 TRP B O 1
ATOM 3264 N N . ARG B 1 123 ? -7.172 19.5 2.943 1 98.06 123 ARG B N 1
ATOM 3265 C CA . ARG B 1 123 ? -8.617 19.547 3.15 1 98.06 123 ARG B CA 1
ATOM 3266 C C . ARG B 1 123 ? -9.25 20.688 2.357 1 98.06 123 ARG B C 1
ATOM 3268 O O . ARG B 1 123 ? -10.477 20.734 2.197 1 98.06 123 ARG B O 1
ATOM 3275 N N . THR B 1 124 ? -8.445 21.625 1.864 1 97.94 124 THR B N 1
ATOM 3276 C CA . THR B 1 124 ? -8.984 22.766 1.135 1 97.94 124 THR B CA 1
ATOM 3277 C C . THR B 1 124 ? -9.172 22.422 -0.342 1 97.94 124 THR B C 1
ATOM 3279 O O . THR B 1 124 ? -9.797 23.188 -1.084 1 97.94 124 THR B O 1
ATOM 3282 N N . LEU B 1 125 ? -8.695 21.312 -0.78 1 98.56 125 LEU B N 1
ATOM 3283 C CA . LEU B 1 125 ? -8.773 20.922 -2.186 1 98.56 125 LEU B CA 1
ATOM 3284 C C . LEU B 1 125 ? -10.195 20.562 -2.572 1 98.56 125 LEU B C 1
ATOM 3286 O O . LEU B 1 125 ? -10.82 19.719 -1.931 1 98.56 125 LEU B O 1
ATOM 3290 N N . ASP B 1 126 ? -10.695 21.188 -3.627 1 98.44 126 ASP B N 1
ATOM 3291 C CA . ASP B 1 126 ? -12.031 20.844 -4.102 1 98.44 126 ASP B CA 1
ATOM 3292 C C . ASP B 1 126 ? -12.094 19.391 -4.582 1 98.44 126 ASP B C 1
ATOM 3294 O O . ASP B 1 126 ? -13.141 18.75 -4.516 1 98.44 126 ASP B O 1
ATOM 3298 N N . THR B 1 127 ? -10.984 18.875 -5.035 1 98.69 127 THR B N 1
ATOM 3299 C CA . THR B 1 127 ? -10.914 17.469 -5.434 1 98.69 127 THR B CA 1
ATOM 3300 C C . THR B 1 127 ? -11.102 16.562 -4.223 1 98.69 127 THR B C 1
ATOM 3302 O O . THR B 1 127 ? -11.648 15.469 -4.348 1 98.69 127 THR B O 1
ATOM 3305 N N . VAL B 1 128 ? -10.641 16.953 -3.027 1 98.62 128 VAL B N 1
ATOM 3306 C CA . VAL B 1 128 ? -10.844 16.172 -1.806 1 98.62 128 VAL B CA 1
ATOM 3307 C C . VAL B 1 128 ? -12.32 16.203 -1.415 1 98.62 128 VAL B C 1
ATOM 3309 O O . VAL B 1 128 ? -12.883 15.195 -0.999 1 98.62 128 VAL B O 1
ATOM 3312 N N . GLN B 1 129 ? -12.953 17.375 -1.572 1 97.94 129 GLN B N 1
ATOM 3313 C CA . GLN B 1 129 ? -14.383 17.469 -1.327 1 97.94 129 GLN B CA 1
ATOM 3314 C C . GLN B 1 129 ? -15.164 16.578 -2.295 1 97.94 129 GLN B C 1
ATOM 3316 O O . GLN B 1 129 ? -16.141 15.922 -1.905 1 97.94 129 GLN B O 1
ATOM 3321 N N . GLN B 1 130 ? -14.75 16.578 -3.543 1 98.06 130 GLN B N 1
ATOM 3322 C CA . GLN B 1 130 ? -15.359 15.695 -4.531 1 98.06 130 GLN B CA 1
ATOM 3323 C C . GLN B 1 130 ? -15.234 14.234 -4.117 1 98.06 130 GLN B C 1
ATOM 3325 O O . GLN B 1 130 ? -16.188 13.461 -4.215 1 98.06 130 GLN B O 1
ATOM 3330 N N . ALA B 1 131 ? -14.055 13.844 -3.684 1 98.44 131 ALA B N 1
ATOM 3331 C CA . ALA B 1 131 ? -13.852 12.484 -3.191 1 98.44 131 ALA B CA 1
ATOM 3332 C C . ALA B 1 131 ? -14.789 12.172 -2.031 1 98.44 131 ALA B C 1
ATOM 3334 O O . ALA B 1 131 ? -15.375 11.086 -1.972 1 98.44 131 ALA B O 1
ATOM 3335 N N . ARG B 1 132 ? -14.922 13.078 -1.101 1 98.12 132 ARG B N 1
ATOM 3336 C CA . ARG B 1 132 ? -15.805 12.898 0.048 1 98.12 132 ARG B CA 1
ATOM 3337 C C . ARG B 1 132 ? -17.234 12.641 -0.399 1 98.12 132 ARG B C 1
ATOM 3339 O O . ARG B 1 132 ? -17.922 11.781 0.156 1 98.12 132 ARG B O 1
ATOM 3346 N N . GLU B 1 133 ? -17.672 13.391 -1.367 1 97.62 133 GLU B N 1
ATOM 3347 C CA . GLU B 1 133 ? -19.031 13.234 -1.893 1 97.62 133 GLU B CA 1
ATOM 3348 C C . GLU B 1 133 ? -19.219 11.859 -2.541 1 97.62 133 GLU B C 1
ATOM 3350 O O . GLU B 1 133 ? -20.25 11.211 -2.352 1 97.62 133 GLU B O 1
ATOM 3355 N N . LEU B 1 134 ? -18.234 11.461 -3.299 1 96.44 134 LEU B N 1
ATOM 3356 C CA . LEU B 1 134 ? -18.281 10.148 -3.938 1 96.44 134 LEU B CA 1
ATOM 3357 C C . LEU B 1 134 ? -18.344 9.039 -2.893 1 96.44 134 LEU B C 1
ATOM 3359 O O . LEU B 1 134 ? -19.094 8.062 -3.057 1 96.44 134 LEU B O 1
ATOM 3363 N N . LEU B 1 135 ? -17.625 9.195 -1.817 1 96.44 135 LEU B N 1
ATOM 3364 C CA . LEU B 1 135 ? -17.484 8.164 -0.797 1 96.44 135 LEU B CA 1
ATOM 3365 C C . LEU B 1 135 ? -18.688 8.148 0.132 1 96.44 135 LEU B C 1
ATOM 3367 O O . LEU B 1 135 ? -18.906 7.176 0.855 1 96.44 135 LEU B O 1
ATOM 3371 N N . ALA B 1 136 ? -19.469 9.227 0.162 1 95 136 ALA B N 1
ATOM 3372 C CA . ALA B 1 136 ? -20.656 9.305 1.011 1 95 136 ALA B CA 1
ATOM 3373 C C . ALA B 1 136 ? -21.719 8.32 0.556 1 95 136 ALA B C 1
ATOM 3375 O O . ALA B 1 136 ? -22.594 7.93 1.34 1 95 136 ALA B O 1
ATOM 3376 N N . SER B 1 137 ? -21.594 7.879 -0.661 1 91.06 137 SER B N 1
ATOM 3377 C CA . SER B 1 137 ? -22.641 7.031 -1.237 1 91.06 137 SER B CA 1
ATOM 3378 C C . SER B 1 137 ? -22.156 5.598 -1.408 1 91.06 137 SER B C 1
ATOM 3380 O O . SER B 1 137 ? -22.734 4.824 -2.166 1 91.06 137 SER B O 1
ATOM 3382 N N . THR B 1 138 ? -21.109 5.297 -0.815 1 93 138 THR B N 1
ATOM 3383 C CA . THR B 1 138 ? -20.562 3.951 -0.949 1 93 138 THR B CA 1
ATOM 3384 C C . THR B 1 138 ? -19.906 3.5 0.356 1 93 138 THR B C 1
ATOM 3386 O O . THR B 1 138 ? -19.859 4.258 1.325 1 93 138 THR B O 1
ATOM 3389 N N . THR B 1 139 ? -19.578 2.221 0.408 1 93.31 139 THR B N 1
ATOM 3390 C CA . THR B 1 139 ? -18.875 1.657 1.554 1 93.31 139 THR B CA 1
ATOM 3391 C C . THR B 1 139 ? -17.422 1.364 1.202 1 93.31 139 THR B C 1
ATOM 3393 O O . THR B 1 139 ? -17.125 0.398 0.492 1 93.31 139 THR B O 1
ATOM 3396 N N . PRO B 1 140 ? -16.516 2.252 1.724 1 97.56 140 PRO B N 1
ATOM 3397 C CA . PRO B 1 140 ? -15.117 1.95 1.456 1 97.56 140 PRO B CA 1
ATOM 3398 C C . PRO B 1 140 ? -14.688 0.596 2.016 1 97.56 140 PRO B C 1
ATOM 3400 O O . PRO B 1 140 ? -15.117 0.206 3.102 1 97.56 140 PRO B O 1
ATOM 3403 N N . LEU B 1 141 ? -13.844 -0.126 1.28 1 98.25 141 LEU B N 1
ATOM 3404 C CA . LEU B 1 141 ? -13.414 -1.465 1.67 1 98.25 141 LEU B CA 1
ATOM 3405 C C . LEU B 1 141 ? -11.93 -1.478 2.023 1 98.25 141 LEU B C 1
ATOM 3407 O O . LEU B 1 141 ? -11.508 -2.207 2.924 1 98.25 141 LEU B O 1
ATOM 3411 N N . LEU B 1 142 ? -11.164 -0.755 1.271 1 98.81 142 LEU B N 1
ATOM 3412 C CA . LEU B 1 142 ? -9.711 -0.81 1.354 1 98.81 142 LEU B CA 1
ATOM 3413 C C . LEU B 1 142 ? -9.102 0.576 1.162 1 98.81 142 LEU B C 1
ATOM 3415 O O . LEU B 1 142 ? -9.562 1.35 0.32 1 98.81 142 LEU B O 1
ATOM 3419 N N . ALA B 1 143 ? -8.141 0.921 1.958 1 98.88 143 ALA B N 1
ATOM 3420 C CA . ALA B 1 143 ? -7.391 2.168 1.809 1 98.88 143 ALA B CA 1
ATOM 3421 C C . ALA B 1 143 ? -5.887 1.912 1.822 1 98.88 143 ALA B C 1
ATOM 3423 O O . ALA B 1 143 ? -5.41 1.022 2.529 1 98.88 143 ALA B O 1
ATOM 3424 N N . HIS B 1 144 ? -5.145 2.666 1.021 1 98.94 144 HIS B N 1
ATOM 3425 C CA . HIS B 1 144 ? -3.686 2.648 1.047 1 98.94 144 HIS B CA 1
ATOM 3426 C C . HIS B 1 144 ? -3.115 4.062 1.052 1 98.94 144 HIS B C 1
ATOM 3428 O O . HIS B 1 144 ? -3.297 4.812 0.089 1 98.94 144 HIS B O 1
ATOM 3434 N N . GLY B 1 145 ? -2.518 4.41 2.156 1 98.94 145 GLY B N 1
ATOM 3435 C CA . GLY B 1 145 ? -1.793 5.668 2.242 1 98.94 145 GLY B CA 1
ATOM 3436 C C . GLY B 1 145 ? -0.294 5.504 2.066 1 98.94 145 GLY B C 1
ATOM 3437 O O . GLY B 1 145 ? 0.28 4.5 2.492 1 98.94 145 GLY B O 1
ATOM 3438 N N . TYR B 1 146 ? 0.349 6.516 1.488 1 98.88 146 TYR B N 1
ATOM 3439 C CA . TYR B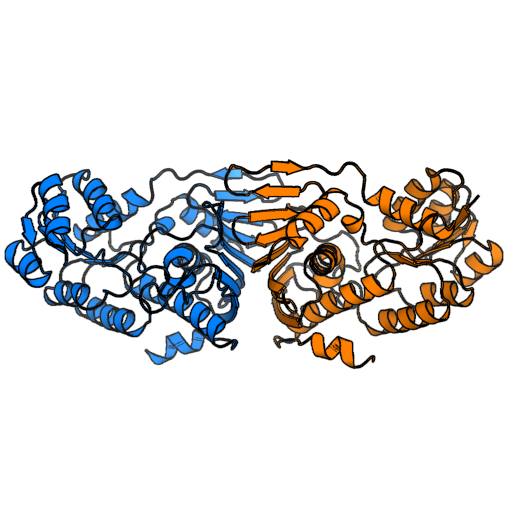 1 146 ? 1.783 6.395 1.256 1 98.88 146 TYR B CA 1
ATOM 3440 C C . TYR B 1 146 ? 2.449 7.762 1.21 1 98.88 146 TYR B C 1
ATOM 3442 O O . TYR B 1 146 ? 1.842 8.742 0.769 1 98.88 146 TYR B O 1
ATOM 3450 N N . TRP B 1 147 ? 3.598 7.855 1.681 1 98.88 147 TRP B N 1
ATOM 3451 C CA . TRP B 1 147 ? 4.531 8.969 1.564 1 98.88 147 TRP B CA 1
ATOM 3452 C C . TRP B 1 147 ? 5.941 8.477 1.273 1 98.88 147 TRP B C 1
ATOM 3454 O O . TRP B 1 147 ? 6.68 8.102 2.191 1 98.88 147 TRP B O 1
ATOM 3464 N N . LEU B 1 148 ? 6.359 8.422 0.03 1 98.69 148 LEU B N 1
ATOM 3465 C CA . LEU B 1 148 ? 7.656 7.945 -0.443 1 98.69 148 LEU B CA 1
ATOM 3466 C C . LEU B 1 148 ? 8.531 9.109 -0.892 1 98.69 148 LEU B C 1
ATOM 3468 O O . LEU B 1 148 ? 8.328 9.664 -1.972 1 98.69 148 LEU B O 1
ATOM 3472 N N . ASP B 1 149 ? 9.484 9.422 -0.067 1 97.94 149 ASP B N 1
ATOM 3473 C CA . ASP B 1 149 ? 10.195 10.688 -0.239 1 97.94 149 ASP B CA 1
ATOM 3474 C C . ASP B 1 149 ? 11.648 10.57 0.204 1 97.94 149 ASP B C 1
ATOM 3476 O O . ASP B 1 149 ? 12.109 9.484 0.564 1 97.94 149 ASP B O 1
ATOM 3480 N N . LYS B 1 150 ? 12.383 11.672 0.033 1 96.56 150 LYS B N 1
ATOM 3481 C CA . LYS B 1 150 ? 13.719 11.844 0.59 1 96.56 150 LYS B CA 1
ATOM 3482 C C . LYS B 1 150 ? 13.664 12.492 1.969 1 96.56 150 LYS B C 1
ATOM 3484 O O . LYS B 1 150 ? 12.625 13.016 2.371 1 96.56 150 LYS B O 1
ATOM 3489 N N . ARG B 1 151 ? 14.727 12.453 2.631 1 94.19 151 ARG B N 1
ATOM 3490 C CA . ARG B 1 151 ? 14.859 13.102 3.93 1 94.19 151 ARG B CA 1
ATOM 3491 C C . ARG B 1 151 ? 14.906 14.617 3.779 1 94.19 151 ARG B C 1
ATOM 3493 O O . ARG B 1 151 ? 15.664 15.141 2.959 1 94.19 151 ARG B O 1
ATOM 3500 N N . PRO B 1 152 ? 14.039 15.32 4.562 1 92.62 152 PRO B N 1
ATOM 3501 C CA . PRO B 1 152 ? 14.203 16.781 4.555 1 92.62 152 PRO B CA 1
ATOM 3502 C C . PRO B 1 152 ? 15.578 17.219 5.035 1 92.62 152 PRO B C 1
ATOM 3504 O O . PRO B 1 152 ? 16.156 16.594 5.926 1 92.62 152 PRO B O 1
ATOM 3507 N N . PRO B 1 153 ? 16.016 18.344 4.473 1 89.56 153 PRO B N 1
ATOM 3508 C CA . PRO B 1 153 ? 17.391 18.766 4.754 1 89.56 153 PRO B CA 1
ATOM 3509 C C . PRO B 1 153 ? 17.484 19.641 5.996 1 89.56 153 PRO B C 1
ATOM 3511 O O . PRO B 1 153 ? 18.062 20.734 5.934 1 89.56 153 PRO B O 1
ATOM 3514 N N . VAL B 1 154 ? 16.938 19.328 7.078 1 89.69 154 VAL B N 1
ATOM 3515 C CA . VAL B 1 154 ? 17.078 20.078 8.32 1 89.69 154 VAL B CA 1
ATOM 3516 C C . VAL B 1 154 ? 17.766 19.203 9.375 1 89.69 154 VAL B C 1
ATOM 3518 O O . VAL B 1 154 ? 17.484 18 9.469 1 89.69 154 VAL B O 1
ATOM 3521 N N . PRO B 1 155 ? 18.578 19.766 10.172 1 88.81 155 PRO B N 1
ATOM 3522 C CA . PRO B 1 155 ? 19.453 18.984 11.047 1 88.81 155 PRO B CA 1
ATOM 3523 C C . PRO B 1 155 ? 18.688 18.219 12.125 1 88.81 155 PRO B C 1
ATOM 3525 O O . PRO B 1 155 ? 19.141 17.188 12.594 1 88.81 155 PRO B O 1
ATOM 3528 N N . TRP B 1 156 ? 17.547 18.766 12.477 1 92.31 156 TRP B N 1
ATOM 3529 C CA . TRP B 1 156 ? 16.828 18.172 13.602 1 92.31 156 TRP B CA 1
ATOM 3530 C C . TRP B 1 156 ? 15.992 16.984 13.141 1 92.31 156 TRP B C 1
ATOM 3532 O O . TRP B 1 156 ? 15.492 16.219 13.969 1 92.31 156 TRP B O 1
ATOM 3542 N N . TRP B 1 157 ? 15.938 16.734 11.859 1 92.69 157 TRP B N 1
ATOM 3543 C CA . TRP B 1 157 ? 14.977 15.789 11.289 1 92.69 157 TRP B CA 1
ATOM 3544 C C . TRP B 1 157 ? 15.312 14.359 11.688 1 92.69 157 TRP B C 1
ATOM 3546 O O . TRP B 1 157 ? 14.422 13.547 11.93 1 92.69 157 TRP B O 1
ATOM 3556 N N . GLY B 1 158 ? 16.578 14.086 11.844 1 94.69 158 GLY B N 1
ATOM 3557 C CA . GLY B 1 158 ? 17.016 12.727 12.094 1 94.69 158 GLY B CA 1
ATOM 3558 C C . GLY B 1 158 ? 16.906 12.32 13.555 1 94.69 158 GLY B C 1
ATOM 3559 O O . GLY B 1 158 ? 17.219 11.18 13.914 1 94.69 158 GLY B O 1
ATOM 3560 N N . HIS B 1 159 ? 16.469 13.234 14.391 1 96.5 159 HIS B N 1
ATOM 3561 C CA . HIS B 1 159 ? 16.359 12.969 15.82 1 96.5 159 HIS B CA 1
ATOM 3562 C C . HIS B 1 159 ? 14.898 12.781 16.234 1 96.5 159 HIS B C 1
ATOM 3564 O O . HIS B 1 159 ? 14.102 13.719 16.141 1 96.5 159 HIS B O 1
ATOM 3570 N N . ARG B 1 160 ? 14.617 11.625 16.766 1 96.5 160 ARG B N 1
ATOM 3571 C CA . ARG B 1 160 ? 13.242 11.273 17.109 1 96.5 160 ARG B CA 1
ATOM 3572 C C . ARG B 1 160 ? 12.664 12.25 18.125 1 96.5 160 ARG B C 1
ATOM 3574 O O . ARG B 1 160 ? 11.492 12.609 18.047 1 96.5 160 ARG B O 1
ATOM 3581 N N . ASP B 1 161 ? 13.477 12.711 19.031 1 96.38 161 ASP B N 1
ATOM 3582 C CA . ASP B 1 161 ? 13 13.617 20.078 1 96.38 161 ASP B CA 1
ATOM 3583 C C . ASP B 1 161 ? 12.773 15.023 19.516 1 96.38 161 ASP B C 1
ATOM 3585 O O . ASP B 1 161 ? 12.266 15.898 20.219 1 96.38 161 ASP B O 1
ATOM 3589 N N . LYS B 1 162 ? 13.094 15.227 18.266 1 97.06 162 LYS B N 1
ATOM 3590 C CA . LYS B 1 162 ? 12.93 16.547 17.672 1 97.06 162 LYS B CA 1
ATOM 3591 C C . LYS B 1 162 ? 11.891 16.516 16.547 1 97.06 162 LYS B C 1
ATOM 3593 O O . LYS B 1 162 ? 11.023 17.391 16.484 1 97.06 162 LYS B O 1
ATOM 3598 N N . SER B 1 163 ? 11.945 15.508 15.703 1 96.25 163 SER B N 1
ATOM 3599 C CA . SER B 1 163 ? 11.039 15.469 14.555 1 96.25 163 SER B CA 1
ATOM 3600 C C . SER B 1 163 ? 9.867 14.523 14.82 1 96.25 163 SER B C 1
ATOM 3602 O O . SER B 1 163 ? 8.82 14.641 14.18 1 96.25 163 SER B O 1
ATOM 3604 N N . GLY B 1 164 ? 10.047 13.57 15.75 1 96.25 164 GLY B N 1
ATOM 3605 C CA . GLY B 1 164 ? 9.078 12.508 15.945 1 96.25 164 GLY B CA 1
ATOM 3606 C C . GLY B 1 164 ? 9.148 11.438 14.867 1 96.25 164 GLY B C 1
ATOM 3607 O O . GLY B 1 164 ? 8.477 10.406 14.969 1 96.25 164 GLY B O 1
ATOM 3608 N N . GLY B 1 165 ? 9.977 11.648 13.844 1 96.69 165 GLY B N 1
ATOM 3609 C CA . GLY B 1 165 ? 10.07 10.727 12.727 1 96.69 165 GLY B CA 1
ATOM 3610 C C . GLY B 1 165 ? 9.164 11.094 11.562 1 96.69 165 GLY B C 1
ATOM 3611 O O . GLY B 1 165 ? 8.359 12.016 11.672 1 96.69 165 GLY B O 1
ATOM 3612 N N . GLN B 1 166 ? 9.289 10.344 10.516 1 97.38 166 GLN B N 1
ATOM 3613 C CA . GLN B 1 166 ? 8.609 10.68 9.266 1 97.38 166 GLN B CA 1
ATOM 3614 C C . GLN B 1 166 ? 7.094 10.609 9.438 1 97.38 166 GLN B C 1
ATOM 3616 O O . GLN B 1 166 ? 6.363 11.445 8.891 1 97.38 166 GLN B O 1
ATOM 3621 N N . VAL B 1 167 ? 6.602 9.586 10.156 1 98.25 167 VAL B N 1
ATOM 3622 C CA . VAL B 1 167 ? 5.164 9.398 10.328 1 98.25 167 VAL B CA 1
ATOM 3623 C C . VAL B 1 167 ? 4.547 10.656 10.938 1 98.25 167 VAL B C 1
ATOM 3625 O O . VAL B 1 167 ? 3.543 11.172 10.438 1 98.25 167 VAL B O 1
ATOM 3628 N N . ILE B 1 168 ? 5.203 11.227 11.883 1 97.69 168 ILE B N 1
ATOM 3629 C CA . ILE B 1 168 ? 4.703 12.398 12.586 1 97.69 168 ILE B CA 1
ATOM 3630 C C . ILE B 1 168 ? 4.836 13.633 11.688 1 97.69 168 ILE B C 1
ATOM 3632 O O . ILE B 1 168 ? 3.889 14.414 11.555 1 97.69 168 ILE B O 1
ATOM 3636 N N . GLU B 1 169 ? 5.875 13.758 11.039 1 96.06 169 GLU B N 1
ATOM 3637 C CA . GLU B 1 169 ? 6.211 15 10.344 1 96.06 169 GLU B CA 1
ATOM 3638 C C . GLU B 1 169 ? 5.59 15.031 8.953 1 96.06 169 GLU B C 1
ATOM 3640 O O . GLU B 1 169 ? 4.945 16.016 8.578 1 96.06 169 GLU B O 1
ATOM 3645 N N . GLN B 1 170 ? 5.801 13.977 8.172 1 96.31 170 GLN B N 1
ATOM 3646 C CA . GLN B 1 170 ? 5.457 14.055 6.758 1 96.31 170 GLN B CA 1
ATOM 3647 C C . GLN B 1 170 ? 4.141 13.336 6.477 1 96.31 170 GLN B C 1
ATOM 3649 O O . GLN B 1 170 ? 3.262 13.883 5.801 1 96.31 170 GLN B O 1
ATOM 3654 N N . VAL B 1 171 ? 3.973 12.18 7.059 1 98.12 171 VAL B N 1
ATOM 3655 C CA . VAL B 1 171 ? 2.828 11.344 6.699 1 98.12 171 VAL B CA 1
ATOM 3656 C C . VAL B 1 171 ? 1.551 11.945 7.281 1 98.12 171 VAL B C 1
ATOM 3658 O O . VAL B 1 171 ? 0.445 11.531 6.926 1 98.12 171 VAL B O 1
ATOM 3661 N N . ALA B 1 172 ? 1.7 12.93 8.094 1 97.44 172 ALA B N 1
ATOM 3662 C CA . ALA B 1 172 ? 0.589 13.547 8.812 1 97.44 172 ALA B CA 1
ATOM 3663 C C . ALA B 1 172 ? -0.494 14.023 7.848 1 97.44 172 ALA B C 1
ATOM 3665 O O . ALA B 1 172 ? -1.687 13.914 8.141 1 97.44 172 ALA B O 1
ATOM 3666 N N . HIS B 1 173 ? -0.132 14.508 6.668 1 97.81 173 HIS B N 1
ATOM 3667 C CA . HIS B 1 173 ? -1.106 14.953 5.68 1 97.81 173 HIS B CA 1
ATOM 3668 C C . HIS B 1 173 ? -1.979 13.805 5.199 1 97.81 173 HIS B C 1
ATOM 3670 O O . HIS B 1 173 ? -3.195 13.953 5.062 1 97.81 173 HIS B O 1
ATOM 3676 N N . VAL B 1 174 ? -1.371 12.703 4.957 1 98.75 174 VAL B N 1
ATOM 3677 C CA . VAL B 1 174 ? -2.082 11.531 4.457 1 98.75 174 VAL B CA 1
ATOM 3678 C C . VAL B 1 174 ? -2.975 10.961 5.559 1 98.75 174 VAL B C 1
ATOM 3680 O O . VAL B 1 174 ? -4.109 10.555 5.297 1 98.75 174 VAL B O 1
ATOM 3683 N N . LEU B 1 175 ? -2.436 10.961 6.758 1 98.69 175 LEU B N 1
ATOM 3684 C CA . LEU B 1 175 ? -3.213 10.461 7.887 1 98.69 175 LEU B CA 1
ATOM 3685 C C . LEU B 1 175 ? -4.418 11.352 8.156 1 98.69 175 LEU B C 1
ATOM 3687 O O . LEU B 1 175 ? -5.52 10.859 8.406 1 98.69 175 LEU B O 1
ATOM 3691 N N . ASP B 1 176 ? -4.219 12.633 8.109 1 98.56 176 ASP B N 1
ATOM 3692 C CA . ASP B 1 176 ? -5.324 13.57 8.273 1 98.56 176 ASP B CA 1
ATOM 3693 C C . ASP B 1 176 ? -6.367 13.391 7.176 1 98.56 176 ASP B C 1
ATOM 3695 O O . ASP B 1 176 ? -7.566 13.352 7.449 1 98.56 176 ASP B O 1
ATOM 3699 N N . LEU B 1 177 ? -5.898 13.289 5.961 1 98.69 177 LEU B N 1
ATOM 3700 C CA . LEU B 1 177 ? -6.789 13.062 4.828 1 98.69 177 LEU B CA 1
ATOM 3701 C C . LEU B 1 177 ? -7.594 11.781 5.02 1 98.69 177 LEU B C 1
ATOM 3703 O O . LEU B 1 177 ? -8.797 11.75 4.75 1 98.69 177 LEU B O 1
ATOM 3707 N N . SER B 1 178 ? -6.949 10.742 5.477 1 98.44 178 SER B N 1
ATOM 3708 C CA . SER B 1 178 ? -7.621 9.469 5.711 1 98.44 178 SER B CA 1
ATOM 3709 C C . SER B 1 178 ? -8.719 9.602 6.762 1 98.44 178 SER B C 1
ATOM 3711 O O . SER B 1 178 ? -9.828 9.094 6.582 1 98.44 178 SER B O 1
ATOM 3713 N N . ARG B 1 179 ? -8.438 10.297 7.848 1 97.31 179 ARG B N 1
ATOM 3714 C CA . ARG B 1 179 ? -9.445 10.516 8.875 1 97.31 179 ARG B CA 1
ATOM 3715 C C . ARG B 1 179 ? -10.633 11.312 8.32 1 97.31 179 ARG B C 1
ATOM 3717 O O . ARG B 1 179 ? -11.781 11 8.625 1 97.31 179 ARG B O 1
ATOM 3724 N N . TYR B 1 180 ? -10.281 12.305 7.562 1 97.75 180 TYR B N 1
ATOM 3725 C CA . TYR B 1 180 ? -11.297 13.188 7.008 1 97.75 180 TYR B CA 1
ATOM 3726 C C . TYR B 1 180 ? -12.25 12.43 6.098 1 97.75 180 TYR B C 1
ATOM 3728 O O . TYR B 1 180 ? -13.453 12.719 6.062 1 97.75 180 TYR B O 1
ATOM 3736 N N . LEU B 1 181 ? -11.734 11.461 5.379 1 98 181 LEU B N 1
ATOM 3737 C CA . LEU B 1 181 ? -12.516 10.781 4.355 1 98 181 LEU B CA 1
ATOM 3738 C C . LEU B 1 181 ? -13.109 9.484 4.895 1 98 181 LEU B C 1
ATOM 3740 O O . LEU B 1 181 ? -14.172 9.047 4.441 1 98 181 LEU B O 1
ATOM 3744 N N . LEU B 1 182 ? -12.445 8.859 5.895 1 97.5 182 LEU B N 1
ATOM 3745 C CA . LEU B 1 182 ? -12.812 7.5 6.266 1 97.5 182 LEU B CA 1
ATOM 3746 C C . LEU B 1 182 ? -13.242 7.43 7.727 1 97.5 182 LEU B C 1
ATOM 3748 O O . LEU B 1 182 ? -13.781 6.414 8.172 1 97.5 182 LEU B O 1
ATOM 3752 N N . GLY B 1 183 ? -13.031 8.461 8.469 1 95.69 183 GLY B N 1
ATOM 3753 C CA . GLY B 1 183 ? -13.273 8.445 9.906 1 95.69 183 GLY B CA 1
ATOM 3754 C C . GLY B 1 183 ? -12.047 8.078 10.711 1 95.69 183 GLY B C 1
ATOM 3755 O O . GLY B 1 183 ? -10.953 7.949 10.164 1 95.69 183 GLY B O 1
ATOM 3756 N N . ASP B 1 184 ? -12.227 7.941 12.023 1 96.12 184 ASP B N 1
ATOM 3757 C CA . ASP B 1 184 ? -11.109 7.699 12.938 1 96.12 184 ASP B CA 1
ATOM 3758 C C . ASP B 1 184 ? -10.703 6.227 12.922 1 96.12 184 ASP B C 1
ATOM 3760 O O . ASP B 1 184 ? -11.555 5.344 12.82 1 96.12 184 ASP B O 1
ATOM 3764 N N . PRO B 1 185 ? -9.438 5.969 13.016 1 97.25 185 PRO B N 1
ATOM 3765 C CA 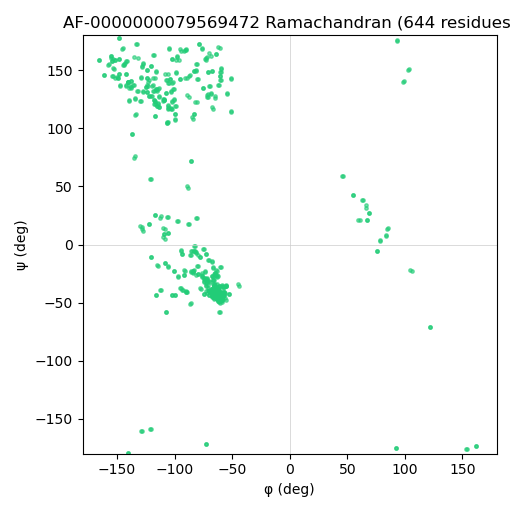. PRO B 1 185 ? -9 4.578 13.148 1 97.25 185 PRO B CA 1
ATOM 3766 C C . PRO B 1 185 ? -9.406 3.963 14.484 1 97.25 185 PRO B C 1
ATOM 3768 O O . PRO B 1 185 ? -9.492 4.668 15.5 1 97.25 185 PRO B O 1
ATOM 3771 N N . ALA B 1 186 ? -9.641 2.656 14.484 1 97.06 186 ALA B N 1
ATOM 3772 C CA . ALA B 1 186 ? -10.008 1.929 15.695 1 97.06 186 ALA B CA 1
ATOM 3773 C C . ALA B 1 186 ? -8.805 1.213 16.297 1 97.06 186 ALA B C 1
ATOM 3775 O O . ALA B 1 186 ? -8.633 1.192 17.516 1 97.06 186 ALA B O 1
ATOM 3776 N N . SER B 1 187 ? -8.031 0.603 15.508 1 97.12 187 SER B N 1
ATOM 3777 C CA . SER B 1 187 ? -6.848 -0.132 15.945 1 97.12 187 SER B CA 1
ATOM 3778 C C . SER B 1 187 ? -5.812 -0.225 14.828 1 97.12 187 SER B C 1
ATOM 3780 O O . SER B 1 187 ? -6.141 -0.046 13.648 1 97.12 187 SER B O 1
ATOM 3782 N N . LEU B 1 188 ? -4.586 -0.436 15.219 1 98.25 188 LEU B N 1
ATOM 3783 C CA . LEU B 1 188 ? -3.547 -0.539 14.203 1 98.25 188 LEU B CA 1
ATOM 3784 C C . LEU B 1 188 ? -2.342 -1.309 14.727 1 98.25 188 LEU B C 1
ATOM 3786 O O . LEU B 1 188 ? -2.207 -1.502 15.938 1 98.25 188 LEU B O 1
ATOM 3790 N N . THR B 1 189 ? -1.597 -1.894 13.844 1 98.38 189 THR B N 1
ATOM 3791 C CA . THR B 1 189 ? -0.249 -2.414 14.047 1 98.38 189 THR B CA 1
ATOM 3792 C C . THR B 1 189 ? 0.725 -1.804 13.047 1 98.38 189 THR B C 1
ATOM 3794 O O . THR B 1 189 ? 0.315 -1.334 11.977 1 98.38 189 THR B O 1
ATOM 3797 N N . ALA B 1 190 ? 1.931 -1.702 13.477 1 98.75 190 ALA B N 1
ATOM 3798 C CA . ALA B 1 190 ? 2.928 -1.084 12.609 1 98.75 190 ALA B CA 1
ATOM 3799 C C . ALA B 1 190 ? 4.309 -1.683 12.844 1 98.75 190 ALA B C 1
ATOM 3801 O O . ALA B 1 190 ? 4.535 -2.361 13.852 1 98.75 190 ALA B O 1
ATOM 3802 N N . ALA B 1 191 ? 5.148 -1.519 11.883 1 98.44 191 ALA B N 1
ATOM 3803 C CA . ALA B 1 191 ? 6.547 -1.937 11.945 1 98.44 191 ALA B CA 1
ATOM 3804 C C . ALA B 1 191 ? 7.457 -0.903 11.289 1 98.44 191 ALA B C 1
ATOM 3806 O O . ALA B 1 191 ? 7.098 -0.305 10.273 1 98.44 191 ALA B O 1
ATOM 3807 N N . GLY B 1 192 ? 8.578 -0.664 11.883 1 97.31 192 GLY B N 1
ATOM 3808 C CA . GLY B 1 192 ? 9.578 0.256 11.359 1 97.31 192 GLY B CA 1
ATOM 3809 C C . GLY B 1 192 ? 10.914 -0.401 11.094 1 97.31 192 GLY B C 1
ATOM 3810 O O . GLY B 1 192 ? 11.219 -1.457 11.656 1 97.31 192 GLY B O 1
ATOM 3811 N N . ILE B 1 193 ? 11.648 0.208 10.148 1 96.56 193 ILE B N 1
ATOM 3812 C CA . ILE B 1 193 ? 13.023 -0.2 9.867 1 96.56 193 ILE B CA 1
ATOM 3813 C C . ILE B 1 193 ? 13.961 0.99 10.055 1 96.56 193 ILE B C 1
ATOM 3815 O O . ILE B 1 193 ? 13.703 2.078 9.531 1 96.56 193 ILE B O 1
ATOM 3819 N N . GLN B 1 194 ? 14.914 0.767 10.805 1 94.12 194 GLN B N 1
ATOM 3820 C CA . GLN B 1 194 ? 15.984 1.738 10.984 1 94.12 194 GLN B CA 1
ATOM 3821 C C . GLN B 1 194 ? 17.328 1.182 10.5 1 94.12 194 GLN B C 1
ATOM 3823 O O . GLN B 1 194 ? 17.703 0.072 10.875 1 94.12 194 GLN B O 1
ATOM 3828 N N . THR B 1 195 ? 17.906 1.919 9.578 1 90.19 195 THR B N 1
ATOM 3829 C CA . THR B 1 195 ? 19.234 1.526 9.117 1 90.19 195 THR B CA 1
ATOM 3830 C C . THR B 1 195 ? 20.312 2.445 9.703 1 90.19 195 THR B C 1
ATOM 3832 O O . THR B 1 195 ? 19.984 3.482 10.289 1 90.19 195 THR B O 1
ATOM 3835 N N . ASP B 1 196 ? 21.562 2.049 9.539 1 87.38 196 ASP B N 1
ATOM 3836 C CA . ASP B 1 196 ? 22.672 2.857 10.023 1 87.38 196 ASP B CA 1
ATOM 3837 C C . ASP B 1 196 ? 23.266 3.695 8.898 1 87.38 196 ASP B C 1
ATOM 3839 O O . ASP B 1 196 ? 24.391 4.184 9.016 1 87.38 196 ASP B O 1
ATOM 3843 N N . ASP B 1 197 ? 22.547 3.867 7.938 1 84.62 197 ASP B N 1
ATOM 3844 C CA . ASP B 1 197 ? 23.078 4.531 6.754 1 84.62 197 ASP B CA 1
ATOM 3845 C C . ASP B 1 197 ? 23.234 6.031 6.992 1 84.62 197 ASP B C 1
ATOM 3847 O O . ASP B 1 197 ? 24.062 6.688 6.355 1 84.62 197 ASP B O 1
ATOM 3851 N N . VAL B 1 198 ? 22.375 6.609 7.801 1 85.38 198 VAL B N 1
ATOM 3852 C CA . VAL B 1 198 ? 22.438 8.039 8.102 1 85.38 198 VAL B CA 1
ATOM 3853 C C . VAL B 1 198 ? 23.047 8.242 9.484 1 85.38 198 VAL B C 1
ATOM 3855 O O . VAL B 1 198 ? 22.453 7.871 10.5 1 85.38 198 VAL B O 1
ATOM 3858 N N . PRO B 1 199 ? 24.156 8.875 9.461 1 87.44 199 PRO B N 1
ATOM 3859 C CA . PRO B 1 199 ? 24.828 9.07 10.75 1 87.44 199 PRO B CA 1
ATOM 3860 C C . PRO B 1 199 ? 23.984 9.898 11.719 1 87.44 199 PRO B C 1
ATOM 3862 O O . PRO B 1 199 ? 23.328 10.859 11.305 1 87.44 199 PRO B O 1
ATOM 3865 N N . ASP B 1 200 ? 23.953 9.484 12.938 1 89.81 200 ASP B N 1
ATOM 3866 C CA . ASP B 1 200 ? 23.344 10.211 14.047 1 89.81 200 ASP B CA 1
ATOM 3867 C C . ASP B 1 200 ? 21.828 10.297 13.883 1 89.81 200 ASP B C 1
ATOM 3869 O O . ASP B 1 200 ? 21.219 11.266 14.32 1 89.81 200 ASP B O 1
ATOM 3873 N N . SER B 1 201 ? 21.312 9.422 13.109 1 94.81 201 SER B N 1
ATOM 3874 C CA . SER B 1 201 ? 19.859 9.359 12.961 1 94.81 201 SER B CA 1
ATOM 3875 C C . SER B 1 201 ? 19.266 8.227 13.797 1 94.81 201 SER B C 1
ATOM 3877 O O . SER B 1 201 ? 19.812 7.121 13.828 1 94.81 201 SER B O 1
ATOM 3879 N N . ASP B 1 202 ? 18.156 8.531 14.547 1 96.25 202 ASP B N 1
ATOM 3880 C CA . ASP B 1 202 ? 17.516 7.492 15.344 1 96.25 202 ASP B CA 1
ATOM 3881 C C . ASP B 1 202 ? 16.047 7.32 14.945 1 96.25 202 ASP B C 1
ATOM 3883 O O . ASP B 1 202 ? 15.242 6.797 15.719 1 96.25 202 ASP B O 1
ATOM 3887 N N . ILE B 1 203 ? 15.68 7.828 13.766 1 96.31 203 ILE B N 1
ATOM 3888 C CA . ILE B 1 203 ? 14.312 7.66 13.281 1 96.31 203 ILE B CA 1
ATOM 3889 C C . ILE B 1 203 ? 14.25 6.492 12.297 1 96.31 203 ILE B C 1
ATOM 3891 O O . ILE B 1 203 ? 15.281 6.039 11.797 1 96.31 203 ILE B O 1
ATOM 3895 N N . ASP B 1 204 ? 13.062 5.98 12.07 1 96.88 204 ASP B N 1
ATOM 3896 C CA . ASP B 1 204 ? 12.859 4.906 11.102 1 96.88 204 ASP B CA 1
ATOM 3897 C C . ASP B 1 204 ? 13.078 5.402 9.672 1 96.88 204 ASP B C 1
ATOM 3899 O O . ASP B 1 204 ? 12.609 6.484 9.312 1 96.88 204 ASP B O 1
ATOM 3903 N N . ASP B 1 205 ? 13.781 4.613 8.883 1 97.12 205 ASP B N 1
ATOM 3904 C CA . ASP B 1 205 ? 13.961 4.902 7.465 1 97.12 205 ASP B CA 1
ATOM 3905 C C . ASP B 1 205 ? 12.734 4.492 6.656 1 97.12 205 ASP B C 1
ATOM 3907 O O . ASP B 1 205 ? 12.5 5.004 5.559 1 97.12 205 ASP B O 1
ATOM 3911 N N . ALA B 1 206 ? 12.008 3.557 7.164 1 98.19 206 ALA B N 1
ATOM 3912 C CA . ALA B 1 206 ? 10.75 3.119 6.57 1 98.19 206 ALA B CA 1
ATOM 3913 C C . ALA B 1 206 ? 9.773 2.646 7.645 1 98.19 206 ALA B C 1
ATOM 3915 O O . ALA B 1 206 ? 10.188 2.115 8.68 1 98.19 206 ALA B O 1
ATOM 3916 N N . THR B 1 207 ? 8.508 2.852 7.426 1 98.75 207 THR B N 1
ATOM 3917 C CA . THR B 1 207 ? 7.438 2.41 8.312 1 98.75 207 THR B CA 1
ATOM 3918 C C . THR B 1 207 ? 6.27 1.847 7.512 1 98.75 207 THR B C 1
ATOM 3920 O O . THR B 1 207 ? 5.895 2.4 6.473 1 98.75 207 THR B O 1
ATOM 3923 N N . ALA B 1 208 ? 5.742 0.727 7.93 1 98.88 208 ALA B N 1
ATOM 3924 C CA . ALA B 1 208 ? 4.527 0.123 7.391 1 98.88 208 ALA B CA 1
ATOM 3925 C C . ALA B 1 208 ? 3.492 -0.107 8.492 1 98.88 208 ALA B C 1
ATOM 3927 O O . ALA B 1 208 ? 3.844 -0.475 9.617 1 98.88 208 ALA B O 1
ATOM 3928 N N . ALA B 1 209 ? 2.23 0.089 8.133 1 98.94 209 ALA B N 1
ATOM 3929 C CA . ALA B 1 209 ? 1.188 -0.072 9.141 1 98.94 209 ALA B CA 1
ATOM 3930 C C . ALA B 1 209 ? -0.055 -0.727 8.555 1 98.94 209 ALA B C 1
ATOM 3932 O O . ALA B 1 209 ? -0.336 -0.576 7.359 1 98.94 209 ALA B O 1
ATOM 3933 N N . LEU B 1 210 ? -0.727 -1.497 9.344 1 98.88 210 LEU B N 1
ATOM 3934 C CA . LEU B 1 210 ? -2.074 -2.01 9.117 1 98.88 210 LEU B CA 1
ATOM 3935 C C . LEU B 1 210 ? -3.072 -1.346 10.055 1 98.88 210 LEU B C 1
ATOM 3937 O O . LEU B 1 210 ? -2.887 -1.359 11.281 1 98.88 210 LEU B O 1
ATOM 3941 N N . VAL B 1 211 ? -4.086 -0.76 9.453 1 98.62 211 VAL B N 1
ATOM 3942 C CA . VAL B 1 211 ? -5.031 0.043 10.227 1 98.62 211 VAL B CA 1
ATOM 3943 C C . VAL B 1 211 ? -6.449 -0.469 10 1 98.62 211 VAL B C 1
ATOM 3945 O O . VAL B 1 211 ? -6.836 -0.773 8.867 1 98.62 211 VAL B O 1
ATOM 3948 N N . ARG B 1 212 ? -7.211 -0.595 11.047 1 97.88 212 ARG B N 1
ATOM 3949 C CA . ARG B 1 212 ? -8.656 -0.795 10.984 1 97.88 212 ARG B CA 1
ATOM 3950 C C . ARG B 1 212 ? -9.398 0.475 11.375 1 97.88 212 ARG B C 1
ATOM 3952 O O . ARG B 1 212 ? -9.242 0.976 12.492 1 97.88 212 ARG B O 1
ATOM 3959 N N . PHE B 1 213 ? -10.148 1.014 10.445 1 97 213 PHE B N 1
ATOM 3960 C CA . PHE B 1 213 ? -10.969 2.184 10.742 1 97 213 PHE B CA 1
ATOM 3961 C C . PHE B 1 213 ? -12.266 1.776 11.422 1 97 213 PHE B C 1
ATOM 3963 O O . PHE B 1 213 ? -12.828 0.717 11.125 1 97 213 PHE B O 1
ATOM 3970 N N . ALA B 1 214 ? -12.695 2.73 12.266 1 89.69 214 ALA B N 1
ATOM 3971 C CA . ALA B 1 214 ? -13.961 2.473 12.945 1 89.69 214 ALA B CA 1
ATOM 3972 C C . ALA B 1 214 ? -15.125 2.461 11.961 1 89.69 214 ALA B C 1
ATOM 3974 O O . ALA B 1 214 ? -15.328 3.424 11.219 1 89.69 214 ALA B O 1
ATOM 3975 N N . ASP B 1 215 ? -15.812 1.443 11.766 1 84.19 215 ASP B N 1
ATOM 3976 C CA . ASP B 1 215 ? -16.953 1.308 10.859 1 84.19 215 ASP B CA 1
ATOM 3977 C C . ASP B 1 215 ? -16.531 1.571 9.414 1 84.19 215 ASP B C 1
ATOM 3979 O O . ASP B 1 215 ? -17.312 2.115 8.633 1 84.19 215 ASP B O 1
ATOM 3983 N N . GLY B 1 216 ? -15.25 1.438 9.18 1 89.44 216 GLY B N 1
ATOM 3984 C CA . GLY B 1 216 ? -14.711 1.741 7.867 1 89.44 216 GLY B CA 1
ATOM 3985 C C . GLY B 1 216 ? -13.852 0.626 7.305 1 89.44 216 GLY B C 1
ATOM 3986 O O . GLY B 1 216 ? -14.055 -0.545 7.629 1 89.44 216 GLY B O 1
ATOM 3987 N N . PRO B 1 217 ? -13.047 0.993 6.363 1 97.06 217 PRO B N 1
ATOM 3988 C CA . PRO B 1 217 ? -12.234 0.002 5.656 1 97.06 217 PRO B CA 1
ATOM 3989 C C . PRO B 1 217 ? -11.031 -0.468 6.48 1 97.06 217 PRO B C 1
ATOM 3991 O O . PRO B 1 217 ? -10.781 0.059 7.566 1 97.06 217 PRO B O 1
ATOM 3994 N N . VAL B 1 218 ? -10.383 -1.504 6.039 1 98.25 218 VAL B N 1
ATOM 3995 C CA . VAL B 1 218 ? -9.016 -1.817 6.438 1 98.25 218 VAL B CA 1
ATOM 3996 C C . VAL B 1 218 ? -8.031 -1.085 5.531 1 98.25 218 VAL B C 1
ATOM 3998 O O . VAL B 1 218 ? -8.336 -0.8 4.371 1 98.25 218 VAL B O 1
ATOM 4001 N N . GLY B 1 219 ? -6.949 -0.711 6.109 1 98.12 219 GLY B N 1
ATOM 4002 C CA . GLY B 1 219 ? -6.012 0.072 5.32 1 98.12 219 GLY B CA 1
ATOM 4003 C C . GLY B 1 219 ? -4.559 -0.229 5.645 1 98.12 219 GLY B C 1
ATOM 4004 O O . GLY B 1 219 ? -4.254 -0.744 6.723 1 98.12 219 GLY B O 1
ATOM 4005 N N . THR B 1 220 ? -3.705 0.023 4.648 1 98.94 220 THR B N 1
ATOM 4006 C CA . THR B 1 220 ? -2.26 -0.026 4.832 1 98.94 220 THR B CA 1
ATOM 4007 C C . THR B 1 220 ? -1.639 1.35 4.605 1 98.94 220 THR B C 1
ATOM 4009 O O . THR B 1 220 ? -2.15 2.146 3.816 1 98.94 220 THR B O 1
ATOM 4012 N N . PHE B 1 221 ? -0.583 1.595 5.32 1 98.94 221 PHE B N 1
ATOM 4013 C CA . PHE B 1 221 ? 0.16 2.842 5.184 1 98.94 221 PHE B CA 1
ATOM 4014 C C . PHE B 1 221 ? 1.654 2.572 5.055 1 98.94 221 PHE B C 1
ATOM 4016 O O . PHE B 1 221 ? 2.215 1.782 5.816 1 98.94 221 PHE B O 1
ATOM 4023 N N . ASP B 1 222 ? 2.279 3.223 4.047 1 98.94 222 ASP B N 1
ATOM 4024 C CA . ASP B 1 222 ? 3.701 3.061 3.76 1 98.94 222 ASP B CA 1
ATOM 4025 C C . ASP B 1 222 ? 4.422 4.406 3.779 1 98.94 222 ASP B C 1
ATOM 4027 O O . ASP B 1 222 ? 3.959 5.375 3.17 1 98.94 222 ASP B O 1
ATOM 4031 N N . ALA B 1 223 ? 5.492 4.414 4.473 1 98.81 223 ALA B N 1
ATOM 4032 C CA . ALA B 1 223 ? 6.289 5.637 4.508 1 98.81 223 ALA B CA 1
ATOM 4033 C C . ALA B 1 223 ? 7.777 5.32 4.402 1 98.81 223 ALA B C 1
ATOM 4035 O O . ALA B 1 223 ? 8.258 4.348 4.988 1 98.81 223 ALA B O 1
ATOM 4036 N N . THR B 1 224 ? 8.531 6.152 3.648 1 98.69 224 THR B N 1
ATOM 4037 C CA . THR B 1 224 ? 9.992 6.102 3.631 1 98.69 224 THR B CA 1
ATOM 4038 C C . THR B 1 224 ? 10.578 7.488 3.379 1 98.69 224 THR B C 1
ATOM 4040 O O . THR B 1 224 ? 9.984 8.297 2.658 1 98.69 224 THR B O 1
ATOM 4043 N N . CYS B 1 225 ? 11.648 7.738 4.016 1 97.69 225 CYS B N 1
ATOM 4044 C CA . CYS B 1 225 ? 12.414 8.953 3.764 1 97.69 225 CYS B CA 1
ATOM 4045 C C . CYS B 1 225 ? 13.805 8.617 3.227 1 97.69 225 CYS B C 1
ATOM 4047 O O . CYS B 1 225 ? 14.75 9.375 3.428 1 97.69 225 CYS B O 1
ATOM 4049 N N . ALA B 1 226 ? 13.953 7.422 2.566 1 97 226 ALA B N 1
ATOM 4050 C CA . ALA B 1 226 ? 15.273 6.91 2.205 1 97 226 ALA B CA 1
ATOM 4051 C C . ALA B 1 226 ? 15.523 7.055 0.706 1 97 226 ALA B C 1
ATOM 4053 O O . ALA B 1 226 ? 16.469 6.465 0.168 1 97 226 ALA B O 1
ATOM 4054 N N . LEU B 1 227 ? 14.641 7.797 -0.032 1 97.5 227 LEU B N 1
ATOM 4055 C CA . LEU B 1 227 ? 14.812 7.973 -1.47 1 97.5 227 LEU B CA 1
ATOM 4056 C C . LEU B 1 227 ? 15.656 9.211 -1.769 1 97.5 227 LEU B C 1
ATOM 4058 O O . LEU B 1 227 ? 15.961 9.992 -0.866 1 97.5 227 LEU B O 1
ATOM 4062 N N . ARG B 1 228 ? 16.094 9.344 -3.014 1 96.31 228 ARG B N 1
ATOM 4063 C CA . ARG B 1 228 ? 16.953 10.453 -3.426 1 96.31 228 ARG B CA 1
ATOM 4064 C C . ARG B 1 228 ? 16.109 11.688 -3.756 1 96.31 228 ARG B C 1
ATOM 4066 O O . ARG B 1 228 ? 16.609 12.812 -3.729 1 96.31 228 ARG B O 1
ATOM 4073 N N . ALA B 1 229 ? 14.844 11.406 -4.066 1 96.06 229 ALA B N 1
ATOM 4074 C CA . ALA B 1 229 ? 13.875 12.453 -4.387 1 96.06 229 ALA B CA 1
ATOM 4075 C C . ALA B 1 229 ? 12.461 12.023 -4.027 1 96.06 229 ALA B C 1
ATOM 4077 O O . ALA B 1 229 ? 12.203 10.836 -3.801 1 96.06 229 ALA B O 1
ATOM 4078 N N . LYS B 1 230 ? 11.625 13.039 -3.869 1 95.44 230 LYS B N 1
ATOM 4079 C CA . LYS B 1 230 ? 10.211 12.711 -3.674 1 95.44 230 LYS B CA 1
ATOM 4080 C C . LYS B 1 230 ? 9.695 11.828 -4.809 1 95.44 230 LYS B C 1
ATOM 4082 O O . LYS B 1 230 ? 9.922 12.125 -5.984 1 95.44 230 LYS B O 1
ATOM 4087 N N . HIS B 1 231 ? 9.047 10.758 -4.488 1 96.75 231 HIS B N 1
ATOM 4088 C CA . HIS B 1 231 ? 8.539 9.836 -5.5 1 96.75 231 HIS B CA 1
ATOM 4089 C C . HIS B 1 231 ? 7.02 9.938 -5.621 1 96.75 231 HIS B C 1
ATOM 4091 O O . HIS B 1 231 ? 6.496 10.219 -6.703 1 96.75 231 HIS B O 1
ATOM 4097 N N . SER B 1 232 ? 6.301 9.711 -4.527 1 96.44 232 SER B N 1
ATOM 4098 C CA . SER B 1 232 ? 4.844 9.773 -4.566 1 96.44 232 SER B CA 1
ATOM 4099 C C . SER B 1 232 ? 4.262 9.93 -3.164 1 96.44 232 SER B C 1
ATOM 4101 O O . SER B 1 232 ? 4.824 9.422 -2.191 1 96.44 232 SER B O 1
ATOM 4103 N N . THR B 1 233 ? 3.178 10.641 -3.031 1 98.25 233 THR B N 1
ATOM 4104 C CA . THR B 1 233 ? 2.381 10.797 -1.818 1 98.25 233 THR B CA 1
ATOM 4105 C C . THR B 1 233 ? 0.891 10.797 -2.146 1 98.25 233 THR B C 1
ATOM 4107 O O . THR B 1 233 ? 0.478 11.328 -3.18 1 98.25 233 THR B O 1
ATOM 4110 N N . GLY B 1 234 ? 0.112 10.125 -1.293 1 98.62 234 GLY B N 1
ATOM 4111 C CA . GLY B 1 234 ? -1.321 10.148 -1.537 1 98.62 234 GLY B CA 1
ATOM 4112 C C . GLY B 1 234 ? -2.068 9.047 -0.819 1 98.62 234 GLY B C 1
ATOM 4113 O O . GLY B 1 234 ? -1.521 8.398 0.079 1 98.62 234 GLY B O 1
ATOM 4114 N N . LEU B 1 235 ? -3.324 8.945 -1.113 1 98.88 235 LEU B N 1
ATOM 4115 C CA . LEU B 1 235 ? -4.266 7.984 -0.549 1 98.88 235 LEU B CA 1
ATOM 4116 C C . LEU B 1 235 ? -5.113 7.348 -1.644 1 98.88 235 LEU B C 1
ATOM 4118 O O . LEU B 1 235 ? -5.668 8.047 -2.494 1 98.88 235 LEU B O 1
ATOM 4122 N N . THR B 1 236 ? -5.129 6.07 -1.693 1 98.88 236 THR B N 1
ATOM 4123 C CA . THR B 1 236 ? -6.066 5.359 -2.555 1 98.88 236 THR B CA 1
ATOM 4124 C C . THR B 1 236 ? -7.188 4.73 -1.729 1 98.88 236 THR B C 1
ATOM 4126 O O . THR B 1 236 ? -6.953 4.258 -0.615 1 98.88 236 THR B O 1
ATOM 4129 N N . ILE B 1 237 ? -8.352 4.809 -2.227 1 98.81 237 ILE B N 1
ATOM 4130 C CA . ILE B 1 237 ? -9.516 4.203 -1.586 1 98.81 237 ILE B CA 1
ATOM 4131 C C . ILE B 1 237 ? -10.258 3.326 -2.59 1 98.81 237 ILE B C 1
ATOM 4133 O O . ILE B 1 237 ? -10.484 3.732 -3.732 1 98.81 237 ILE B O 1
ATOM 4137 N N . VAL B 1 238 ? -10.57 2.117 -2.156 1 98.56 238 VAL B N 1
ATOM 4138 C CA . VAL B 1 238 ? -11.375 1.199 -2.959 1 98.56 238 VAL B CA 1
ATOM 4139 C C . VAL B 1 238 ? -12.75 1.034 -2.332 1 98.56 238 VAL B C 1
ATOM 4141 O O . VAL B 1 238 ? -12.867 0.783 -1.13 1 98.56 238 VAL B O 1
ATOM 4144 N N . ALA B 1 239 ? -13.742 1.275 -3.064 1 97.25 239 ALA B N 1
ATOM 4145 C CA . ALA B 1 239 ? -15.125 0.91 -2.779 1 97.25 239 ALA B CA 1
ATOM 4146 C C . ALA B 1 239 ? -15.672 -0.041 -3.842 1 97.25 239 ALA B C 1
ATOM 4148 O O . ALA B 1 239 ? -15.039 -0.251 -4.879 1 97.25 239 ALA B O 1
ATOM 4149 N N . PRO B 1 240 ? -16.828 -0.736 -3.508 1 96.19 240 PRO B N 1
ATOM 4150 C CA . PRO B 1 240 ? -17.359 -1.64 -4.531 1 96.19 240 PRO B CA 1
ATOM 4151 C C . PRO B 1 240 ? -17.516 -0.961 -5.891 1 96.19 240 PRO B C 1
ATOM 4153 O O . PRO B 1 240 ? -18.25 0.025 -6.008 1 96.19 240 PRO B O 1
ATOM 4156 N N . GLY B 1 241 ? -16.703 -1.452 -6.891 1 96.19 241 GLY B N 1
ATOM 4157 C CA . GLY B 1 241 ? -16.812 -1.01 -8.273 1 96.19 241 GLY B CA 1
ATOM 4158 C C . GLY B 1 241 ? -16.047 0.274 -8.547 1 96.19 241 GLY B C 1
ATOM 4159 O O . GLY B 1 241 ? -16.156 0.836 -9.641 1 96.19 241 GLY B O 1
ATOM 4160 N N . MET B 1 242 ? -15.273 0.734 -7.539 1 97 242 MET B N 1
ATOM 4161 C CA . MET B 1 242 ? -14.68 2.053 -7.73 1 97 242 MET B CA 1
ATOM 4162 C C . MET B 1 242 ? -13.312 2.135 -7.051 1 97 242 MET B C 1
ATOM 4164 O O . MET B 1 242 ? -13.141 1.628 -5.941 1 97 242 MET B O 1
ATOM 4168 N N . HIS B 1 243 ? -12.352 2.719 -7.746 1 98.5 243 HIS B N 1
ATOM 4169 C CA . HIS B 1 243 ? -11.023 3.033 -7.23 1 98.5 243 HIS B CA 1
ATOM 4170 C C . HIS B 1 243 ? -10.75 4.531 -7.293 1 98.5 243 HIS B C 1
ATOM 4172 O O . HIS B 1 243 ? -10.945 5.16 -8.336 1 98.5 243 HIS B O 1
ATOM 4178 N N . LEU B 1 244 ? -10.344 5.125 -6.172 1 98.69 244 LEU B N 1
ATOM 4179 C CA . LEU B 1 244 ? -9.969 6.531 -6.098 1 98.69 244 LEU B CA 1
ATOM 4180 C C . LEU B 1 244 ? -8.492 6.688 -5.754 1 98.69 244 LEU B C 1
ATOM 4182 O O . LEU B 1 244 ? -7.98 5.992 -4.871 1 98.69 244 LEU B O 1
ATOM 4186 N N . GLN B 1 245 ? -7.828 7.488 -6.457 1 98.81 245 GLN B N 1
ATOM 4187 C CA . GLN B 1 245 ? -6.5 7.969 -6.09 1 98.81 245 GLN B CA 1
ATOM 4188 C C . GLN B 1 245 ? -6.52 9.461 -5.785 1 98.81 245 GLN B C 1
ATOM 4190 O O . GLN B 1 245 ? -6.812 10.273 -6.664 1 98.81 245 GLN B O 1
ATOM 4195 N N . ILE B 1 246 ? -6.191 9.812 -4.586 1 98.81 246 ILE B N 1
ATOM 4196 C CA . ILE B 1 246 ? -6.312 11.18 -4.094 1 98.81 246 ILE B CA 1
ATOM 4197 C C . ILE B 1 246 ? -4.934 11.719 -3.732 1 98.81 246 ILE B C 1
ATOM 4199 O O . ILE B 1 246 ? -4.211 11.117 -2.934 1 98.81 246 ILE B O 1
ATOM 4203 N N . GLY B 1 247 ? -4.531 12.797 -4.352 1 97.25 247 GLY B N 1
ATOM 4204 C CA . GLY B 1 247 ? -3.287 13.484 -4.055 1 97.25 247 GLY B CA 1
ATOM 4205 C C . GLY B 1 247 ? -3.416 14.992 -4.105 1 97.25 247 GLY B C 1
ATOM 4206 O O . GLY B 1 247 ? -4.516 15.523 -4.293 1 97.25 247 GLY B O 1
ATOM 4207 N N . GLU B 1 248 ? -2.291 15.625 -3.848 1 95.88 248 GLU B N 1
ATOM 4208 C CA . GLU B 1 248 ? -2.27 17.078 -3.832 1 95.88 248 GLU B CA 1
ATOM 4209 C C . GLU B 1 248 ? -2.564 17.656 -5.215 1 95.88 248 GLU B C 1
ATOM 4211 O O . GLU B 1 248 ? -3.16 18.734 -5.336 1 95.88 248 GLU B O 1
ATOM 4216 N N . GLU B 1 249 ? -2.273 16.844 -6.227 1 96.56 249 GLU B N 1
ATOM 4217 C CA . GLU B 1 249 ? -2.299 17.422 -7.566 1 96.56 249 GLU B CA 1
ATOM 4218 C C . GLU B 1 249 ? -3.5 16.922 -8.359 1 96.56 249 GLU B C 1
ATOM 4220 O O . GLU B 1 249 ? -3.844 17.484 -9.406 1 96.56 249 GLU B O 1
ATOM 4225 N N . SER B 1 250 ? -4.086 15.883 -7.879 1 98.31 250 SER B N 1
ATOM 4226 C CA . SER B 1 250 ? -5.18 15.352 -8.68 1 98.31 250 SER B CA 1
ATOM 4227 C C . SER B 1 250 ? -6.02 14.359 -7.883 1 98.31 250 SER B C 1
ATOM 4229 O O . SER B 1 250 ? -5.59 13.875 -6.832 1 98.31 250 SER B O 1
ATOM 4231 N N . LEU B 1 251 ? -7.238 14.172 -8.359 1 98.81 251 LEU B N 1
ATOM 4232 C CA . LEU B 1 251 ? -8.117 13.055 -8.039 1 98.81 251 LEU B CA 1
ATOM 4233 C C . LEU B 1 251 ? -8.359 12.188 -9.273 1 98.81 251 LEU B C 1
ATOM 4235 O O . LEU B 1 251 ? -8.797 12.688 -10.312 1 98.81 251 LEU B O 1
ATOM 4239 N N . ILE B 1 252 ? -8.023 10.961 -9.18 1 98.81 252 ILE B N 1
ATOM 4240 C CA . ILE B 1 252 ? -8.305 10.016 -10.258 1 98.81 252 ILE B CA 1
ATOM 4241 C C . ILE B 1 252 ? -9.398 9.039 -9.82 1 98.81 252 ILE B C 1
ATOM 4243 O O . ILE B 1 252 ? -9.281 8.406 -8.773 1 98.81 252 ILE B O 1
ATOM 4247 N N . VAL B 1 253 ? -10.453 8.961 -10.562 1 98.31 253 VAL B N 1
ATOM 4248 C CA . VAL B 1 253 ? -11.578 8.078 -10.289 1 98.31 253 VAL B CA 1
ATOM 4249 C C . VAL B 1 253 ? -11.703 7.031 -11.398 1 98.31 253 VAL B C 1
ATOM 4251 O O . VAL B 1 253 ? -11.82 7.383 -12.57 1 98.31 253 VAL B O 1
ATOM 4254 N N . ASP B 1 254 ? -11.586 5.801 -11.023 1 97.94 254 ASP B N 1
ATOM 4255 C CA . ASP B 1 254 ? -11.766 4.699 -11.961 1 97.94 254 ASP B CA 1
ATOM 4256 C C . ASP B 1 254 ? -12.953 3.83 -11.562 1 97.94 254 ASP B C 1
ATOM 4258 O O . ASP B 1 254 ? -12.891 3.09 -10.578 1 97.94 254 ASP B O 1
ATOM 4262 N N . SER B 1 255 ? -14.062 3.857 -12.367 1 93.75 255 SER B N 1
ATOM 4263 C CA . SER B 1 255 ? -15.281 3.107 -12.078 1 93.75 255 SER B CA 1
ATOM 4264 C C . SER B 1 255 ? -15.5 1.997 -13.102 1 93.75 255 SER B C 1
ATOM 4266 O O . SER B 1 255 ? -16.641 1.606 -13.359 1 93.75 255 SER B O 1
ATOM 4268 N N . GLY B 1 256 ? -14.461 1.59 -13.719 1 90.12 256 GLY B N 1
ATOM 4269 C CA . GLY B 1 256 ? -14.562 0.471 -14.641 1 90.12 256 GLY B CA 1
ATOM 4270 C C . GLY B 1 256 ? -14.484 0.888 -16.094 1 90.12 256 GLY B C 1
ATOM 4271 O O . GLY B 1 256 ? -14.219 0.06 -16.969 1 90.12 256 GLY B O 1
ATOM 4272 N N . ASP B 1 257 ? -14.766 2.082 -16.484 1 87.75 257 ASP B N 1
ATOM 4273 C CA . ASP B 1 257 ? -14.75 2.543 -17.875 1 87.75 257 ASP B CA 1
ATOM 4274 C C . ASP B 1 257 ? -13.539 3.43 -18.156 1 87.75 257 ASP B C 1
ATOM 4276 O O . ASP B 1 257 ? -13.57 4.273 -19.047 1 87.75 257 ASP B O 1
ATOM 4280 N N . GLY B 1 258 ? -12.547 3.293 -17.406 1 91.88 258 GLY B N 1
ATOM 4281 C CA . GLY B 1 258 ? -11.359 4.117 -17.562 1 91.88 258 GLY B CA 1
ATOM 4282 C C . GLY B 1 258 ? -11.25 5.215 -16.516 1 91.88 258 GLY B C 1
ATOM 4283 O O . GLY B 1 258 ? -12.258 5.758 -16.078 1 91.88 258 GLY B O 1
ATOM 4284 N N . PRO B 1 259 ? -10.102 5.582 -16.203 1 96.38 259 PRO B N 1
ATOM 4285 C CA . PRO B 1 259 ? -9.891 6.586 -15.156 1 96.38 259 PRO B CA 1
ATOM 4286 C C . PRO B 1 259 ? -10.227 8 -15.625 1 96.38 259 PRO B C 1
ATOM 4288 O O . PRO B 1 259 ? -9.953 8.352 -16.781 1 96.38 259 PRO B O 1
ATOM 4291 N N . GLN B 1 260 ? -10.93 8.742 -14.812 1 97.81 260 GLN B N 1
ATOM 4292 C CA . GLN B 1 260 ? -11.141 10.172 -14.961 1 97.81 260 GLN B CA 1
ATOM 4293 C C . GLN B 1 260 ? -10.266 10.961 -13.984 1 97.81 260 GLN B C 1
ATOM 4295 O O . GLN B 1 260 ? -10.219 10.656 -12.797 1 97.81 260 GLN B O 1
ATOM 4300 N N . THR B 1 261 ? -9.594 11.977 -14.562 1 98.62 261 THR B N 1
ATOM 4301 C CA . THR B 1 261 ? -8.703 12.789 -13.742 1 98.62 261 THR B CA 1
ATOM 4302 C C . THR B 1 261 ? -9.305 14.172 -13.492 1 98.62 261 THR B C 1
ATOM 4304 O O . THR B 1 261 ? -9.75 14.836 -14.43 1 98.62 261 THR B O 1
ATOM 4307 N N . PHE B 1 262 ? -9.305 14.547 -12.25 1 98.62 262 PHE B N 1
ATOM 4308 C CA . PHE B 1 262 ? -9.734 15.875 -11.828 1 98.62 262 PHE B CA 1
ATOM 4309 C C . PHE B 1 262 ? -8.57 16.641 -11.211 1 98.62 262 PHE B C 1
ATOM 4311 O O . PHE B 1 262 ? -7.801 16.094 -10.422 1 98.62 262 PHE B O 1
ATOM 4318 N N . THR B 1 263 ? -8.391 17.859 -11.594 1 98.44 263 THR B N 1
ATOM 4319 C CA . THR B 1 263 ? -7.34 18.719 -11.055 1 98.44 263 THR B CA 1
ATOM 4320 C C . THR B 1 263 ? -7.93 19.781 -10.125 1 98.44 263 THR B C 1
ATOM 4322 O O . THR B 1 263 ? -9.008 20.312 -10.383 1 98.44 263 THR B O 1
ATOM 4325 N N . PRO B 1 264 ? -7.195 20.031 -9.062 1 98.38 264 PRO B N 1
ATOM 4326 C CA . PRO B 1 264 ? -7.691 21.062 -8.156 1 98.38 264 PRO B CA 1
ATOM 4327 C C . PRO B 1 264 ? -7.828 22.422 -8.828 1 98.38 264 PRO B C 1
ATOM 4329 O O . PRO B 1 264 ? -6.988 22.797 -9.648 1 98.38 264 PRO B O 1
ATOM 4332 N N . SER B 1 265 ? -8.859 23.203 -8.422 1 98.12 265 SER B N 1
ATOM 4333 C CA . SER B 1 265 ? -9.07 24.547 -8.953 1 98.12 265 SER B CA 1
ATOM 4334 C C . SER B 1 265 ? -8.438 25.609 -8.055 1 98.12 265 SER B C 1
ATOM 4336 O O . SER B 1 265 ? -8.391 26.781 -8.406 1 98.12 265 SER B O 1
ATOM 4338 N N . VAL B 1 266 ? -7.91 25.172 -6.91 1 96.69 266 VAL B N 1
ATOM 4339 C CA . VAL B 1 266 ? -7.309 26.094 -5.953 1 96.69 266 VAL B CA 1
ATOM 4340 C C . VAL B 1 266 ? -5.906 25.625 -5.586 1 96.69 266 VAL B C 1
ATOM 4342 O O . VAL B 1 266 ? -5.602 24.438 -5.684 1 96.69 266 VAL B O 1
ATOM 4345 N N . ASP B 1 267 ? -5.066 26.562 -5.211 1 97.56 267 ASP B N 1
ATOM 4346 C CA . ASP B 1 267 ? -3.824 26.219 -4.523 1 97.56 267 ASP B CA 1
ATOM 4347 C C . ASP B 1 267 ? -4.062 26.016 -3.027 1 97.56 267 ASP B C 1
ATOM 4349 O O . ASP B 1 267 ? -4.363 26.984 -2.311 1 97.56 267 ASP B O 1
ATOM 4353 N N . PRO B 1 268 ? -3.91 24.781 -2.619 1 97.62 268 PRO B N 1
ATOM 4354 C CA . PRO B 1 268 ? -4.277 24.516 -1.228 1 97.62 268 PRO B CA 1
ATOM 4355 C C . PRO B 1 268 ? -3.42 25.297 -0.231 1 97.62 268 PRO B C 1
ATOM 4357 O O . PRO B 1 268 ? -3.883 25.609 0.869 1 97.62 268 PRO B O 1
ATOM 4360 N N . ARG B 1 269 ? -2.203 25.672 -0.537 1 97.06 269 ARG B N 1
ATOM 4361 C CA . ARG B 1 269 ? -1.3 26.406 0.348 1 97.06 269 ARG B CA 1
ATOM 4362 C C . ARG B 1 269 ? -1.729 27.859 0.487 1 97.06 269 ARG B C 1
ATOM 4364 O O . ARG B 1 269 ? -1.368 28.531 1.458 1 97.06 269 ARG B O 1
ATOM 4371 N N . GLU B 1 270 ? -2.439 28.328 -0.461 1 98.12 270 GLU B N 1
ATOM 4372 C CA . GLU B 1 270 ? -3.008 29.672 -0.389 1 98.12 270 GLU B CA 1
ATOM 4373 C C . GLU B 1 270 ? -4.391 29.656 0.25 1 98.12 270 GLU B C 1
ATOM 4375 O O . GLU B 1 270 ? -4.719 30.516 1.069 1 98.12 270 GLU B O 1
ATOM 4380 N N . GLN B 1 271 ? -5.125 28.641 -0.137 1 98.19 271 GLN B N 1
ATOM 4381 C CA . GLN B 1 271 ? -6.52 28.562 0.293 1 98.19 271 GLN B CA 1
ATOM 4382 C C . GLN B 1 271 ? -6.621 28.375 1.805 1 98.19 271 GLN B C 1
ATOM 4384 O O . GLN B 1 271 ? -7.547 28.891 2.438 1 98.19 271 GLN B O 1
ATOM 4389 N N . VAL B 1 272 ? -5.723 27.656 2.387 1 98.5 272 VAL B N 1
ATOM 4390 C CA . VAL B 1 272 ? -5.754 27.391 3.822 1 98.5 272 VAL B CA 1
ATOM 4391 C C . VAL B 1 272 ? -5.598 28.703 4.59 1 98.5 272 VAL B C 1
ATOM 4393 O O . VAL B 1 272 ? -6.234 28.906 5.625 1 98.5 272 VAL B O 1
ATOM 4396 N N . ASP B 1 273 ? -4.77 29.625 4.125 1 98.69 273 ASP B N 1
ATOM 4397 C CA . ASP B 1 273 ? -4.598 30.938 4.734 1 98.69 273 ASP B CA 1
ATOM 4398 C C . ASP B 1 273 ? -5.836 31.812 4.523 1 98.69 273 ASP B C 1
ATOM 4400 O O . ASP B 1 273 ? -6.301 32.469 5.453 1 98.69 273 ASP B O 1
ATOM 4404 N N . ALA B 1 274 ? -6.379 31.797 3.326 1 98.44 274 ALA B N 1
ATOM 4405 C CA . ALA B 1 274 ? -7.586 32.562 3.033 1 98.44 274 ALA B CA 1
ATOM 4406 C C . ALA B 1 274 ? -8.742 32.125 3.928 1 98.44 274 ALA B C 1
ATOM 4408 O O . ALA B 1 274 ? -9.477 32.969 4.453 1 98.44 274 ALA B O 1
ATOM 4409 N N . ASP B 1 275 ? -8.859 30.828 4.098 1 98.31 275 ASP B N 1
ATOM 4410 C CA . ASP B 1 275 ? -9.922 30.297 4.941 1 98.31 275 ASP B CA 1
ATOM 4411 C C . ASP B 1 275 ? -9.766 30.766 6.383 1 98.31 275 ASP B C 1
ATOM 4413 O O . ASP B 1 275 ? -10.75 31.141 7.031 1 98.31 275 ASP B O 1
ATOM 4417 N N . PHE B 1 276 ? -8.57 30.703 6.859 1 98.75 276 PHE B N 1
ATOM 4418 C CA . PHE B 1 276 ? -8.352 31.109 8.242 1 98.75 276 PHE B CA 1
ATOM 4419 C C . PHE B 1 276 ? -8.672 32.594 8.438 1 98.75 276 PHE B C 1
ATOM 4421 O O . PHE B 1 276 ? -9.367 32.938 9.383 1 98.75 276 PHE B O 1
ATOM 4428 N N . ILE B 1 277 ? -8.211 33.469 7.539 1 98.81 277 ILE B N 1
ATOM 4429 C CA . ILE B 1 277 ? -8.453 34.906 7.617 1 98.81 277 ILE B CA 1
ATOM 4430 C C . ILE B 1 277 ? -9.953 35.188 7.527 1 98.81 277 ILE B C 1
ATOM 4432 O O . ILE B 1 277 ? -10.492 36 8.281 1 98.81 277 ILE B O 1
ATOM 4436 N N . ALA B 1 278 ? -10.625 34.469 6.648 1 98.62 278 ALA B N 1
ATOM 4437 C CA . ALA B 1 278 ? -12.078 34.625 6.527 1 98.62 278 ALA B CA 1
ATOM 4438 C C . ALA B 1 278 ? -12.773 34.25 7.836 1 98.62 278 ALA B C 1
ATOM 4440 O O . ALA B 1 278 ? -13.734 34.906 8.234 1 98.62 278 ALA B O 1
ATOM 4441 N N . ALA B 1 279 ? -12.305 33.219 8.469 1 98.56 279 ALA B N 1
ATOM 4442 C CA . ALA B 1 279 ? -12.875 32.812 9.75 1 98.56 279 ALA B CA 1
ATOM 4443 C C . ALA B 1 279 ? -12.609 33.875 10.828 1 98.56 279 ALA B C 1
ATOM 4445 O O . ALA B 1 279 ? -13.484 34.156 11.641 1 98.56 279 ALA B O 1
ATOM 4446 N N . VAL B 1 280 ? -11.398 34.406 10.844 1 98.44 280 VAL B N 1
ATOM 4447 C CA . VAL B 1 280 ? -11.016 35.438 11.789 1 98.44 280 VAL B CA 1
ATOM 4448 C C . VAL B 1 280 ? -11.938 36.656 11.625 1 98.44 280 VAL B C 1
ATOM 4450 O O . VAL B 1 280 ? -12.336 37.25 12.609 1 98.44 280 VAL B O 1
ATOM 4453 N N . ARG B 1 281 ? -12.336 36.906 10.391 1 98.25 281 ARG B N 1
ATOM 4454 C CA . ARG B 1 281 ? -13.164 38.062 10.07 1 98.25 281 ARG B CA 1
ATOM 4455 C C . ARG B 1 281 ? -14.641 37.75 10.273 1 98.25 281 ARG B C 1
ATOM 4457 O O . ARG B 1 281 ? -15.5 38.625 10.055 1 98.25 281 ARG B O 1
ATOM 4464 N N . GLY B 1 282 ? -14.953 36.562 10.562 1 97.5 282 GLY B N 1
ATOM 4465 C CA . GLY B 1 282 ? -16.328 36.156 10.797 1 97.5 282 GLY B CA 1
ATOM 4466 C C . GLY B 1 282 ? -17.078 35.812 9.516 1 97.5 282 GLY B C 1
ATOM 4467 O O . GLY B 1 282 ? -18.297 35.719 9.516 1 97.5 282 GLY B O 1
ATOM 4468 N N . GLU B 1 283 ? -16.312 35.656 8.461 1 97.56 283 GLU B N 1
ATOM 4469 C CA . GLU B 1 283 ? -16.922 35.344 7.172 1 97.56 283 GLU B CA 1
ATOM 4470 C C . GLU B 1 283 ? -17.141 33.844 7.02 1 97.56 283 GLU B C 1
ATOM 4472 O O . GLU B 1 283 ? -17.922 33.406 6.172 1 97.56 283 GLU B O 1
ATOM 4477 N N . LEU B 1 284 ? -16.422 33.031 7.723 1 96.56 284 LEU B N 1
ATOM 4478 C CA . LEU B 1 284 ? -16.562 31.594 7.855 1 96.56 284 LEU B CA 1
ATOM 4479 C C . LEU B 1 284 ? -16.734 31.203 9.32 1 96.56 284 LEU B C 1
ATOM 4481 O O . LEU B 1 284 ? -16.062 31.75 10.195 1 96.56 284 LEU B O 1
ATOM 4485 N N . ASP B 1 285 ? -17.594 30.266 9.57 1 94.5 285 ASP B N 1
ATOM 4486 C CA . ASP B 1 285 ? -17.844 29.844 10.953 1 94.5 285 ASP B CA 1
ATOM 4487 C C . ASP B 1 285 ? -16.609 29.172 11.547 1 94.5 285 ASP B C 1
ATOM 4489 O O . ASP B 1 285 ? -16.297 29.359 12.727 1 94.5 285 ASP B O 1
ATOM 4493 N N . GLN B 1 286 ? -16 28.344 10.766 1 95.25 286 GLN B N 1
ATOM 4494 C CA . GLN B 1 286 ? -14.805 27.625 11.195 1 95.25 286 GLN B CA 1
ATOM 4495 C C . GLN B 1 286 ? -13.938 27.25 10.008 1 95.25 286 GLN B C 1
ATOM 4497 O O . GLN B 1 286 ? -14.383 27.312 8.859 1 95.25 286 GLN B O 1
ATOM 4502 N N . THR B 1 287 ? -12.727 27 10.344 1 97.25 287 THR B N 1
ATOM 4503 C CA . THR B 1 287 ? -11.844 26.484 9.289 1 97.25 287 THR B CA 1
ATOM 4504 C C . THR B 1 287 ? -12.094 25 9.047 1 97.25 287 THR B C 1
ATOM 4506 O O . THR B 1 287 ? -12.828 24.359 9.805 1 97.25 287 THR B O 1
ATOM 4509 N N . ARG B 1 288 ? -11.469 24.438 8.023 1 95.12 288 ARG B N 1
ATOM 4510 C CA . ARG B 1 288 ? -11.648 23.047 7.66 1 95.12 288 ARG B CA 1
ATOM 4511 C C . ARG B 1 288 ? -10.891 22.125 8.617 1 95.12 288 ARG B C 1
ATOM 4513 O O . ARG B 1 288 ? -11.281 20.969 8.82 1 95.12 288 ARG B O 1
ATOM 4520 N N . ALA B 1 289 ? -9.828 22.672 9.188 1 97.62 289 ALA B N 1
ATOM 4521 C CA . ALA B 1 289 ? -9.039 21.891 10.141 1 97.62 289 ALA B CA 1
ATOM 4522 C C . ALA B 1 289 ? -8.695 22.719 11.375 1 97.62 289 ALA B C 1
ATOM 4524 O O . ALA B 1 289 ? -7.551 23.141 11.555 1 97.62 289 ALA B O 1
ATOM 4525 N N . PRO B 1 290 ? -9.711 22.922 12.242 1 98.31 290 PRO B N 1
ATOM 4526 C CA . PRO B 1 290 ? -9.391 23.547 13.523 1 98.31 290 PRO B CA 1
ATOM 4527 C C . PRO B 1 290 ? -8.398 22.734 14.352 1 98.31 290 PRO B C 1
ATOM 4529 O O . PRO B 1 290 ? -8.07 21.609 13.992 1 98.31 290 PRO B O 1
ATOM 4532 N N . TYR B 1 291 ? -7.91 23.312 15.375 1 98.62 291 TYR B N 1
ATOM 4533 C CA . TYR B 1 291 ? -6.836 22.719 16.156 1 98.62 291 TYR B CA 1
ATOM 4534 C C . TYR B 1 291 ? -7.227 21.328 16.672 1 98.62 291 TYR B C 1
ATOM 4536 O O . TYR B 1 291 ? -6.402 20.422 16.703 1 98.62 291 TYR B O 1
ATOM 4544 N N . SER B 1 292 ? -8.484 21.141 17.047 1 97.31 292 SER B N 1
ATOM 4545 C CA . SER B 1 292 ? -8.938 19.859 17.578 1 97.31 292 SER B CA 1
ATOM 4546 C C . SER B 1 292 ? -8.812 18.75 16.547 1 97.31 292 SER B C 1
ATOM 4548 O O . SER B 1 292 ? -8.5 17.609 16.875 1 97.31 292 SER B O 1
ATOM 4550 N N . GLU B 1 293 ? -9.07 19.078 15.289 1 97.38 293 GLU B N 1
ATOM 4551 C CA . GLU B 1 293 ? -8.906 18.094 14.219 1 97.38 293 GLU B CA 1
ATOM 4552 C C . GLU B 1 293 ? -7.441 17.703 14.047 1 97.38 293 GLU B C 1
ATOM 4554 O O . GLU B 1 293 ? -7.137 16.531 13.797 1 97.38 293 GLU B O 1
ATOM 4559 N N . ALA B 1 294 ? -6.602 18.688 14.219 1 98.44 294 ALA B N 1
ATOM 4560 C CA . ALA B 1 294 ? -5.168 18.406 14.117 1 98.44 294 ALA B CA 1
ATOM 4561 C C . ALA B 1 294 ? -4.711 17.484 15.25 1 98.44 294 ALA B C 1
ATOM 4563 O O . ALA B 1 294 ? -3.852 16.625 15.047 1 98.44 294 ALA B O 1
ATOM 4564 N N . VAL B 1 295 ? -5.277 17.641 16.406 1 98.12 295 VAL B N 1
ATOM 4565 C CA . VAL B 1 295 ? -4.934 16.781 17.531 1 98.12 295 VAL B CA 1
ATOM 4566 C C . VAL B 1 295 ? -5.371 15.352 17.25 1 98.12 295 VAL B C 1
ATOM 4568 O O . VAL B 1 295 ? -4.648 14.398 17.578 1 98.12 295 VAL B O 1
ATOM 4571 N N . ALA B 1 296 ? -6.543 15.211 16.688 1 97.31 296 ALA B N 1
ATOM 4572 C CA . ALA B 1 296 ? -7.02 13.875 16.312 1 97.31 296 ALA B CA 1
ATOM 4573 C C . ALA B 1 296 ? -6.086 13.219 15.312 1 97.31 296 ALA B C 1
ATOM 4575 O O . ALA B 1 296 ? -5.773 12.031 15.43 1 97.31 296 ALA B O 1
ATOM 4576 N N . SER B 1 297 ? -5.629 13.977 14.328 1 97.94 297 SER B N 1
ATOM 4577 C CA . SER B 1 297 ? -4.68 13.453 13.359 1 97.94 297 SER B CA 1
ATOM 4578 C C . SER B 1 297 ? -3.34 13.125 14.008 1 97.94 297 SER B C 1
ATOM 4580 O O . SER B 1 297 ? -2.691 12.141 13.648 1 97.94 297 SER B O 1
ATOM 4582 N N . GLN B 1 298 ? -2.945 13.977 14.961 1 98.25 298 GLN B N 1
ATOM 4583 C CA . GLN B 1 298 ? -1.72 13.727 15.711 1 98.25 298 GLN B CA 1
ATOM 4584 C C . GLN B 1 298 ? -1.817 12.422 16.5 1 98.25 298 GLN B C 1
ATOM 4586 O O . GLN B 1 298 ? -0.843 11.672 16.609 1 98.25 298 GLN B O 1
ATOM 4591 N N . ARG B 1 299 ? -2.949 12.148 17.078 1 97.81 299 ARG B N 1
ATOM 4592 C CA . ARG B 1 299 ? -3.168 10.898 17.812 1 97.81 299 ARG B CA 1
ATOM 4593 C C . ARG B 1 299 ? -2.957 9.695 16.906 1 97.81 299 ARG B C 1
ATOM 4595 O O . ARG B 1 299 ? -2.357 8.695 17.328 1 97.81 299 ARG B O 1
ATOM 4602 N N . PHE B 1 300 ? -3.467 9.758 15.75 1 98.06 300 PHE B N 1
ATOM 4603 C CA . PHE B 1 300 ? -3.297 8.711 14.758 1 98.06 300 PHE B CA 1
ATOM 4604 C C . PHE B 1 300 ? -1.821 8.492 14.445 1 98.06 300 PHE B C 1
ATOM 4606 O O . PHE B 1 300 ? -1.328 7.363 14.508 1 98.06 300 PHE B O 1
ATOM 4613 N N . ALA B 1 301 ? -1.091 9.547 14.203 1 98.56 301 ALA B N 1
ATOM 4614 C CA . ALA B 1 301 ? 0.331 9.477 13.875 1 98.56 301 ALA B CA 1
ATOM 4615 C C . ALA B 1 301 ? 1.133 8.906 15.039 1 98.56 301 ALA B C 1
ATOM 4617 O O . ALA B 1 301 ? 1.989 8.039 14.844 1 98.56 301 ALA B O 1
ATOM 4618 N N . VAL B 1 302 ? 0.847 9.414 16.219 1 98.06 302 VAL B N 1
ATOM 4619 C CA . VAL B 1 302 ? 1.55 8.961 17.406 1 98.06 302 VAL B CA 1
ATOM 4620 C C . VAL B 1 302 ? 1.288 7.477 17.641 1 98.06 302 VAL B C 1
ATOM 4622 O O . VAL B 1 302 ? 2.195 6.73 18.016 1 98.06 302 VAL B O 1
ATOM 4625 N N . ALA B 1 303 ? 0.084 7.023 17.406 1 98.25 303 ALA B N 1
ATOM 4626 C CA . ALA B 1 303 ? -0.262 5.613 17.562 1 98.25 303 ALA B CA 1
ATOM 4627 C C . ALA B 1 303 ? 0.557 4.738 16.609 1 98.25 303 ALA B C 1
ATOM 4629 O O . ALA B 1 303 ? 1.059 3.684 17.016 1 98.25 303 ALA B O 1
ATOM 4630 N N . ILE B 1 304 ? 0.708 5.133 15.383 1 98.62 304 ILE B N 1
ATOM 4631 C CA . ILE B 1 304 ? 1.495 4.367 14.422 1 98.62 304 ILE B CA 1
ATOM 4632 C C . ILE B 1 304 ? 2.953 4.312 14.875 1 98.62 304 ILE B C 1
ATOM 4634 O O . ILE B 1 304 ? 3.576 3.25 14.852 1 98.62 304 ILE B O 1
ATOM 4638 N N . SER B 1 305 ? 3.445 5.504 15.266 1 97.81 305 SER B N 1
ATOM 4639 C CA . SER B 1 305 ? 4.828 5.566 15.727 1 97.81 305 SER B CA 1
ATOM 4640 C C . SER B 1 305 ? 5.059 4.652 16.922 1 97.81 305 SER B C 1
ATOM 4642 O O . SER B 1 305 ? 6.051 3.926 16.969 1 97.81 305 SER B O 1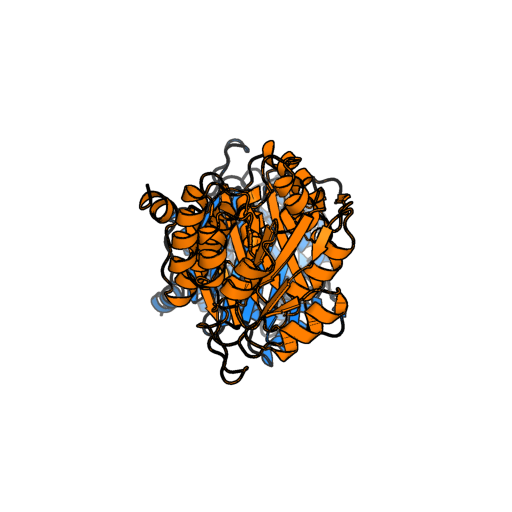
ATOM 4644 N N . GLN B 1 306 ? 4.109 4.711 17.844 1 97 306 GLN B N 1
ATOM 4645 C CA . GLN B 1 306 ? 4.203 3.867 19.031 1 97 306 GLN B CA 1
ATOM 4646 C C . GLN B 1 306 ? 4.16 2.389 18.656 1 97 306 GLN B C 1
ATOM 4648 O O . GLN B 1 306 ? 4.945 1.591 19.172 1 97 306 GLN B O 1
ATOM 4653 N N . ALA B 1 307 ? 3.258 2.012 17.812 1 98.12 307 ALA B N 1
ATOM 4654 C CA . ALA B 1 307 ? 3.135 0.624 17.375 1 98.12 307 ALA B CA 1
ATOM 4655 C C . ALA B 1 307 ? 4.41 0.155 16.688 1 98.12 307 ALA B C 1
ATOM 4657 O O . ALA B 1 307 ? 4.863 -0.973 16.891 1 98.12 307 ALA B O 1
ATOM 4658 N N . ALA B 1 308 ? 4.988 0.978 15.867 1 97.56 308 ALA B N 1
ATOM 4659 C CA . ALA B 1 308 ? 6.207 0.637 15.141 1 97.56 308 ALA B CA 1
ATOM 4660 C C . ALA B 1 308 ? 7.371 0.401 16.094 1 97.56 308 ALA B C 1
ATOM 4662 O O . ALA B 1 308 ? 8.203 -0.481 15.867 1 97.56 308 ALA B O 1
ATOM 4663 N N . GLN B 1 309 ? 7.445 1.164 17.141 1 94.56 309 GLN B N 1
ATOM 4664 C CA . GLN B 1 309 ? 8.539 1.083 18.094 1 94.56 309 GLN B CA 1
ATOM 4665 C C . GLN B 1 309 ? 8.375 -0.114 19.031 1 94.56 309 GLN B C 1
ATOM 4667 O O . GLN B 1 309 ? 9.336 -0.823 19.312 1 94.56 309 GLN B O 1
ATOM 4672 N N . SER B 1 310 ? 7.105 -0.367 19.406 1 94.62 310 SER B N 1
ATOM 4673 C CA . SER B 1 310 ? 6.879 -1.392 20.422 1 94.62 310 SER B CA 1
ATOM 4674 C C . SER B 1 310 ? 6.641 -2.758 19.781 1 94.62 310 SER B C 1
ATOM 4676 O O . SER B 1 310 ? 6.801 -3.789 20.438 1 94.62 310 SER B O 1
ATOM 4678 N N . GLY B 1 311 ? 6.156 -2.732 18.594 1 92.5 311 GLY B N 1
ATOM 4679 C CA . GLY B 1 311 ? 5.742 -3.965 17.953 1 92.5 311 GLY B CA 1
ATOM 4680 C C . GLY B 1 311 ? 4.391 -4.465 18.422 1 92.5 311 GLY B C 1
ATOM 4681 O O . GLY B 1 311 ? 3.949 -5.543 18.016 1 92.5 311 GLY B O 1
ATOM 4682 N N . GLN B 1 312 ? 3.787 -3.697 19.25 1 94.38 312 GLN B N 1
ATOM 4683 C CA . GLN B 1 312 ? 2.492 -4.082 19.812 1 94.38 312 GLN B CA 1
ATOM 4684 C C . GLN B 1 312 ? 1.359 -3.305 19.141 1 94.38 312 GLN B C 1
ATOM 4686 O O . GLN B 1 312 ? 1.509 -2.121 18.828 1 94.38 312 GLN B O 1
ATOM 4691 N N . PRO B 1 313 ? 0.257 -4.062 18.953 1 95.88 313 PRO B N 1
ATOM 4692 C CA . PRO B 1 313 ? -0.898 -3.334 18.422 1 95.88 313 PRO B CA 1
ATOM 4693 C C . PRO B 1 313 ? -1.349 -2.193 19.328 1 95.88 313 PRO B C 1
ATOM 4695 O O . PRO B 1 313 ? -1.125 -2.242 20.547 1 95.88 313 PRO B O 1
ATOM 4698 N N . VAL B 1 314 ? -1.928 -1.171 18.75 1 97.12 314 VAL B N 1
ATOM 4699 C CA . VAL B 1 314 ? -2.48 -0.045 19.484 1 97.12 314 VAL B CA 1
ATOM 4700 C C . VAL B 1 314 ? -3.98 0.06 19.234 1 97.12 314 VAL B C 1
ATOM 4702 O O . VAL B 1 314 ? -4.426 0.005 18.078 1 97.12 314 VAL B O 1
ATOM 4705 N N . GLU B 1 315 ? -4.82 0.215 20.266 1 96.12 315 GLU B N 1
ATOM 4706 C CA . GLU B 1 315 ? -6.25 0.494 20.188 1 96.12 315 GLU B CA 1
ATOM 4707 C C . GLU B 1 315 ? -6.535 1.979 20.406 1 96.12 315 GLU B C 1
ATOM 4709 O O . GLU B 1 315 ? -6.156 2.553 21.422 1 96.12 315 GLU B O 1
ATOM 4714 N N . LEU B 1 316 ? -7.109 2.637 19.438 1 91.19 316 LEU B N 1
ATOM 4715 C CA . LEU B 1 316 ? -7.379 4.066 19.547 1 91.19 316 LEU B CA 1
ATOM 4716 C C . LEU B 1 316 ? -8.781 4.324 20.078 1 91.19 316 LEU B C 1
ATOM 4718 O O . LEU B 1 316 ? -9.047 5.375 20.672 1 91.19 316 LEU B O 1
ATOM 4722 N N . ALA B 1 317 ? -9.883 3.574 19.719 1 68.12 317 ALA B N 1
ATOM 4723 C CA . ALA B 1 317 ? -11.195 3.807 20.328 1 68.12 317 ALA B CA 1
ATOM 4724 C C . ALA B 1 317 ? -11.07 3.984 21.828 1 68.12 317 ALA B C 1
ATOM 4726 O O . ALA B 1 317 ? -11.836 4.738 22.438 1 68.12 317 ALA B O 1
ATOM 4727 N N . THR B 1 318 ? -10.203 3.312 22.469 1 47.16 318 THR B N 1
ATOM 4728 C CA . THR B 1 318 ? -9.992 3.467 23.906 1 47.16 318 THR B CA 1
ATOM 4729 C C . THR B 1 318 ? -9.281 4.785 24.203 1 47.16 318 THR B C 1
ATOM 4731 O O . THR B 1 318 ? -9.367 5.293 25.328 1 47.16 318 THR B O 1
ATOM 4734 N N . LEU B 1 319 ? -8.484 5.227 23.281 1 44.22 319 LEU B N 1
ATOM 4735 C CA . LEU B 1 319 ? -7.762 6.461 23.547 1 44.22 319 LEU B CA 1
ATOM 4736 C C . LEU B 1 319 ? -8.703 7.664 23.516 1 44.22 319 LEU B C 1
ATOM 4738 O O . LEU B 1 319 ? -8.43 8.688 24.141 1 44.22 319 LEU B O 1
ATOM 4742 N N . ALA B 1 320 ? -9.75 7.73 22.766 1 45.59 320 ALA B N 1
ATOM 4743 C CA . ALA B 1 320 ? -10.711 8.82 22.688 1 45.59 320 ALA B CA 1
ATOM 4744 C C . ALA B 1 320 ? -11.594 8.875 23.938 1 45.59 320 ALA B C 1
ATOM 4746 O O . ALA B 1 320 ? -12.117 9.93 24.297 1 45.59 320 ALA B O 1
ATOM 4747 N N . GLY B 1 321 ? -11.922 7.781 24.625 1 37 321 GLY B N 1
ATOM 4748 C CA . GLY B 1 321 ? -12.773 7.789 25.812 1 37 321 GLY B CA 1
ATOM 4749 C C . GLY B 1 321 ? -12.062 8.289 27.062 1 37 321 GLY B C 1
ATOM 4750 O O . GLY B 1 321 ? -12.672 8.367 28.125 1 37 321 GLY B O 1
ATOM 4751 N N . SER B 1 322 ? -10.828 8.227 27.25 1 31.25 322 SER B N 1
ATOM 4752 C CA . SER B 1 322 ? -10.391 8.734 28.547 1 31.25 322 SER B CA 1
ATOM 4753 C C . SER B 1 322 ? -10.625 10.234 28.656 1 31.25 322 SER B C 1
ATOM 4755 O O . SER B 1 322 ? -10.344 10.836 29.703 1 31.25 322 SER B O 1
ATOM 4757 N N . ALA B 1 323 ? -10.578 10.875 27.719 1 32.28 323 ALA B N 1
ATOM 4758 C CA . ALA B 1 323 ? -10.773 12.312 27.891 1 32.28 323 ALA B CA 1
ATOM 4759 C C . ALA B 1 323 ? -12.258 12.648 28.016 1 32.28 323 ALA B C 1
ATOM 4761 O O . ALA B 1 323 ? -12.641 13.82 28.016 1 32.28 323 ALA B O 1
ATOM 4762 N N . ARG B 1 324 ? -13.172 11.594 27.75 1 26.5 324 ARG B N 1
ATOM 4763 C CA . ARG B 1 324 ? -14.469 12.047 28.25 1 26.5 324 ARG B CA 1
ATOM 4764 C C . ARG B 1 324 ? -14.578 11.867 29.75 1 26.5 324 ARG B C 1
ATOM 4766 O O . ARG B 1 324 ? -14.219 10.82 30.281 1 26.5 324 ARG B O 1
#

InterPro domains:
  IPR000683 Gfo/Idh/MocA-like oxidoreductase, N-terminal [PF01408] (3-119)
  IPR036291 NAD(P)-binding domain superfamily [SSF51735] (3-136)
  IPR052515 Gfo/Idh/MocA Oxidoreductase [PTHR43249] (3-315)
  IPR055170 GFO/IDH/MocA-like oxidoreductase domain [PF22725] (129-237)

Sequence (648 aa):
MTNVALIGAGGVAQRHAKVLSGLDDVQVVAVADVSEDAAKALASEYGAAAYADPETALDESKPDAVYVCVPPFAHGAAERAVLARALPMFVEKPVGIGLEDAEAIAELVEKAGVVTGTGYHWRTLDTVQQARELLASTTPLLAHGYWLDKRPPVPWWGHRDKSGGQVIEQVAHVLDLSRYLLGDPASLTAAGIQTDDVPDSDIDDATAALVRFADGPVGTFDATCALRAKHSTGLTIVAPGMHLQIGEESLIVDSGDGPQTFTPSVDPREQVDADFIAAVRGELDQTRAPYSEAVASQRFAVAISQAAQSGQPVELATLAGSARMTNVALIGAGGVAQRHAKVLSGLDDVQVVAVADVSEDAAKALASEYGAAAYADPETALDESKPDAVYVCVPPFAHGAAERAVLARALPMFVEKPVGIGLEDAEAIAELVEKAGVVTGTGYHWRTLDTVQQARELLASTTPLLAHGYWLDKRPPVPWWGHRDKSGGQVIEQVAHVLDLSRYLLGDPASLTAAGIQTDDVPDSDIDDATAALVRFADGPVGTFDATCALRAKHSTGLTIVAPGMHLQIGEESLIVDSGDGPQTFTPSVDPREQVDADFIAAVRGELDQTRAPYSEAVASQRFAVAISQAAQSGQPVELATLAGSAR

Secondary structure (DSSP, 8-state):
-EEEEEE--SHHHHHHHHHHHTSTTEEEEEEE-SSHHHHHHHHHHTTPEEESSHHHHHHHH--SEEEE---GGGTTHHHHHHHTTT--EEEPSP--SSSHHHHHHHHHHHHHT--EEES-GGGG-HHHHHHHHHHHTS---EEEEEEE-PPPS-TTTT-HHHH--HHHHTTHHHHHHHHHHH--EEEEEEEEE--SSSTT--S-SEEEEEEEETTS-EEEEEEE--SSS--EEEEEEEETTEEEEE-SS-EEEESSS-EEEE--SS-HHHHHHHHHHHHHTTSSSS-SS-HHHHHHHHHHHHHHHHHHHH-S-EESHHHHGGG-/-EEEEEE--SHHHHHHHHHHHHSTTEEEEEEE-SSHHHHHHHHHHHTPEEESSHHHHHHHH--SEEEE---GGG-SHHHHHHHTTT--EEEPSP--SSSHHHHHHHHHHHHHT--EEES-GGGG-HHHHHHHHHHTTS---EEEEEEE-PPPS-GGGG-HHHH--HHHHTTHHHHHHHHHHH--EEEEEEEEE--SSSTT--S-SEEEEEEEETTS-EEEEEEE--SSS--EEEEEEEETTEEEEE-SS-EEEESSS-EEEE--SS-HHHHHHHHHHHHHTTSSSS-SS-HHHHHHHHHHHHHHHHHHHH-S-EESHHHHSTT-

Solvent-accessible surface area (backbone atoms only — not comparable to full-atom values): 32242 Å² total; per-residue (Å²): 118,44,36,29,28,33,35,27,46,46,74,67,29,49,53,50,51,56,49,46,57,69,40,87,59,32,41,50,48,28,19,12,14,86,46,52,67,43,6,40,55,54,11,59,77,60,72,22,44,56,26,63,39,57,62,61,36,48,71,73,60,60,51,64,31,36,36,41,37,57,60,30,60,59,57,48,64,60,59,51,54,42,46,76,66,53,38,29,38,34,39,38,68,38,68,32,53,63,58,67,55,32,53,55,48,42,52,50,44,64,73,52,68,46,57,35,23,40,58,59,25,66,72,59,25,57,44,50,53,50,49,43,59,59,50,69,77,52,62,57,41,36,36,41,35,38,34,38,22,33,62,71,94,50,88,54,49,35,32,38,88,35,31,42,20,54,53,36,54,62,38,37,56,48,50,37,50,44,34,74,66,52,40,56,58,31,34,35,37,24,43,56,37,67,64,83,82,49,82,87,41,70,34,56,39,19,39,31,32,31,36,35,30,48,97,41,26,39,25,33,37,42,37,31,41,41,31,68,38,74,73,51,61,31,39,34,41,31,28,78,33,31,40,38,41,42,42,93,69,34,28,36,41,30,62,56,83,56,72,44,80,43,64,50,88,62,58,31,83,48,45,42,54,52,41,39,53,33,26,73,71,65,75,29,96,62,39,96,36,28,53,64,54,50,44,56,34,46,51,54,30,44,46,45,53,49,7,25,74,67,64,40,72,39,64,39,61,64,60,64,53,68,78,100,120,44,34,29,30,31,34,26,46,46,74,67,28,50,52,50,51,55,49,44,57,69,39,86,59,33,40,52,48,27,19,12,13,86,46,52,66,42,6,40,57,54,10,60,77,60,75,23,44,56,25,61,38,58,62,62,36,48,69,71,60,60,50,64,30,36,37,41,36,57,60,30,61,61,57,47,65,61,59,49,54,43,47,76,66,53,38,30,38,33,39,38,68,38,70,34,56,61,58,67,56,33,53,54,48,43,53,49,43,64,72,52,66,45,58,34,21,40,58,60,25,66,74,58,26,57,43,51,52,50,48,45,59,60,50,71,76,52,63,56,41,34,35,42,34,39,33,38,21,34,63,72,95,49,88,53,49,34,32,37,88,35,31,42,19,53,53,38,53,62,37,39,58,48,50,36,51,44,35,74,66,50,40,58,60,31,33,36,37,24,41,56,36,64,65,82,82,50,81,87,41,71,33,55,40,19,39,31,32,33,36,34,29,50,97,41,26,40,26,34,37,40,36,32,41,42,31,67,36,75,72,52,61,29,38,32,41,31,28,77,32,30,40,37,41,41,42,94,69,32,28,36,42,30,61,58,83,56,71,45,79,43,64,49,89,61,59,30,84,49,46,43,53,52,43,39,52,34,26,72,72,63,75,31,97,61,38,96,36,27,52,62,55,50,44,54,34,47,50,54,30,44,44,46,54,50,8,26,73,68,65,41,73,38,64,39,60,65,61,64,52,70,78,101

Nearest PDB structures (foldseek):
  7x2y-assembly1_A  TM=8.678E-01  e=2.305E-23  Comamonas testosteroni KF-1
  7wzd-assembly1_A  TM=8.611E-01  e=2.142E-22  Comamonas testosteroni KF-1
  4iq0-assembly1_A  TM=8.575E-01  e=1.333E-18  Streptococcus pneumoniae
  4iq0-assembly2_B  TM=8.526E-01  e=1.048E-18  Streptococcus pneumoniae
  7cgr-assembly1_A  TM=8.597E-01  e=9.048E-17  Azospirillum brasilense

pLDDT: mean 95.77, std 9.15, range [26.44, 98.94]